Protein AF-A0A075HRY4-F1 (afdb_monomer)

Structure (mmCIF, N/CA/C/O backbone):
data_AF-A0A075HRY4-F1
#
_entry.id   AF-A0A075HRY4-F1
#
loop_
_atom_site.group_PDB
_atom_site.id
_atom_site.type_symbol
_atom_site.label_atom_id
_atom_site.label_alt_id
_atom_site.label_comp_id
_atom_site.label_asym_id
_atom_site.label_entity_id
_atom_site.label_seq_id
_atom_site.pdbx_PDB_ins_code
_atom_site.Cartn_x
_atom_site.Cartn_y
_atom_site.Cartn_z
_atom_site.occupancy
_atom_site.B_iso_or_equiv
_atom_site.auth_seq_id
_atom_site.auth_comp_id
_atom_site.auth_asym_id
_atom_site.auth_atom_id
_atom_site.pdbx_PDB_model_num
ATOM 1 N N . MET A 1 1 ? 39.809 10.341 -122.198 1.00 51.44 1 MET A N 1
ATOM 2 C CA . MET A 1 1 ? 41.021 9.894 -121.469 1.00 51.44 1 MET A CA 1
ATOM 3 C C . MET A 1 1 ? 42.039 11.027 -121.505 1.00 51.44 1 MET A C 1
ATOM 5 O O . MET A 1 1 ? 42.228 11.588 -122.574 1.00 51.44 1 MET A O 1
ATOM 9 N N . ARG A 1 2 ? 42.636 11.429 -120.372 1.00 67.69 2 ARG A N 1
ATOM 10 C CA . ARG A 1 2 ? 43.725 12.429 -120.381 1.00 67.69 2 ARG A CA 1
ATOM 11 C C . ARG A 1 2 ? 45.000 11.755 -120.891 1.00 67.69 2 ARG A C 1
ATOM 13 O O . ARG A 1 2 ? 45.385 10.729 -120.338 1.00 67.69 2 ARG A O 1
ATOM 20 N N . ASN A 1 3 ? 45.616 12.307 -121.932 1.00 82.75 3 ASN A N 1
ATOM 21 C CA . ASN A 1 3 ? 46.873 11.802 -122.481 1.00 82.75 3 ASN A CA 1
ATOM 22 C C . ASN A 1 3 ? 48.044 12.481 -121.744 1.00 82.75 3 ASN A C 1
ATOM 24 O O . ASN A 1 3 ? 48.175 13.701 -121.816 1.00 82.75 3 ASN A O 1
ATOM 28 N N . TYR A 1 4 ? 48.833 11.718 -120.980 1.00 88.12 4 TYR A N 1
ATOM 29 C CA . TYR A 1 4 ? 49.983 12.225 -120.213 1.00 88.12 4 TYR A CA 1
ATOM 30 C C . TYR A 1 4 ? 51.292 11.871 -120.921 1.00 88.12 4 TYR A C 1
ATOM 32 O O . TYR A 1 4 ? 51.413 10.771 -121.464 1.00 88.12 4 TYR A O 1
ATOM 40 N N . ARG A 1 5 ? 52.278 12.775 -120.888 1.00 91.31 5 ARG A N 1
ATOM 41 C CA . ARG A 1 5 ? 53.564 12.566 -121.576 1.00 91.31 5 ARG A CA 1
ATOM 42 C C . ARG A 1 5 ? 54.374 11.390 -120.991 1.00 91.31 5 ARG A C 1
ATOM 44 O O . ARG A 1 5 ? 54.153 11.017 -119.838 1.00 91.31 5 ARG A O 1
ATOM 51 N N . PRO A 1 6 ? 55.321 10.791 -121.738 1.00 90.94 6 PRO A N 1
ATOM 52 C CA . PRO A 1 6 ? 56.131 9.672 -121.251 1.00 90.94 6 PRO A CA 1
ATOM 53 C C . PRO A 1 6 ? 56.911 9.995 -119.967 1.00 90.94 6 PRO A C 1
ATOM 55 O O . PRO A 1 6 ? 57.346 11.129 -119.753 1.00 90.94 6 PRO A O 1
ATOM 58 N N . PHE A 1 7 ? 57.146 8.980 -119.125 1.00 89.69 7 PHE A N 1
ATOM 59 C CA . PHE A 1 7 ? 57.779 9.146 -117.808 1.00 89.69 7 PHE A CA 1
ATOM 60 C C . PHE A 1 7 ? 59.114 9.897 -117.868 1.00 89.69 7 PHE A C 1
ATOM 62 O O . PHE A 1 7 ? 59.326 10.812 -117.080 1.00 89.69 7 PHE A O 1
ATOM 69 N N . ASN A 1 8 ? 59.990 9.571 -118.822 1.00 89.12 8 ASN A N 1
ATOM 70 C CA . ASN A 1 8 ? 61.305 10.209 -118.937 1.00 89.12 8 ASN A CA 1
ATOM 71 C C . ASN A 1 8 ? 61.215 11.712 -119.252 1.00 89.12 8 ASN A C 1
ATOM 73 O O . ASN A 1 8 ? 62.022 12.495 -118.750 1.00 89.12 8 ASN A O 1
ATOM 77 N N . GLU A 1 9 ? 60.222 12.130 -120.036 1.00 88.50 9 GLU A N 1
ATOM 78 C CA . GLU A 1 9 ? 59.982 13.542 -120.353 1.00 88.50 9 GLU A CA 1
ATOM 79 C C . GLU A 1 9 ? 59.328 14.276 -119.181 1.00 88.50 9 GLU A C 1
ATOM 81 O O . GLU A 1 9 ? 59.745 15.380 -118.829 1.00 88.50 9 GLU A O 1
ATOM 86 N N . ALA A 1 10 ? 58.354 13.642 -118.519 1.00 89.75 10 ALA A N 1
ATOM 87 C CA . ALA A 1 10 ? 57.752 14.171 -117.298 1.00 89.75 10 ALA A CA 1
ATOM 88 C C . ALA A 1 10 ? 58.781 14.310 -116.165 1.00 89.75 10 ALA A C 1
ATOM 90 O O . ALA A 1 10 ? 58.749 15.293 -115.431 1.00 89.75 10 ALA A O 1
ATOM 91 N N . ARG A 1 11 ? 59.714 13.358 -116.052 1.00 90.19 11 ARG A N 1
ATOM 92 C CA . ARG A 1 11 ? 60.830 13.366 -115.100 1.00 90.19 11 ARG A CA 1
ATOM 93 C C . ARG A 1 11 ? 61.811 14.492 -115.404 1.00 90.19 11 ARG A C 1
ATOM 95 O O . ARG A 1 11 ? 62.136 15.246 -114.501 1.00 90.19 11 ARG A O 1
ATOM 102 N N . LYS A 1 12 ? 62.245 14.668 -116.660 1.00 89.44 12 LYS A N 1
ATOM 103 C CA . LYS A 1 12 ? 63.109 15.804 -117.046 1.00 89.44 12 LYS A CA 1
ATOM 104 C C . LYS A 1 12 ? 62.463 17.149 -116.703 1.00 89.44 12 LYS A C 1
ATOM 106 O O . LYS A 1 12 ? 63.128 18.008 -116.132 1.00 89.44 12 LYS A O 1
ATOM 111 N N . PHE A 1 13 ? 61.167 17.294 -116.987 1.00 90.00 13 PHE A N 1
ATOM 112 C CA . PHE A 1 13 ? 60.396 18.482 -116.618 1.00 90.00 13 PHE A CA 1
ATOM 113 C C . PHE A 1 13 ? 60.317 18.675 -115.097 1.00 90.00 13 PHE A C 1
ATOM 115 O O . PHE A 1 13 ? 60.559 19.763 -114.589 1.00 90.00 13 PHE A O 1
ATOM 122 N N . ALA A 1 14 ? 60.015 17.619 -114.345 1.00 87.31 14 ALA A N 1
ATOM 123 C CA . ALA A 1 14 ? 59.929 17.698 -112.893 1.00 87.31 14 ALA A CA 1
ATOM 124 C C . ALA A 1 14 ? 61.287 18.027 -112.242 1.00 87.31 14 ALA A C 1
ATOM 126 O O . ALA A 1 14 ? 61.332 18.821 -111.302 1.00 87.31 14 ALA A O 1
ATOM 127 N N . CYS A 1 15 ? 62.392 17.502 -112.783 1.00 85.94 15 CYS A N 1
ATOM 128 C CA . CYS A 1 15 ? 63.750 17.856 -112.371 1.00 85.94 15 CYS A CA 1
ATOM 129 C C . CYS A 1 15 ? 64.085 19.329 -112.653 1.00 85.94 15 CYS A C 1
ATOM 131 O O . CYS A 1 15 ? 64.713 19.966 -111.812 1.00 85.94 15 CYS A O 1
ATOM 133 N N . SER A 1 16 ? 63.649 19.904 -113.783 1.00 87.56 16 SER A N 1
ATOM 134 C CA . SER A 1 16 ? 63.952 21.311 -114.099 1.00 87.56 16 SER A CA 1
ATOM 135 C C . SER A 1 16 ? 63.279 22.317 -113.159 1.00 87.56 16 SER A C 1
ATOM 137 O O . SER A 1 16 ? 63.689 23.472 -113.110 1.00 87.56 16 SER A O 1
ATOM 139 N N . LEU A 1 17 ? 62.267 21.897 -112.391 1.00 87.81 17 LEU A N 1
ATOM 140 C CA . LEU A 1 17 ? 61.577 22.755 -111.422 1.00 87.81 17 LEU A CA 1
ATOM 141 C C . LEU A 1 17 ? 62.334 22.915 -110.089 1.00 87.81 17 LEU A C 1
ATOM 143 O O . LEU A 1 17 ? 61.919 23.728 -109.267 1.00 87.81 17 LEU A O 1
ATOM 147 N N . ASN A 1 18 ? 63.412 22.151 -109.848 1.00 84.31 18 ASN A N 1
ATOM 148 C CA . ASN A 1 18 ? 64.229 22.210 -108.621 1.00 84.31 18 ASN A CA 1
ATOM 149 C C . ASN A 1 18 ? 63.422 22.130 -107.301 1.00 84.31 18 ASN A C 1
ATOM 151 O O . ASN A 1 18 ? 63.771 22.746 -106.290 1.00 84.31 18 ASN A O 1
ATOM 155 N N . LEU A 1 19 ? 62.329 21.364 -107.291 1.00 87.25 19 LEU A N 1
ATOM 156 C CA . LEU A 1 19 ? 61.459 21.213 -106.121 1.00 87.25 19 LEU A CA 1
ATOM 157 C C . LEU A 1 19 ? 62.107 20.290 -105.077 1.00 87.25 19 LEU A C 1
ATOM 159 O O . LEU A 1 19 ? 62.611 19.219 -105.413 1.00 87.25 19 LEU A O 1
ATOM 163 N N . LYS A 1 20 ? 62.066 20.665 -103.790 1.00 82.31 20 LYS A N 1
ATOM 164 C CA . LYS A 1 20 ? 62.824 19.965 -102.731 1.00 82.31 20 LYS A CA 1
ATOM 165 C C . LYS A 1 20 ? 62.146 18.700 -102.206 1.00 82.31 20 LYS A C 1
ATOM 167 O O . LYS A 1 20 ? 62.770 17.918 -101.488 1.00 82.31 20 LYS A O 1
ATOM 172 N N . GLY A 1 21 ? 60.882 18.469 -102.550 1.00 82.50 21 GLY A N 1
ATOM 173 C CA . GLY A 1 21 ? 60.173 17.269 -102.130 1.00 82.50 21 GLY A CA 1
ATOM 174 C C . GLY A 1 21 ? 58.726 17.200 -102.596 1.00 82.50 21 GLY A C 1
ATOM 175 O O . GLY A 1 21 ? 58.207 18.083 -103.274 1.00 82.50 21 GLY A O 1
ATOM 176 N N . VAL A 1 22 ? 58.057 16.121 -102.189 1.00 85.50 22 VAL A N 1
ATOM 177 C CA . VAL A 1 22 ? 56.689 15.787 -102.615 1.00 85.50 22 VAL A CA 1
ATOM 178 C C . VAL A 1 22 ? 55.659 16.882 -102.298 1.00 85.50 22 VAL A C 1
ATOM 180 O O . VAL A 1 22 ? 54.752 17.122 -103.088 1.00 85.50 22 VAL A O 1
ATOM 183 N N . ASN A 1 23 ? 55.816 17.597 -101.180 1.00 86.56 23 ASN A N 1
ATOM 184 C CA . ASN A 1 23 ? 54.904 18.683 -100.814 1.00 86.56 23 ASN A CA 1
ATOM 185 C C . ASN A 1 23 ? 55.017 19.875 -101.773 1.00 86.56 23 ASN A C 1
ATOM 187 O O . ASN A 1 23 ? 54.003 20.477 -102.119 1.00 86.56 23 ASN A O 1
ATOM 191 N N . ASP A 1 24 ? 56.227 20.188 -102.235 1.00 87.06 24 ASP A N 1
ATOM 192 C CA . ASP A 1 24 ? 56.456 21.270 -103.195 1.00 87.06 24 ASP A CA 1
ATOM 193 C C . ASP A 1 24 ? 55.909 20.894 -104.575 1.00 87.06 24 ASP A C 1
ATOM 195 O O . ASP A 1 24 ? 55.318 21.733 -105.251 1.00 87.06 24 ASP A O 1
ATOM 199 N N . TRP A 1 25 ? 55.998 19.612 -104.950 1.00 89.44 25 TRP A N 1
ATOM 200 C CA . TRP A 1 25 ? 55.336 19.083 -106.145 1.00 89.44 25 TRP A CA 1
ATOM 201 C C . TRP A 1 25 ? 53.819 19.281 -106.101 1.00 89.44 25 TRP A C 1
ATOM 203 O O . TRP A 1 25 ? 53.232 19.776 -107.063 1.00 89.44 25 TRP A O 1
ATOM 213 N N . TYR A 1 26 ? 53.170 18.957 -104.980 1.00 89.19 26 TYR A N 1
ATOM 214 C CA . TYR A 1 26 ? 51.727 19.165 -104.856 1.00 89.19 26 TYR A CA 1
ATOM 215 C C . TYR A 1 26 ? 51.340 20.647 -104.853 1.00 89.19 26 TYR A C 1
ATOM 217 O O . TYR A 1 26 ? 50.358 21.008 -105.499 1.00 89.19 26 TYR A O 1
ATOM 225 N N . LYS A 1 27 ? 52.129 21.521 -104.217 1.00 89.00 27 LYS A N 1
ATOM 226 C CA . LYS A 1 27 ? 51.921 22.977 -104.297 1.00 89.00 27 LYS A CA 1
ATOM 227 C C . LYS A 1 27 ? 52.052 23.494 -105.728 1.00 89.00 27 LYS A C 1
ATOM 229 O O . LYS A 1 27 ? 51.189 24.240 -106.180 1.00 89.00 27 LYS A O 1
ATOM 234 N N . PHE 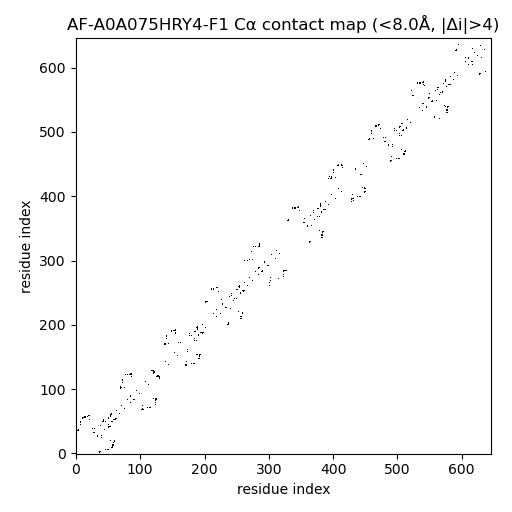A 1 28 ? 53.072 23.051 -106.464 1.00 89.75 28 PHE A N 1
ATOM 235 C CA . PHE A 1 28 ? 53.224 23.373 -107.883 1.00 89.75 28 PHE A CA 1
ATOM 236 C C . PHE A 1 28 ? 51.997 22.922 -108.689 1.00 89.75 28 PHE A C 1
ATOM 238 O O . PHE A 1 28 ? 51.441 23.705 -109.457 1.00 89.75 28 PHE A O 1
ATOM 245 N N . CYS A 1 29 ? 51.495 21.708 -108.446 1.00 87.62 29 CYS A N 1
ATOM 246 C CA . CYS A 1 29 ? 50.293 21.200 -109.110 1.00 87.62 29 CYS A CA 1
ATOM 247 C C . CYS A 1 29 ? 49.033 22.040 -108.835 1.00 87.62 29 CYS A C 1
ATOM 249 O O . CYS A 1 29 ? 48.161 22.101 -109.702 1.00 87.62 29 CYS A O 1
ATOM 251 N N . LEU A 1 30 ? 48.938 22.660 -107.654 1.00 87.56 30 LEU A N 1
ATOM 252 C CA . LEU A 1 30 ? 47.820 23.517 -107.241 1.00 87.56 30 LEU A CA 1
ATOM 253 C C . LEU A 1 30 ? 47.954 24.970 -107.716 1.00 87.56 30 LEU A C 1
ATOM 255 O O . LEU A 1 30 ? 46.956 25.676 -107.772 1.00 87.56 30 LEU A O 1
ATOM 259 N N . SER A 1 31 ? 49.156 25.411 -108.094 1.00 85.56 31 SER A N 1
ATOM 260 C CA . SER A 1 31 ? 49.429 26.792 -108.524 1.00 85.56 31 SER A CA 1
ATOM 261 C C . SER A 1 31 ? 48.819 27.178 -109.879 1.00 85.56 31 SER A C 1
ATOM 263 O O . SER A 1 31 ? 48.974 28.310 -110.318 1.00 85.56 31 SER A O 1
ATOM 265 N N . GLY A 1 32 ? 48.177 26.239 -110.580 1.00 79.62 32 GLY A N 1
ATOM 266 C CA . GLY A 1 32 ? 47.649 26.445 -111.933 1.00 79.62 32 GLY A CA 1
ATOM 267 C C . GLY A 1 32 ? 48.705 26.368 -113.044 1.00 79.62 32 GLY A C 1
ATOM 268 O O . GLY A 1 32 ? 48.351 26.123 -114.190 1.00 79.62 32 GLY A O 1
ATOM 269 N N . ASN A 1 33 ? 49.998 26.448 -112.710 1.00 84.12 33 ASN A N 1
ATOM 270 C CA . ASN A 1 33 ? 51.116 26.434 -113.668 1.00 84.12 33 ASN A CA 1
ATOM 271 C C . ASN A 1 33 ? 51.508 25.034 -114.180 1.00 84.12 33 ASN A C 1
ATOM 273 O O . ASN A 1 33 ? 52.490 24.886 -114.906 1.00 84.12 33 ASN A O 1
ATOM 277 N N . ARG A 1 34 ? 50.785 23.980 -113.781 1.00 88.25 34 ARG A N 1
ATOM 278 C CA . ARG A 1 34 ? 51.064 22.602 -114.209 1.00 88.25 34 ARG A CA 1
ATOM 279 C C . ARG A 1 34 ? 50.524 22.380 -115.628 1.00 88.25 34 ARG A C 1
ATOM 281 O O . ARG A 1 34 ? 49.305 22.453 -115.805 1.00 88.25 34 ARG A O 1
ATOM 288 N N . PRO A 1 35 ? 51.370 21.993 -116.601 1.00 87.81 35 PRO A N 1
ATOM 289 C CA . PRO A 1 35 ? 50.908 21.585 -117.923 1.00 87.81 35 PRO A CA 1
ATOM 290 C C . PRO A 1 35 ? 49.846 20.482 -117.840 1.00 87.81 35 PRO A C 1
ATOM 292 O O . PRO A 1 35 ? 49.936 19.566 -117.014 1.00 87.81 35 PRO A O 1
ATOM 295 N N . SER A 1 36 ? 48.823 20.554 -118.691 1.00 85.56 36 SER A N 1
ATOM 296 C CA . SER A 1 36 ? 47.695 19.610 -118.673 1.00 85.56 36 SER A CA 1
ATOM 297 C C . SER A 1 36 ? 48.123 18.156 -118.922 1.00 85.56 36 SER A C 1
ATOM 299 O O . SER A 1 36 ? 47.455 17.239 -118.439 1.00 85.56 36 SER A O 1
ATOM 301 N N . ASP A 1 37 ? 49.266 17.958 -119.580 1.00 88.12 37 ASP A N 1
ATOM 302 C CA . ASP A 1 37 ? 49.876 16.676 -119.933 1.00 88.12 37 ASP A CA 1
ATOM 303 C C . ASP A 1 37 ? 50.876 16.127 -118.888 1.00 88.12 37 ASP A C 1
ATOM 305 O O . ASP A 1 37 ? 51.448 15.052 -119.085 1.00 88.12 37 ASP A O 1
ATOM 309 N N . ILE A 1 38 ? 51.047 16.804 -117.745 1.00 88.50 38 ILE A N 1
ATOM 310 C CA . ILE A 1 38 ? 51.804 16.317 -116.580 1.00 88.50 38 ILE A CA 1
ATOM 311 C C . ILE A 1 38 ? 50.8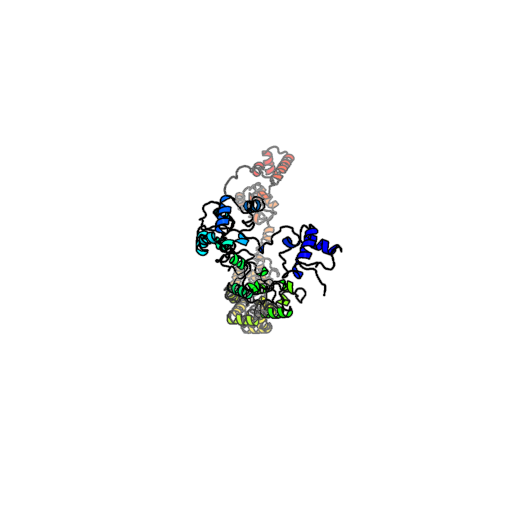23 15.889 -115.483 1.00 88.50 38 ILE A C 1
ATOM 313 O O . ILE A 1 38 ? 50.046 16.721 -115.020 1.00 88.50 38 ILE A O 1
ATOM 317 N N . PRO A 1 39 ? 50.834 14.638 -114.995 1.00 89.69 39 PRO A N 1
ATOM 318 C CA . PRO A 1 39 ? 49.896 14.207 -113.965 1.00 89.69 39 PRO A CA 1
ATOM 319 C C . PRO A 1 39 ? 50.201 14.861 -112.612 1.00 89.69 39 PRO A C 1
ATOM 321 O O . PRO A 1 39 ? 51.357 14.966 -112.208 1.00 89.69 39 PRO A O 1
ATOM 324 N N . SER A 1 40 ? 49.162 15.241 -111.864 1.00 88.00 40 SER A N 1
ATOM 325 C CA . SER A 1 40 ? 49.324 15.733 -110.486 1.00 88.00 40 SER A CA 1
ATOM 326 C C . SER A 1 40 ? 49.807 14.638 -109.529 1.00 88.00 40 SER A C 1
ATOM 328 O O . SER A 1 40 ? 50.533 14.925 -108.580 1.00 88.00 40 SER A O 1
ATOM 330 N N . ASN A 1 41 ? 49.461 13.376 -109.811 1.00 89.94 41 ASN A N 1
ATOM 331 C CA . ASN A 1 41 ? 49.958 12.202 -109.099 1.00 89.94 41 ASN A CA 1
ATOM 332 C C . ASN A 1 41 ? 50.803 11.298 -110.022 1.00 89.94 41 ASN A C 1
ATOM 334 O O . ASN A 1 41 ? 50.304 10.296 -110.547 1.00 89.94 41 ASN A O 1
ATOM 338 N N . PRO A 1 42 ? 52.088 11.627 -110.232 1.00 89.88 42 PRO A N 1
ATOM 339 C CA . PRO A 1 42 ? 52.962 10.857 -111.112 1.00 89.88 42 PRO A CA 1
ATOM 340 C C . PRO A 1 42 ? 53.251 9.447 -110.572 1.00 89.88 42 PRO A C 1
ATOM 342 O O . PRO A 1 42 ? 53.470 8.534 -111.364 1.00 89.88 42 PRO A O 1
ATOM 345 N N . SER A 1 43 ? 53.160 9.231 -109.253 1.00 88.00 43 SER A N 1
ATOM 346 C CA . SER A 1 43 ? 53.393 7.914 -108.641 1.00 88.00 43 SER A CA 1
ATOM 347 C C . SER A 1 43 ? 52.373 6.851 -109.046 1.00 88.00 43 SER A C 1
ATOM 349 O O . SER A 1 43 ? 52.712 5.674 -109.115 1.00 88.00 43 SER A O 1
ATOM 351 N N . GLN A 1 44 ? 51.137 7.260 -109.341 1.00 88.06 44 GLN A N 1
ATOM 352 C CA . GLN A 1 44 ? 50.094 6.360 -109.833 1.00 88.06 44 GLN A CA 1
ATOM 353 C C . GLN A 1 44 ? 50.176 6.184 -111.347 1.00 88.06 44 GLN A C 1
ATOM 355 O O . GLN A 1 44 ? 50.055 5.070 -111.844 1.00 88.06 44 GLN A O 1
ATOM 360 N N . VAL A 1 45 ? 50.411 7.274 -112.082 1.00 88.56 45 VAL A N 1
ATOM 361 C CA . VAL A 1 45 ? 50.410 7.253 -113.553 1.00 88.56 45 VAL A CA 1
ATOM 362 C C . VAL A 1 45 ? 51.637 6.539 -114.123 1.00 88.56 45 VAL A C 1
ATOM 364 O O . VAL A 1 45 ? 51.529 5.866 -115.149 1.00 88.56 45 VAL A O 1
ATOM 367 N N . TYR A 1 46 ? 52.790 6.651 -113.460 1.00 91.00 46 TYR A N 1
ATOM 368 C CA . TYR A 1 46 ? 54.047 6.062 -113.924 1.00 91.00 46 TYR A CA 1
ATOM 369 C C . TYR A 1 46 ? 54.501 4.841 -113.121 1.00 91.00 46 TYR A C 1
ATOM 371 O O . TYR A 1 46 ? 55.627 4.390 -113.327 1.00 91.00 46 TYR A O 1
ATOM 379 N N . LYS A 1 47 ? 53.646 4.290 -112.244 1.00 86.62 47 LYS A N 1
ATOM 380 C CA . LYS A 1 47 ? 53.969 3.168 -111.342 1.00 86.62 47 LYS A CA 1
ATOM 381 C C . LYS A 1 47 ? 54.727 2.034 -112.045 1.00 86.62 47 LYS A C 1
ATOM 383 O O . LYS A 1 47 ? 55.783 1.637 -111.572 1.00 86.62 47 LYS A O 1
ATOM 388 N N . ASP A 1 48 ? 54.234 1.618 -113.211 1.00 85.38 48 ASP A N 1
ATOM 389 C CA . ASP A 1 48 ? 54.810 0.532 -114.020 1.00 85.38 48 ASP A CA 1
ATOM 390 C C . ASP A 1 48 ? 55.526 1.055 -115.285 1.00 85.38 48 ASP A C 1
ATOM 392 O O . ASP A 1 48 ? 55.851 0.303 -116.197 1.00 85.38 48 ASP A O 1
ATOM 396 N N . LYS A 1 49 ? 55.771 2.372 -115.354 1.00 85.50 49 LYS A N 1
ATOM 397 C CA . LYS A 1 49 ? 56.408 3.075 -116.484 1.00 85.50 49 LYS A CA 1
ATOM 398 C C . LYS A 1 49 ? 57.753 3.705 -116.098 1.00 85.50 49 LYS A C 1
ATOM 400 O O . LYS A 1 49 ? 58.155 4.700 -116.694 1.00 85.50 49 LYS A O 1
ATOM 405 N N . GLY A 1 50 ? 58.428 3.143 -115.092 1.00 80.56 50 GLY A N 1
ATOM 406 C CA . GLY A 1 50 ? 59.762 3.570 -114.644 1.00 80.56 50 GLY A CA 1
ATOM 407 C C . GLY A 1 50 ? 59.803 4.382 -113.345 1.00 80.56 50 GLY A C 1
ATOM 408 O O . GLY A 1 50 ? 60.868 4.864 -112.972 1.00 80.56 50 GLY A O 1
ATOM 409 N N . TRP A 1 51 ? 58.686 4.533 -112.626 1.00 85.50 51 TRP A N 1
ATOM 410 C CA . TRP A 1 51 ? 58.647 5.290 -111.372 1.00 85.50 51 TRP A CA 1
ATOM 411 C C . TRP A 1 51 ? 59.532 4.686 -110.266 1.00 85.50 51 TRP A C 1
ATOM 413 O O . TRP A 1 51 ? 59.250 3.606 -109.753 1.00 85.50 51 TRP A O 1
ATOM 423 N N . ASN A 1 52 ? 60.543 5.436 -109.811 1.00 77.81 52 ASN A N 1
ATOM 424 C CA . ASN A 1 52 ? 61.451 5.042 -108.721 1.00 77.81 52 ASN A CA 1
ATOM 425 C C . ASN A 1 52 ? 61.338 5.962 -107.482 1.00 77.81 52 ASN A C 1
ATOM 427 O O . ASN A 1 52 ? 62.283 6.167 -106.716 1.00 77.81 52 ASN A O 1
ATOM 431 N N . GLY A 1 53 ? 60.149 6.537 -107.277 1.00 80.69 53 GLY A N 1
ATOM 432 C CA . GLY A 1 53 ? 59.852 7.447 -106.173 1.00 80.69 53 GLY A CA 1
ATOM 433 C C . GLY A 1 53 ? 60.128 8.922 -106.482 1.00 80.69 53 GLY A C 1
ATOM 434 O O . GLY A 1 53 ? 60.806 9.282 -107.440 1.00 80.69 53 GLY A O 1
ATOM 435 N N . PHE A 1 54 ? 59.610 9.801 -105.619 1.00 84.31 54 PHE A N 1
ATOM 436 C CA . PHE A 1 54 ? 59.744 11.256 -105.775 1.00 84.31 54 PHE A CA 1
ATOM 437 C C . PHE A 1 54 ? 61.195 11.746 -105.727 1.00 84.31 54 PHE A C 1
ATOM 439 O O . PHE A 1 54 ? 61.498 12.797 -106.282 1.00 84.31 54 PHE A O 1
ATOM 446 N N . GLY A 1 55 ? 62.090 10.992 -105.085 1.00 80.88 55 GLY A N 1
ATOM 447 C CA . GLY A 1 55 ? 63.516 11.304 -105.064 1.00 80.88 55 GLY A CA 1
ATOM 448 C C . GLY A 1 55 ? 64.143 11.298 -106.456 1.00 80.88 55 GLY A C 1
ATOM 449 O O . GLY A 1 55 ? 64.846 12.242 -106.806 1.00 80.88 55 GLY A O 1
ATOM 450 N N . ASP A 1 56 ? 63.828 10.271 -107.250 1.00 83.25 56 ASP A N 1
ATOM 451 C CA . ASP A 1 56 ? 64.255 10.141 -108.644 1.00 83.25 56 ASP A CA 1
ATOM 452 C C . ASP A 1 56 ? 63.481 11.092 -109.568 1.00 83.25 56 ASP A C 1
ATOM 454 O O . ASP A 1 56 ? 64.080 11.790 -110.380 1.00 83.25 56 ASP A O 1
ATOM 458 N N . PHE A 1 57 ? 62.160 11.186 -109.396 1.00 86.88 57 PHE A N 1
ATOM 459 C CA . PHE A 1 57 ? 61.315 12.015 -110.257 1.00 86.88 57 PHE A CA 1
ATOM 460 C C . PHE A 1 57 ? 61.594 13.523 -110.138 1.00 86.88 57 PHE A C 1
ATOM 462 O O . PHE A 1 57 ? 61.501 14.234 -111.131 1.00 86.88 57 PHE A O 1
ATOM 469 N N . LEU A 1 58 ? 61.947 14.013 -108.943 1.00 86.94 58 LEU A N 1
ATOM 470 C CA . LEU A 1 58 ? 62.295 15.422 -108.700 1.00 86.94 58 LEU A CA 1
ATOM 471 C C . LEU A 1 58 ? 63.809 15.688 -108.758 1.00 86.94 58 LEU A C 1
ATOM 473 O O . LEU A 1 58 ? 64.226 16.832 -108.630 1.00 86.94 58 LEU A O 1
ATOM 477 N N . GLY A 1 59 ? 64.646 14.654 -108.909 1.00 80.38 59 GLY A N 1
ATOM 478 C CA . GLY A 1 59 ? 66.108 14.797 -108.916 1.00 80.38 59 GLY A CA 1
ATOM 479 C C . GLY A 1 59 ? 66.737 15.163 -107.562 1.00 80.38 59 GLY A C 1
ATOM 480 O O . GLY A 1 59 ? 67.840 15.693 -107.525 1.00 80.38 59 GLY A O 1
ATOM 481 N N . THR A 1 60 ? 66.073 14.878 -106.433 1.00 77.25 60 THR A N 1
ATOM 482 C CA . THR A 1 60 ? 66.538 15.284 -105.083 1.00 77.25 60 THR A CA 1
ATOM 483 C C . THR A 1 60 ? 67.551 14.325 -104.443 1.00 77.25 60 THR A C 1
ATOM 485 O O . THR A 1 60 ? 67.986 14.555 -103.317 1.00 77.25 60 THR A O 1
ATOM 488 N N . GLY A 1 61 ? 67.898 13.214 -105.104 1.00 67.81 61 GLY A N 1
ATOM 489 C CA . GLY A 1 61 ? 68.855 12.217 -104.592 1.00 67.81 61 GLY A CA 1
ATOM 490 C C . GLY A 1 61 ? 68.358 11.382 -103.398 1.00 67.81 61 GLY A C 1
ATOM 491 O O . GLY A 1 61 ? 69.087 10.538 -102.878 1.00 67.81 61 GLY A O 1
ATOM 492 N N . ASN A 1 62 ? 67.111 11.575 -102.955 1.00 67.19 62 ASN A N 1
ATOM 493 C CA . ASN A 1 62 ? 66.531 10.853 -101.823 1.00 67.19 62 ASN A CA 1
ATOM 494 C C . ASN A 1 62 ? 66.163 9.404 -102.191 1.00 67.19 62 ASN A C 1
ATOM 496 O O . ASN A 1 62 ? 65.176 9.158 -102.884 1.00 67.19 62 ASN A O 1
ATOM 500 N N . ILE A 1 63 ? 66.914 8.427 -101.671 1.00 65.62 63 ILE A N 1
ATOM 501 C CA . ILE A 1 63 ? 66.641 6.995 -101.878 1.00 65.62 63 ILE A CA 1
ATOM 502 C C . ILE A 1 63 ? 65.537 6.522 -100.922 1.00 65.62 63 ILE A C 1
ATOM 504 O O . ILE A 1 63 ? 65.654 6.648 -99.695 1.00 65.62 63 ILE A O 1
ATOM 508 N N . ALA A 1 64 ? 64.478 5.934 -101.486 1.00 61.47 64 ALA A N 1
ATOM 509 C CA . ALA A 1 64 ? 63.392 5.316 -100.732 1.00 61.47 64 ALA A CA 1
ATOM 510 C C . ALA A 1 64 ? 63.919 4.232 -99.772 1.00 61.47 64 ALA A C 1
ATOM 512 O O . ALA A 1 64 ? 64.837 3.487 -100.106 1.00 61.47 64 ALA A O 1
ATOM 513 N N . PHE A 1 65 ? 63.318 4.114 -98.581 1.00 61.22 65 PHE A N 1
ATOM 514 C CA . PHE A 1 65 ? 63.738 3.163 -97.537 1.00 61.22 65 PHE A CA 1
ATOM 515 C C . PHE A 1 65 ? 63.882 1.719 -98.051 1.00 61.22 65 PHE A C 1
ATOM 517 O O . PHE A 1 65 ? 64.817 1.031 -97.656 1.00 61.22 65 PHE A O 1
ATOM 524 N N . ILE A 1 66 ? 63.011 1.302 -98.977 1.00 60.12 66 ILE A N 1
ATOM 525 C CA . ILE A 1 66 ? 63.006 -0.037 -99.583 1.00 60.12 66 ILE A CA 1
ATOM 526 C C . ILE A 1 66 ? 64.266 -0.350 -100.412 1.00 60.12 66 ILE A C 1
ATOM 528 O O . ILE A 1 66 ? 64.632 -1.511 -100.547 1.00 60.12 66 ILE A O 1
ATOM 532 N N . ASN A 1 67 ? 64.970 0.678 -100.894 1.00 65.94 67 ASN A N 1
ATOM 533 C CA . ASN A 1 67 ? 66.152 0.544 -101.749 1.00 65.94 67 ASN A CA 1
ATOM 534 C C . ASN A 1 67 ? 67.479 0.738 -100.981 1.00 65.94 67 ASN A C 1
ATOM 536 O O . ASN A 1 67 ? 68.551 0.694 -101.586 1.00 65.94 67 ASN A O 1
ATOM 540 N N . LYS A 1 68 ? 67.449 0.959 -99.655 1.00 72.94 68 LYS A N 1
ATOM 541 C CA . LYS A 1 68 ? 68.666 1.098 -98.833 1.00 72.94 68 LYS A CA 1
ATOM 542 C C . LYS A 1 68 ? 69.261 -0.275 -98.501 1.00 72.94 68 LYS A C 1
ATOM 544 O O . LYS A 1 68 ? 68.623 -1.081 -97.828 1.00 72.94 68 LYS A O 1
ATOM 549 N N . LYS A 1 69 ? 70.506 -0.522 -98.923 1.00 78.38 69 LYS A N 1
ATOM 550 C CA . LYS A 1 69 ? 71.274 -1.728 -98.567 1.00 78.38 69 LYS A CA 1
ATOM 551 C C . LYS A 1 69 ? 72.089 -1.474 -97.290 1.00 78.38 69 LYS A C 1
ATOM 553 O O . LYS A 1 69 ? 72.904 -0.557 -97.259 1.00 78.38 69 LYS A O 1
ATOM 558 N N . TYR A 1 70 ? 71.856 -2.275 -96.250 1.00 83.88 70 TYR A N 1
ATOM 559 C CA . TYR A 1 70 ? 72.590 -2.234 -94.976 1.00 83.88 70 TYR A CA 1
ATOM 560 C C . TYR A 1 70 ? 73.546 -3.423 -94.872 1.00 83.88 70 TYR A C 1
ATOM 562 O O . TYR A 1 70 ? 73.246 -4.495 -95.405 1.00 83.88 70 TYR A O 1
ATOM 570 N N . ARG A 1 71 ? 74.678 -3.245 -94.183 1.00 86.69 71 ARG A N 1
ATOM 571 C CA . ARG A 1 71 ? 75.652 -4.330 -93.979 1.00 86.69 71 ARG A CA 1
ATOM 572 C C . ARG A 1 71 ? 75.082 -5.460 -93.091 1.00 86.69 71 ARG A C 1
ATOM 574 O O . ARG A 1 71 ? 74.092 -5.233 -92.393 1.00 86.69 71 ARG A O 1
ATOM 581 N N . PRO A 1 72 ? 75.651 -6.680 -93.106 1.00 87.19 72 PRO A N 1
ATOM 582 C CA . PRO A 1 72 ? 75.187 -7.787 -92.266 1.00 87.19 72 PRO A CA 1
ATOM 583 C C . PRO A 1 72 ? 75.200 -7.451 -90.767 1.00 87.19 72 PRO A C 1
ATOM 585 O O . PRO A 1 72 ? 76.006 -6.639 -90.311 1.00 87.19 72 PRO A O 1
ATOM 588 N N . PHE A 1 73 ? 74.307 -8.085 -89.996 1.00 86.69 73 PHE A N 1
ATOM 589 C CA . PHE A 1 73 ? 74.097 -7.763 -88.578 1.00 86.69 73 PHE A CA 1
ATOM 590 C C . PHE A 1 73 ? 75.382 -7.851 -87.749 1.00 86.69 73 PHE A C 1
ATOM 592 O O . PHE A 1 73 ? 75.678 -6.914 -87.014 1.00 86.69 73 PHE A O 1
ATOM 599 N N . GLU A 1 74 ? 76.164 -8.918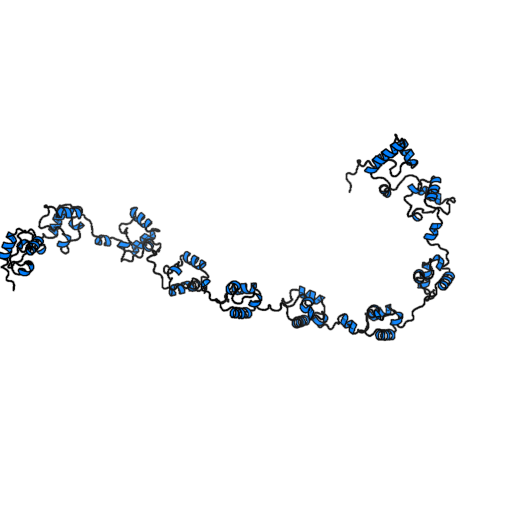 -87.908 1.00 83.44 74 GLU A N 1
ATOM 600 C CA . GLU A 1 74 ? 77.389 -9.128 -87.128 1.00 83.44 74 GLU A CA 1
ATOM 601 C C . GLU A 1 74 ? 78.447 -8.047 -87.384 1.00 83.44 74 GLU A C 1
ATOM 603 O O . GLU A 1 74 ? 79.051 -7.528 -86.445 1.00 83.44 74 GLU A O 1
ATOM 608 N N . ASP A 1 75 ? 78.620 -7.622 -88.636 1.00 83.12 75 ASP A N 1
ATOM 609 C CA . ASP A 1 75 ? 79.576 -6.565 -88.988 1.00 83.12 75 ASP A CA 1
ATOM 610 C C . ASP A 1 75 ? 79.092 -5.188 -88.528 1.00 83.12 75 ASP A C 1
ATOM 612 O O . ASP A 1 75 ? 79.877 -4.339 -88.093 1.00 83.12 75 ASP A O 1
ATOM 616 N N . ALA A 1 76 ? 77.779 -4.958 -88.588 1.00 89.00 76 ALA A N 1
ATOM 617 C CA . ALA A 1 76 ? 77.162 -3.744 -88.075 1.00 89.00 76 ALA A CA 1
ATOM 618 C C . ALA A 1 76 ? 77.252 -3.660 -86.540 1.00 89.00 76 ALA A C 1
ATOM 620 O O . ALA A 1 76 ? 77.498 -2.581 -86.000 1.00 89.00 76 ALA A O 1
ATOM 621 N N . ARG A 1 77 ? 77.114 -4.799 -85.853 1.00 89.31 77 ARG A N 1
ATOM 622 C CA . ARG A 1 77 ? 77.232 -4.943 -84.397 1.00 89.31 77 ARG A CA 1
ATOM 623 C C . ARG A 1 77 ? 78.671 -4.741 -83.929 1.00 89.31 77 ARG A C 1
ATOM 625 O O . ARG A 1 77 ? 78.896 -3.953 -83.018 1.00 89.31 77 ARG A O 1
ATOM 632 N N . LYS A 1 78 ? 79.659 -5.344 -84.603 1.00 87.81 78 LYS A N 1
ATOM 633 C CA . LYS A 1 78 ? 81.090 -5.092 -84.336 1.00 87.81 78 LYS A CA 1
ATOM 634 C C . LYS A 1 78 ? 81.449 -3.612 -84.485 1.00 87.81 78 LYS A C 1
ATOM 636 O O . LYS A 1 78 ? 82.159 -3.062 -83.647 1.00 87.81 78 LYS A O 1
ATOM 641 N N . PHE A 1 79 ? 80.915 -2.950 -85.513 1.00 88.69 79 PHE A N 1
ATOM 642 C CA . PHE A 1 79 ? 81.082 -1.507 -85.681 1.00 88.69 79 PHE A CA 1
ATOM 643 C C . PHE A 1 79 ? 80.421 -0.711 -84.546 1.00 88.69 79 PHE A C 1
ATOM 645 O O . PHE A 1 79 ? 81.011 0.227 -84.019 1.00 88.69 79 PHE A O 1
ATOM 652 N N . ALA A 1 80 ? 79.212 -1.083 -84.125 1.00 87.94 80 ALA A N 1
ATOM 653 C CA . ALA A 1 80 ? 78.558 -0.433 -82.994 1.00 87.94 80 ALA A CA 1
ATOM 654 C C . ALA A 1 80 ? 79.352 -0.604 -81.682 1.00 87.94 80 ALA A C 1
ATOM 656 O O . ALA A 1 80 ? 79.486 0.360 -80.927 1.00 87.94 80 ALA A O 1
ATOM 657 N N . HIS A 1 81 ? 79.962 -1.774 -81.455 1.00 87.31 81 HIS A N 1
ATOM 658 C CA . HIS A 1 81 ? 80.857 -2.031 -80.317 1.00 87.31 81 HIS A CA 1
ATOM 659 C C . HIS A 1 81 ? 82.117 -1.164 -80.357 1.00 87.31 81 HIS A C 1
ATOM 661 O O . HIS A 1 81 ? 82.518 -0.623 -79.324 1.00 87.31 81 HIS A O 1
ATOM 667 N N . SER A 1 82 ? 82.722 -0.959 -81.535 1.00 87.88 82 SER A N 1
ATOM 668 C CA . SER A 1 82 ? 83.941 -0.144 -81.651 1.00 87.88 82 SER A CA 1
ATOM 669 C C . SER A 1 82 ? 83.732 1.325 -81.267 1.00 87.88 82 SER A C 1
ATOM 671 O O . SER A 1 82 ? 84.693 2.011 -80.928 1.00 87.88 82 SER A O 1
ATOM 673 N N . LEU A 1 83 ? 82.485 1.813 -81.274 1.00 87.94 83 LEU A N 1
ATOM 674 C CA . LEU A 1 83 ? 82.144 3.182 -80.873 1.00 87.94 83 LEU A CA 1
ATOM 675 C C . LEU A 1 83 ? 82.076 3.379 -79.348 1.00 87.94 83 LEU A C 1
ATOM 677 O O . LEU A 1 83 ? 82.030 4.524 -78.900 1.00 87.94 83 LEU A O 1
ATOM 681 N N . LYS A 1 84 ? 82.056 2.294 -78.554 1.00 85.88 84 LYS A N 1
ATOM 682 C CA . LYS A 1 84 ? 82.011 2.313 -77.076 1.00 85.88 84 LYS A CA 1
ATOM 683 C C . LYS A 1 84 ? 80.917 3.224 -76.486 1.00 85.88 84 LYS A C 1
ATOM 685 O O . LYS A 1 84 ? 81.118 3.880 -75.462 1.00 85.88 84 LYS A O 1
ATOM 690 N N . LEU A 1 85 ? 79.756 3.286 -77.137 1.00 88.00 85 LEU A N 1
ATOM 691 C CA . LEU A 1 85 ? 78.626 4.106 -76.690 1.00 88.00 85 LEU A CA 1
ATOM 692 C C . LEU A 1 85 ? 77.896 3.418 -75.528 1.00 88.00 85 LEU A C 1
ATOM 694 O O . LEU A 1 85 ? 77.670 2.213 -75.552 1.00 88.00 85 LEU A O 1
ATOM 698 N N . LYS A 1 86 ? 77.509 4.189 -74.510 1.00 80.81 86 LYS A N 1
ATOM 699 C CA . LYS A 1 86 ? 76.979 3.661 -73.241 1.00 80.81 86 LYS A CA 1
ATOM 700 C C . LYS A 1 86 ? 75.474 3.395 -73.257 1.00 80.81 86 LYS A C 1
ATOM 702 O O . LYS A 1 86 ? 74.995 2.570 -72.483 1.00 80.81 86 LYS A O 1
ATOM 707 N N . ASP A 1 87 ? 74.715 4.096 -74.099 1.00 81.44 87 ASP A N 1
ATOM 708 C CA . ASP A 1 87 ? 73.254 4.005 -74.108 1.00 81.44 87 ASP A CA 1
ATOM 709 C C . ASP A 1 87 ? 72.606 4.389 -75.455 1.00 81.44 87 ASP A C 1
ATOM 711 O O . ASP A 1 87 ? 73.238 4.881 -76.396 1.00 81.44 87 ASP A O 1
ATOM 715 N N . GLN A 1 88 ? 71.288 4.181 -75.532 1.00 84.75 88 GLN A N 1
ATOM 716 C CA . GLN A 1 88 ? 70.447 4.512 -76.686 1.00 84.75 88 GLN A CA 1
ATOM 717 C C . GLN A 1 88 ? 70.499 6.002 -77.068 1.00 84.75 88 GLN A C 1
ATOM 719 O O . GLN A 1 88 ? 70.361 6.334 -78.251 1.00 84.75 88 GLN A O 1
ATOM 724 N N . LYS A 1 89 ? 70.654 6.919 -76.100 1.00 85.19 89 LYS A N 1
ATOM 725 C CA . LYS A 1 89 ? 70.685 8.364 -76.381 1.00 85.19 89 LYS A CA 1
ATOM 726 C C . LYS A 1 89 ? 71.956 8.708 -77.146 1.00 85.19 89 LYS A C 1
ATOM 728 O O . LYS A 1 89 ? 71.881 9.404 -78.157 1.00 85.19 89 LYS A O 1
ATOM 733 N N . GLN A 1 90 ? 73.088 8.152 -76.721 1.00 89.31 90 GLN A N 1
ATOM 734 C CA . GLN A 1 90 ? 74.367 8.306 -77.407 1.00 89.31 90 GLN A CA 1
ATOM 735 C C . GLN A 1 90 ? 74.341 7.683 -78.807 1.00 89.31 90 GLN A C 1
ATOM 737 O O . GLN A 1 90 ? 74.778 8.327 -79.762 1.00 89.31 90 GLN A O 1
ATOM 742 N N . TRP A 1 91 ? 73.734 6.500 -78.969 1.00 90.81 91 TRP A N 1
ATOM 743 C CA . TRP A 1 91 ? 73.512 5.908 -80.296 1.00 90.81 91 TRP A CA 1
ATOM 744 C C . TRP A 1 91 ? 72.672 6.815 -81.203 1.00 90.81 91 TRP A C 1
ATOM 746 O O . TRP A 1 91 ? 73.016 7.041 -82.360 1.00 90.81 91 TRP A O 1
ATOM 756 N N . THR A 1 92 ? 71.588 7.385 -80.676 1.00 88.12 92 THR A N 1
ATOM 757 C CA . THR A 1 92 ? 70.695 8.262 -81.447 1.00 88.12 92 THR A CA 1
ATOM 758 C C . THR A 1 92 ? 71.393 9.559 -81.865 1.00 88.12 92 THR A C 1
ATOM 760 O O . THR A 1 92 ? 71.189 10.032 -82.983 1.00 88.12 92 THR A O 1
ATOM 763 N N . ALA A 1 93 ? 72.229 10.129 -80.994 1.00 87.69 93 ALA A N 1
ATOM 764 C CA . ALA A 1 93 ? 73.033 11.306 -81.310 1.00 87.69 93 ALA A CA 1
ATOM 765 C C . ALA A 1 93 ? 74.083 10.999 -82.391 1.00 87.69 93 ALA A C 1
ATOM 767 O O . ALA A 1 93 ? 74.175 11.727 -83.379 1.00 87.69 93 ALA A O 1
ATOM 768 N N . PHE A 1 94 ? 74.804 9.878 -82.263 1.00 90.38 94 PHE A N 1
ATOM 769 C CA . PHE A 1 94 ? 75.734 9.401 -83.290 1.00 90.38 94 PHE A CA 1
ATOM 770 C C . PHE A 1 94 ? 75.024 9.179 -84.631 1.00 90.38 94 PHE A C 1
ATOM 772 O O . PHE A 1 94 ? 75.485 9.666 -85.664 1.00 90.38 94 PHE A O 1
ATOM 779 N N . ALA A 1 95 ? 73.864 8.521 -84.617 1.00 85.75 95 ALA A N 1
ATOM 780 C CA . ALA A 1 95 ? 73.126 8.183 -85.824 1.00 85.75 95 ALA A CA 1
ATOM 781 C C . ALA A 1 95 ? 72.588 9.404 -86.596 1.00 85.75 95 ALA A C 1
ATOM 783 O O . ALA A 1 95 ? 72.322 9.296 -87.794 1.00 85.75 95 ALA A O 1
ATOM 784 N N . LYS A 1 96 ? 72.429 10.551 -85.918 1.00 83.62 96 LYS A N 1
ATOM 785 C CA . LYS A 1 96 ? 72.053 11.844 -86.514 1.00 83.62 96 LYS A CA 1
ATOM 786 C C . LYS A 1 96 ? 73.249 12.657 -87.019 1.00 83.62 96 LYS A C 1
ATOM 788 O O . LYS A 1 96 ? 73.049 13.626 -87.744 1.00 83.62 96 LYS A O 1
ATOM 793 N N . SER A 1 97 ? 74.469 12.298 -86.628 1.00 80.88 97 SER A N 1
ATOM 794 C CA . SER A 1 97 ? 75.678 12.990 -87.070 1.00 80.88 97 SER A CA 1
ATOM 795 C C . SER A 1 97 ? 76.066 12.593 -88.500 1.00 80.88 97 SER A C 1
ATOM 797 O O . SER A 1 97 ? 75.772 11.485 -88.953 1.00 80.88 97 SER A O 1
ATOM 799 N N . SER A 1 98 ? 76.811 13.460 -89.190 1.00 75.62 98 SER A N 1
ATOM 800 C CA . SER A 1 98 ? 77.410 13.166 -90.502 1.00 75.62 98 SER A CA 1
ATOM 801 C C . SER A 1 98 ? 78.453 12.038 -90.467 1.00 75.62 98 SER A C 1
ATOM 803 O O . SER A 1 98 ? 78.904 11.590 -91.516 1.00 75.62 98 SER A O 1
ATOM 805 N N . LYS A 1 99 ? 78.819 11.546 -89.274 1.00 79.31 99 LYS A N 1
ATOM 806 C CA . LYS A 1 99 ? 79.801 10.473 -89.068 1.00 79.31 99 LYS A CA 1
ATOM 807 C C . LYS A 1 99 ? 79.205 9.066 -89.187 1.00 79.31 99 LYS A C 1
ATOM 809 O O . LYS A 1 99 ? 79.961 8.099 -89.166 1.00 79.31 99 LYS A O 1
ATOM 814 N N . LYS A 1 100 ? 77.876 8.919 -89.288 1.00 85.81 100 LYS A N 1
ATOM 815 C CA . LYS A 1 100 ? 77.226 7.608 -89.441 1.00 85.81 100 LYS A CA 1
ATOM 816 C C . LYS A 1 100 ? 77.396 7.099 -90.883 1.00 85.81 100 LYS A C 1
ATOM 818 O O . LYS A 1 100 ? 76.811 7.703 -91.786 1.00 85.81 100 LYS A O 1
ATOM 823 N N . PRO A 1 101 ? 78.057 5.949 -91.113 1.00 83.62 101 PRO A N 1
ATOM 824 C CA . PRO A 1 101 ? 78.139 5.348 -92.443 1.00 83.62 101 PRO A CA 1
ATOM 825 C C . PRO A 1 101 ? 76.752 5.110 -93.062 1.00 83.62 101 PRO A C 1
ATOM 827 O O . PRO A 1 101 ? 75.767 4.855 -92.352 1.00 83.62 101 PRO A O 1
ATOM 830 N N . ALA A 1 102 ? 76.646 5.217 -94.388 1.00 79.38 102 ALA A N 1
ATOM 831 C CA . ALA A 1 102 ? 75.373 5.069 -95.101 1.00 79.38 102 ALA A CA 1
ATOM 832 C C . ALA A 1 102 ? 74.775 3.655 -94.961 1.00 79.38 102 ALA A C 1
ATOM 834 O O . ALA A 1 102 ? 73.553 3.502 -94.919 1.00 79.38 102 ALA A O 1
ATOM 835 N N . ASP A 1 103 ? 75.636 2.653 -94.807 1.00 82.12 103 ASP A N 1
ATOM 836 C CA . ASP A 1 103 ? 75.322 1.231 -94.676 1.00 82.12 103 ASP A CA 1
ATOM 837 C C . ASP A 1 103 ? 75.076 0.772 -93.223 1.00 82.12 103 ASP A C 1
ATOM 839 O O . ASP A 1 103 ? 74.759 -0.398 -92.994 1.00 82.12 103 ASP A O 1
ATOM 843 N N . ILE A 1 104 ? 75.146 1.690 -92.248 1.00 87.31 104 ILE A N 1
ATOM 844 C CA . ILE A 1 104 ? 74.723 1.470 -90.858 1.00 87.31 104 ILE A CA 1
ATOM 845 C C . ILE A 1 104 ? 73.332 2.090 -90.639 1.00 87.31 104 ILE A C 1
ATOM 847 O O . ILE A 1 104 ? 73.140 3.299 -90.855 1.00 87.31 104 ILE A O 1
ATOM 851 N N . PRO A 1 105 ? 72.332 1.305 -90.197 1.00 86.94 105 PRO A N 1
ATOM 852 C CA . PRO A 1 105 ? 70.992 1.824 -89.969 1.00 86.94 105 PRO A CA 1
ATOM 853 C C . PRO A 1 105 ? 70.931 2.695 -88.712 1.00 86.94 105 PRO A C 1
ATOM 855 O O . PRO A 1 105 ? 71.545 2.394 -87.694 1.00 86.94 105 PRO A O 1
ATOM 858 N N . ALA A 1 106 ? 70.131 3.764 -88.760 1.00 86.25 106 ALA A N 1
ATOM 859 C CA . ALA A 1 106 ? 69.856 4.583 -87.576 1.00 86.25 106 ALA A CA 1
ATOM 860 C C . ALA A 1 106 ? 68.970 3.844 -86.550 1.00 86.25 106 ALA A C 1
ATOM 862 O O . ALA A 1 106 ? 69.127 4.040 -85.348 1.00 86.25 106 ALA A O 1
ATOM 863 N N . GLY A 1 107 ? 68.069 2.978 -87.034 1.00 88.31 107 GLY A N 1
ATOM 864 C CA . GLY A 1 107 ? 67.216 2.094 -86.231 1.00 88.31 107 GLY A CA 1
ATOM 865 C C . GLY A 1 107 ? 67.584 0.623 -86.447 1.00 88.31 107 GLY A C 1
ATOM 866 O O . GLY A 1 107 ? 66.948 -0.034 -87.279 1.00 88.31 107 GLY A O 1
ATOM 867 N N . PRO A 1 108 ? 68.633 0.109 -85.781 1.00 89.31 108 PRO A N 1
ATOM 868 C CA . PRO A 1 108 ? 69.090 -1.268 -85.966 1.00 89.31 108 PRO A CA 1
ATOM 869 C C . PRO A 1 108 ? 68.065 -2.307 -85.483 1.00 89.31 108 PRO A C 1
ATOM 871 O O . PRO A 1 108 ? 67.975 -3.380 -86.071 1.00 89.31 108 PRO A O 1
ATOM 874 N N . ASP A 1 109 ? 67.215 -1.962 -84.514 1.00 85.94 109 ASP A N 1
ATOM 875 C CA . ASP A 1 109 ? 66.091 -2.777 -84.039 1.00 85.94 109 ASP A CA 1
ATOM 876 C C . ASP A 1 109 ? 65.100 -3.132 -85.154 1.00 85.94 109 ASP A C 1
ATOM 878 O O . ASP A 1 109 ? 64.592 -4.249 -85.208 1.00 85.94 109 ASP A O 1
ATOM 882 N N . ARG A 1 110 ? 64.849 -2.199 -86.080 1.00 83.56 110 ARG A N 1
ATOM 883 C CA . ARG A 1 110 ? 63.924 -2.404 -87.203 1.00 83.56 110 ARG A CA 1
ATOM 884 C C . ARG A 1 110 ? 64.563 -3.200 -88.330 1.00 83.56 110 ARG A C 1
ATOM 886 O O . ARG A 1 110 ? 63.902 -4.033 -88.941 1.00 83.56 110 ARG A O 1
ATOM 893 N N . VAL A 1 111 ? 65.837 -2.934 -88.609 1.00 85.50 111 VAL A N 1
ATOM 894 C CA . VAL A 1 111 ? 66.561 -3.553 -89.730 1.00 85.50 111 VAL A CA 1
ATOM 895 C C . VAL A 1 111 ? 67.006 -4.978 -89.400 1.00 85.50 111 VAL A C 1
ATOM 897 O O . VAL A 1 111 ? 66.965 -5.849 -90.270 1.00 85.50 111 VAL A O 1
ATOM 900 N N . TYR A 1 112 ? 67.376 -5.239 -88.145 1.00 88.44 112 TYR A N 1
ATOM 901 C CA . TYR A 1 112 ? 67.910 -6.527 -87.702 1.00 88.44 112 TYR A CA 1
ATOM 902 C C . TYR A 1 112 ? 66.968 -7.321 -86.790 1.00 88.44 112 TYR A C 1
ATOM 904 O O . TYR A 1 112 ? 67.391 -8.334 -86.237 1.00 88.44 112 TYR A O 1
ATOM 912 N N . LYS A 1 113 ? 65.689 -6.925 -86.678 1.00 82.81 113 LYS A N 1
ATOM 913 C CA . LYS A 1 113 ? 64.666 -7.559 -85.819 1.00 82.81 113 LYS A CA 1
ATOM 914 C C . LYS A 1 113 ? 64.689 -9.094 -85.843 1.00 82.81 113 LYS A C 1
ATOM 916 O O . LYS A 1 113 ? 64.614 -9.718 -84.795 1.00 82.81 113 LYS A O 1
ATOM 921 N N . ASN A 1 114 ? 64.830 -9.678 -87.035 1.00 80.44 114 ASN A N 1
ATOM 922 C CA . ASN A 1 114 ? 64.855 -11.129 -87.260 1.00 80.44 114 ASN A CA 1
ATOM 923 C C . ASN A 1 114 ? 66.224 -11.624 -87.767 1.00 80.44 114 ASN A C 1
ATOM 925 O O . ASN A 1 114 ? 66.316 -12.688 -88.367 1.00 80.44 114 ASN A O 1
ATOM 929 N N . LYS A 1 115 ? 67.282 -10.823 -87.596 1.00 81.19 115 LYS A N 1
ATOM 930 C CA . LYS A 1 115 ? 68.644 -11.091 -88.091 1.00 81.19 115 LYS A CA 1
ATOM 931 C C . LYS A 1 115 ? 69.676 -11.121 -86.959 1.00 81.19 115 LYS A C 1
ATOM 933 O O . LYS A 1 115 ? 70.831 -10.805 -87.197 1.00 81.19 115 LYS A O 1
ATOM 938 N N . GLY A 1 116 ? 69.247 -11.454 -85.739 1.00 77.44 116 GLY A N 1
ATOM 939 C CA . GLY A 1 116 ? 70.120 -11.568 -84.563 1.00 77.44 116 GLY A CA 1
ATOM 940 C C . GLY A 1 116 ? 69.983 -10.450 -83.524 1.00 77.44 116 GLY A C 1
ATOM 941 O O . GLY A 1 116 ? 70.662 -10.497 -82.504 1.00 77.44 116 GLY A O 1
ATOM 942 N N . TRP A 1 117 ? 69.095 -9.468 -83.719 1.00 83.81 117 TRP A N 1
ATOM 943 C CA . TRP A 1 117 ? 68.893 -8.380 -82.756 1.00 83.81 117 TRP A CA 1
ATOM 944 C C . TRP A 1 117 ? 68.379 -8.872 -81.392 1.00 83.81 117 TRP A C 1
ATOM 946 O O . TRP A 1 117 ? 67.248 -9.346 -81.282 1.00 83.81 117 TRP A O 1
ATOM 956 N N . LYS A 1 118 ? 69.177 -8.679 -80.334 1.00 74.69 118 LYS A N 1
ATOM 957 C CA . LYS A 1 118 ? 68.827 -9.044 -78.943 1.00 74.69 118 LYS A CA 1
ATOM 958 C C . LYS A 1 118 ? 68.480 -7.851 -78.048 1.00 74.69 118 LYS A C 1
ATOM 960 O O . LYS A 1 118 ? 68.047 -8.024 -76.912 1.00 74.69 118 LYS A O 1
ATOM 965 N N . GLY A 1 119 ? 68.624 -6.633 -78.564 1.00 80.19 119 GLY A N 1
ATOM 966 C CA . GLY A 1 119 ? 68.364 -5.394 -77.835 1.00 80.19 119 GLY A CA 1
ATOM 967 C C . GLY A 1 119 ? 69.559 -4.449 -77.850 1.00 80.19 119 GLY A C 1
ATOM 968 O O . GLY A 1 119 ? 70.662 -4.804 -78.257 1.00 80.19 119 GLY A O 1
ATOM 969 N N . MET A 1 120 ? 69.336 -3.217 -77.388 1.00 83.94 120 MET A N 1
ATOM 970 C CA . MET A 1 120 ? 70.349 -2.162 -77.484 1.00 83.94 120 MET A CA 1
ATOM 971 C C . MET A 1 120 ? 71.588 -2.434 -76.609 1.00 83.94 120 MET A C 1
ATOM 973 O O . MET A 1 120 ? 72.682 -2.001 -76.952 1.00 83.94 120 MET A O 1
ATOM 977 N N . GLY A 1 121 ? 71.445 -3.188 -75.511 1.00 80.31 121 GLY A N 1
ATOM 978 C CA . GLY A 1 121 ? 72.579 -3.599 -74.674 1.00 80.31 121 GLY A CA 1
ATOM 979 C C . GLY A 1 121 ? 73.553 -4.533 -75.400 1.00 80.31 121 GLY A C 1
ATOM 980 O O . GLY A 1 121 ? 74.763 -4.316 -75.353 1.00 80.31 121 GLY A O 1
ATOM 981 N N . ASP A 1 122 ? 73.021 -5.510 -76.140 1.00 83.19 122 ASP A N 1
ATOM 982 C CA . ASP A 1 122 ? 73.800 -6.407 -77.002 1.00 83.19 122 ASP A CA 1
ATOM 983 C C . ASP A 1 122 ? 74.418 -5.658 -78.194 1.00 83.19 122 ASP A C 1
ATOM 985 O O . ASP A 1 122 ? 75.596 -5.832 -78.498 1.00 83.19 122 ASP A O 1
ATOM 989 N N . TRP A 1 123 ? 73.650 -4.768 -78.828 1.00 87.50 123 TRP A N 1
ATOM 990 C CA . TRP A 1 123 ? 74.109 -3.975 -79.971 1.00 87.50 123 TRP A CA 1
ATOM 991 C C . TRP A 1 123 ? 75.261 -3.022 -79.647 1.00 87.50 123 TRP A C 1
ATOM 993 O O . TRP A 1 123 ? 76.142 -2.837 -80.477 1.00 87.50 123 TRP A O 1
ATOM 1003 N N . LEU A 1 124 ? 75.261 -2.411 -78.459 1.00 87.00 124 LEU A N 1
ATOM 1004 C CA . LEU A 1 124 ? 76.309 -1.476 -78.031 1.00 87.00 124 LEU A CA 1
ATOM 1005 C C . LEU A 1 124 ? 77.447 -2.150 -77.254 1.00 87.00 124 LEU A C 1
ATOM 1007 O O . LEU A 1 124 ? 78.455 -1.504 -76.982 1.00 87.00 124 LEU A O 1
ATOM 1011 N N . GLY A 1 125 ? 77.301 -3.430 -76.897 1.00 79.62 125 GLY A N 1
ATOM 1012 C CA . GLY A 1 125 ? 78.319 -4.176 -76.155 1.00 79.62 125 GLY A CA 1
ATOM 1013 C C . GLY A 1 125 ? 78.423 -3.760 -74.685 1.00 79.62 125 GLY A C 1
ATOM 1014 O O . GLY A 1 125 ? 79.485 -3.877 -74.085 1.00 79.62 125 GLY A O 1
ATOM 1015 N N . THR A 1 126 ? 77.336 -3.255 -74.093 1.00 75.44 126 THR A N 1
ATOM 1016 C CA . THR A 1 126 ? 77.326 -2.703 -72.723 1.00 75.44 126 THR A CA 1
ATOM 1017 C C . THR A 1 126 ? 77.001 -3.735 -71.642 1.00 75.44 126 THR A C 1
ATOM 1019 O O . THR A 1 126 ? 76.870 -3.373 -70.476 1.00 75.44 126 THR A O 1
ATOM 1022 N N . GLY A 1 127 ? 76.832 -5.013 -72.007 1.00 61.53 127 GLY A N 1
ATOM 1023 C CA . GLY A 1 127 ? 76.526 -6.101 -71.066 1.00 61.53 127 GLY A CA 1
ATOM 1024 C C . GLY A 1 127 ? 75.142 -6.007 -70.409 1.00 61.53 127 GLY A C 1
ATOM 1025 O O . GLY A 1 127 ? 74.822 -6.790 -69.521 1.00 61.53 127 GLY A O 1
ATOM 1026 N N . ASN A 1 128 ? 74.298 -5.058 -70.829 1.00 61.38 128 ASN A N 1
ATOM 1027 C CA . ASN A 1 128 ? 72.955 -4.889 -70.286 1.00 61.38 128 ASN A CA 1
ATOM 1028 C C . ASN A 1 128 ? 72.016 -5.969 -70.845 1.00 61.38 128 ASN A C 1
ATOM 1030 O O . ASN A 1 128 ? 71.503 -5.852 -71.961 1.00 61.38 128 ASN A O 1
ATOM 1034 N N . ILE A 1 129 ? 71.815 -7.017 -70.049 1.00 58.41 129 ILE A N 1
ATOM 1035 C CA . ILE A 1 129 ? 71.019 -8.196 -70.394 1.00 58.41 129 ILE A CA 1
ATOM 1036 C C . ILE A 1 129 ? 69.514 -7.874 -70.359 1.00 58.41 129 ILE A C 1
ATOM 1038 O O . ILE A 1 129 ? 69.040 -7.112 -69.503 1.00 58.41 129 ILE A O 1
ATOM 1042 N N . GLY A 1 130 ? 68.757 -8.435 -71.305 1.00 57.00 130 GLY A N 1
ATOM 1043 C CA . GLY A 1 130 ? 67.313 -8.229 -71.438 1.00 57.00 130 GLY A CA 1
ATOM 1044 C C . GLY A 1 130 ? 66.500 -8.792 -70.262 1.00 57.00 130 GLY A C 1
ATOM 1045 O O . GLY A 1 130 ? 66.932 -9.697 -69.556 1.00 57.00 130 GLY A O 1
ATOM 1046 N N . TRP A 1 131 ? 65.280 -8.276 -70.061 1.00 57.22 131 TRP A N 1
ATOM 1047 C CA . TRP A 1 131 ? 64.379 -8.683 -68.964 1.00 57.22 131 TRP A CA 1
ATOM 1048 C C . TRP A 1 131 ? 64.073 -10.194 -68.937 1.00 57.22 131 TRP A C 1
ATOM 1050 O O . TRP A 1 131 ? 63.865 -10.738 -67.860 1.00 57.22 131 TRP A O 1
ATOM 1060 N N . ARG A 1 132 ? 64.099 -10.878 -70.092 1.00 55.94 132 ARG A N 1
ATOM 1061 C CA . ARG A 1 132 ? 63.851 -12.329 -70.191 1.00 55.94 132 ARG A CA 1
ATOM 1062 C C . ARG A 1 132 ? 64.952 -13.173 -69.543 1.00 55.94 132 ARG A C 1
ATOM 1064 O O . ARG A 1 132 ? 64.635 -14.033 -68.739 1.00 55.94 132 ARG A O 1
ATOM 1071 N N . GLU A 1 133 ? 66.219 -12.865 -69.806 1.00 58.84 133 GLU A N 1
ATOM 1072 C CA . GLU A 1 133 ? 67.363 -13.541 -69.165 1.00 58.84 133 GLU A CA 1
ATOM 1073 C C . GLU A 1 133 ? 67.429 -13.251 -67.658 1.00 58.84 133 GLU A C 1
ATOM 1075 O O . GLU A 1 133 ? 67.819 -14.107 -66.873 1.00 58.84 133 GLU A O 1
ATOM 1080 N N . LYS A 1 134 ? 66.980 -12.065 -67.221 1.00 60.31 134 LYS A N 1
ATOM 1081 C CA . LYS A 1 134 ? 66.838 -11.758 -65.788 1.00 60.31 134 LYS A CA 1
ATOM 1082 C C . LYS A 1 134 ? 65.714 -12.551 -65.118 1.00 60.31 134 LYS A C 1
ATOM 1084 O O . LYS A 1 134 ? 65.799 -12.789 -63.924 1.00 60.31 134 LYS A O 1
ATOM 1089 N N . HIS A 1 135 ? 64.668 -12.932 -65.851 1.00 61.09 135 HIS A N 1
ATOM 1090 C CA . HIS A 1 135 ? 63.519 -13.662 -65.310 1.00 61.09 135 HIS A CA 1
ATOM 1091 C C . HIS A 1 135 ? 63.839 -15.138 -65.025 1.00 61.09 135 HIS A C 1
ATOM 1093 O O . HIS A 1 135 ? 63.298 -15.697 -64.080 1.00 61.09 135 HIS A O 1
ATOM 1099 N N . GLU A 1 136 ? 64.746 -15.753 -65.791 1.00 59.81 136 GLU A N 1
ATOM 1100 C CA . GLU A 1 136 ? 65.204 -17.139 -65.574 1.00 59.81 136 GLU A CA 1
ATOM 1101 C C . GLU A 1 136 ? 66.053 -17.309 -64.301 1.00 59.81 136 GLU A C 1
ATOM 1103 O O . GLU A 1 136 ? 66.190 -18.419 -63.797 1.00 59.81 136 GLU A O 1
ATOM 1108 N N . GLN A 1 137 ? 66.589 -16.214 -63.751 1.00 69.25 137 GLN A N 1
ATOM 1109 C CA . GLN A 1 137 ? 67.401 -16.200 -62.525 1.00 69.25 137 GLN A CA 1
ATOM 1110 C C . GLN A 1 137 ? 66.598 -15.841 -61.261 1.00 69.25 137 GLN A C 1
ATOM 1112 O O . GLN A 1 137 ? 67.149 -15.826 -60.161 1.00 69.25 137 GLN A O 1
ATOM 1117 N N . ILE A 1 138 ? 65.307 -15.518 -61.397 1.00 79.19 138 ILE A N 1
ATOM 1118 C CA . ILE A 1 138 ? 64.437 -15.174 -60.267 1.00 79.19 138 ILE A CA 1
ATOM 1119 C C . ILE A 1 138 ? 63.811 -16.447 -59.697 1.00 79.19 138 ILE A C 1
ATOM 1121 O O . ILE A 1 138 ? 63.320 -17.303 -60.434 1.00 79.19 138 ILE A O 1
ATOM 1125 N N . ARG A 1 139 ? 63.807 -16.560 -58.365 1.00 84.44 139 ARG A N 1
ATOM 1126 C CA . ARG A 1 139 ? 63.195 -17.678 -57.639 1.00 84.44 139 ARG A CA 1
ATOM 1127 C C . ARG A 1 139 ? 61.713 -17.801 -58.011 1.00 84.44 139 ARG A C 1
ATOM 1129 O O . ARG A 1 139 ? 61.038 -16.795 -58.191 1.00 84.44 139 ARG A O 1
ATOM 1136 N N . ASN A 1 140 ? 61.176 -19.017 -58.106 1.00 87.06 140 ASN A N 1
ATOM 1137 C CA . ASN A 1 140 ? 59.747 -19.191 -58.391 1.00 87.06 140 ASN A CA 1
ATOM 1138 C C . ASN A 1 140 ? 58.868 -18.545 -57.295 1.00 87.06 140 ASN A C 1
ATOM 1140 O O . ASN A 1 140 ? 59.303 -18.372 -56.151 1.00 87.06 140 ASN A O 1
ATOM 1144 N N . PHE A 1 141 ? 57.627 -18.195 -57.649 1.00 85.00 141 PHE A N 1
ATOM 1145 C CA . PHE A 1 141 ? 56.739 -17.421 -56.778 1.00 85.00 141 PHE A CA 1
ATOM 1146 C C . PHE A 1 141 ? 56.520 -18.060 -55.403 1.00 85.00 141 PHE A C 1
ATOM 1148 O O . PHE A 1 141 ? 56.627 -17.361 -54.398 1.00 85.00 141 PHE A O 1
ATOM 1155 N N . GLU A 1 142 ? 56.251 -19.365 -55.332 1.00 84.56 142 GLU A N 1
ATOM 1156 C CA . GLU A 1 142 ? 55.928 -20.030 -54.065 1.00 84.56 142 GLU A CA 1
ATOM 1157 C C . GLU A 1 142 ? 57.125 -20.089 -53.113 1.00 84.56 142 GLU A C 1
ATOM 1159 O O . GLU A 1 142 ? 56.985 -19.811 -51.920 1.00 84.56 142 GLU A O 1
ATOM 1164 N N . ASP A 1 143 ? 58.322 -20.377 -53.620 1.00 84.19 143 ASP A N 1
ATOM 1165 C CA . ASP A 1 143 ? 59.525 -20.423 -52.787 1.00 84.19 143 ASP A CA 1
ATOM 1166 C C . ASP A 1 143 ? 59.995 -19.020 -52.387 1.00 84.19 143 ASP A C 1
ATOM 1168 O O . ASP A 1 143 ? 60.457 -18.801 -51.261 1.00 84.19 143 ASP A O 1
ATOM 1172 N N . ALA A 1 144 ? 59.821 -18.034 -53.271 1.00 88.31 144 ALA A N 1
ATOM 1173 C CA . ALA A 1 144 ? 60.069 -16.637 -52.948 1.00 88.31 144 ALA A CA 1
ATOM 1174 C C . ALA A 1 144 ? 59.071 -16.116 -51.897 1.00 88.31 144 ALA A C 1
ATOM 1176 O O . ALA A 1 144 ? 59.471 -15.439 -50.950 1.00 88.31 144 ALA A O 1
ATOM 1177 N N . ARG A 1 145 ? 57.794 -16.496 -51.998 1.00 89.44 145 ARG A N 1
ATOM 1178 C CA . ARG A 1 145 ? 56.732 -16.158 -51.041 1.00 89.44 145 ARG A CA 1
ATOM 1179 C C . ARG A 1 145 ? 56.985 -16.775 -49.667 1.00 89.44 145 ARG A C 1
ATOM 1181 O O . ARG A 1 145 ? 56.956 -16.052 -48.674 1.00 89.44 145 ARG A O 1
ATOM 1188 N N . LYS A 1 146 ? 57.318 -18.070 -49.594 1.00 87.81 146 LYS A N 1
ATOM 1189 C CA . LYS A 1 146 ? 57.695 -18.744 -48.334 1.00 87.81 146 LYS A CA 1
ATOM 1190 C C . LYS A 1 146 ? 58.885 -18.067 -47.655 1.00 87.81 146 LYS A C 1
ATOM 1192 O O . LYS A 1 146 ? 58.865 -17.862 -46.442 1.00 87.81 146 LYS A O 1
ATOM 1197 N N . PHE A 1 147 ? 59.895 -17.677 -48.432 1.00 89.75 147 PHE A N 1
ATOM 1198 C CA . PHE A 1 147 ? 61.037 -16.926 -47.915 1.00 89.75 147 PHE A CA 1
ATOM 1199 C C . PHE A 1 147 ? 60.620 -15.561 -47.352 1.00 89.75 147 PHE A C 1
ATOM 1201 O O . PHE A 1 147 ? 60.996 -15.205 -46.239 1.00 89.75 147 PHE A O 1
ATOM 1208 N N . VAL A 1 148 ? 59.795 -14.795 -48.070 1.00 89.25 148 VAL A N 1
ATOM 1209 C CA . VAL A 1 148 ? 59.339 -13.496 -47.555 1.00 89.25 148 VAL A CA 1
ATOM 1210 C C . VAL A 1 148 ? 58.456 -13.659 -46.310 1.00 89.25 148 VAL A C 1
ATOM 1212 O O . VAL A 1 148 ? 58.554 -12.844 -45.391 1.00 89.25 148 VAL A O 1
ATOM 1215 N N . HIS A 1 149 ? 57.669 -14.735 -46.207 1.00 87.94 149 HIS A N 1
ATOM 1216 C CA . HIS A 1 149 ? 56.917 -15.064 -44.988 1.00 87.94 149 HIS A CA 1
ATOM 1217 C C . HIS A 1 149 ? 57.839 -15.330 -43.792 1.00 87.94 149 HIS A C 1
ATOM 1219 O O . HIS A 1 149 ? 57.540 -14.872 -42.686 1.00 87.94 149 HIS A O 1
ATOM 1225 N N . SER A 1 150 ? 58.982 -16.001 -43.990 1.00 87.75 150 SER A N 1
ATOM 1226 C CA . SER A 1 150 ? 59.925 -16.269 -42.894 1.00 87.75 150 SER A CA 1
ATOM 1227 C C . SER A 1 150 ? 60.571 -15.003 -42.324 1.00 87.75 150 SER A C 1
ATOM 1229 O O . SER A 1 150 ? 60.986 -15.004 -41.167 1.00 87.75 150 SER A O 1
ATOM 1231 N N . LEU A 1 151 ? 60.593 -13.901 -43.085 1.00 88.31 151 LEU A N 1
ATOM 1232 C CA . LEU A 1 151 ? 61.096 -12.599 -42.629 1.00 88.31 151 LEU A CA 1
ATOM 1233 C C . LEU A 1 151 ? 60.134 -11.871 -41.671 1.00 88.31 151 LEU A C 1
ATOM 1235 O O . LEU A 1 151 ? 60.522 -10.876 -41.061 1.00 88.31 151 LEU A O 1
ATOM 1239 N N . LYS A 1 152 ? 58.882 -12.341 -41.528 1.00 86.56 152 LYS A N 1
ATOM 1240 C CA . LYS A 1 152 ? 57.852 -11.778 -40.625 1.00 86.56 152 LYS A CA 1
ATOM 1241 C C . LYS A 1 152 ? 57.606 -10.270 -40.805 1.00 86.56 152 LYS A C 1
ATOM 1243 O O . LYS A 1 152 ? 57.277 -9.561 -39.850 1.00 86.56 152 LYS A O 1
ATOM 1248 N N . LEU A 1 153 ? 57.748 -9.780 -42.034 1.00 87.00 153 LEU A N 1
ATOM 1249 C CA . LEU A 1 153 ? 57.524 -8.379 -42.388 1.00 87.00 153 LEU A CA 1
ATOM 1250 C C . LEU A 1 153 ? 56.027 -8.054 -42.330 1.00 87.00 153 LEU A C 1
ATOM 1252 O O . LEU A 1 153 ? 55.193 -8.814 -42.812 1.00 87.00 153 LEU A O 1
ATOM 1256 N N . LYS A 1 154 ? 55.660 -6.900 -41.771 1.00 82.62 154 LYS A N 1
ATOM 1257 C CA . LYS A 1 154 ? 54.248 -6.547 -41.534 1.00 82.62 154 LYS A CA 1
ATOM 1258 C C . LYS A 1 154 ? 53.656 -5.640 -42.604 1.00 82.62 154 LYS A C 1
ATOM 1260 O O . LYS A 1 154 ? 52.453 -5.373 -42.595 1.00 82.62 154 LYS A O 1
ATOM 1265 N N . SER A 1 155 ? 54.475 -5.118 -43.516 1.00 82.75 155 SER 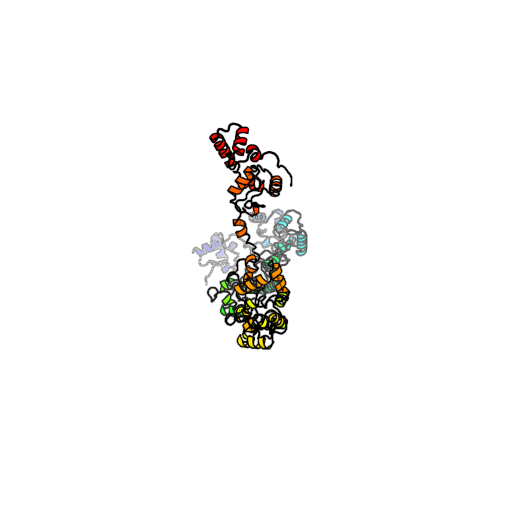A N 1
ATOM 1266 C CA . SER A 1 155 ? 54.013 -4.148 -44.506 1.00 82.75 155 SER A CA 1
ATOM 1267 C C . SER A 1 155 ? 54.883 -4.075 -45.761 1.00 82.75 155 SER A C 1
ATOM 1269 O O . SER A 1 155 ? 56.066 -4.411 -45.763 1.00 82.75 155 SER A O 1
ATOM 1271 N N . MET A 1 156 ? 54.303 -3.528 -46.835 1.00 84.19 156 MET A N 1
ATOM 1272 C CA . MET A 1 156 ? 55.031 -3.175 -48.062 1.00 84.19 156 MET A CA 1
ATOM 1273 C C . MET A 1 156 ? 56.208 -2.225 -47.784 1.00 84.19 156 MET A C 1
ATOM 1275 O O . MET A 1 156 ? 57.243 -2.309 -48.441 1.00 84.19 156 MET A O 1
ATOM 1279 N N . ASN A 1 157 ? 56.065 -1.317 -46.813 1.00 84.94 157 ASN A N 1
ATOM 1280 C CA . ASN A 1 157 ? 57.119 -0.370 -46.454 1.00 84.94 157 ASN A CA 1
ATOM 1281 C C . ASN A 1 157 ? 58.307 -1.068 -45.787 1.00 84.94 157 ASN A C 1
ATOM 1283 O O . ASN A 1 157 ? 59.448 -0.732 -46.090 1.00 84.94 157 ASN A O 1
ATOM 1287 N N . GLU A 1 158 ? 58.053 -2.056 -44.932 1.00 86.88 158 GLU A N 1
ATOM 1288 C CA . GLU A 1 158 ? 59.102 -2.896 -44.346 1.00 86.88 158 GLU A CA 1
ATOM 1289 C C . GLU A 1 158 ? 59.797 -3.748 -45.410 1.00 86.88 158 GLU A C 1
ATOM 1291 O O . GLU A 1 158 ? 61.022 -3.755 -45.462 1.00 86.88 158 GLU A O 1
ATOM 1296 N N . TYR A 1 159 ? 59.046 -4.348 -46.340 1.00 89.12 159 TYR A N 1
ATOM 1297 C CA . TYR A 1 159 ? 59.632 -5.074 -47.474 1.00 89.12 159 TYR A CA 1
ATOM 1298 C C . TYR A 1 159 ? 60.515 -4.182 -48.355 1.00 89.12 159 TYR A C 1
ATOM 1300 O O . TYR A 1 159 ? 61.613 -4.570 -48.746 1.00 89.12 159 TYR A O 1
ATOM 1308 N N . ARG A 1 160 ? 60.087 -2.945 -48.628 1.00 87.56 160 ARG A N 1
ATOM 1309 C CA . ARG A 1 160 ? 60.895 -1.968 -49.375 1.00 87.56 160 ARG A CA 1
ATOM 1310 C C . ARG A 1 160 ? 62.157 -1.545 -48.626 1.00 87.56 160 ARG A C 1
ATOM 1312 O O . ARG A 1 160 ? 63.167 -1.300 -49.278 1.00 87.56 160 ARG A O 1
ATOM 1319 N N . LYS A 1 161 ? 62.105 -1.427 -47.295 1.00 88.50 161 LYS A N 1
ATOM 1320 C CA . LYS A 1 161 ? 63.289 -1.149 -46.467 1.00 88.50 161 LYS A CA 1
ATOM 1321 C C . LYS A 1 161 ? 64.261 -2.327 -46.497 1.00 88.50 161 LYS A C 1
ATOM 1323 O O . LYS A 1 161 ? 65.432 -2.104 -46.770 1.00 88.50 161 LYS A O 1
ATOM 1328 N N . TYR A 1 162 ? 63.760 -3.552 -46.340 1.00 89.31 162 TYR A N 1
ATOM 1329 C CA . TYR A 1 162 ? 64.540 -4.783 -46.490 1.00 89.31 162 TYR A CA 1
ATOM 1330 C C . TYR A 1 162 ? 65.204 -4.883 -47.874 1.00 89.31 162 TYR A C 1
ATOM 1332 O O . TYR A 1 162 ? 66.399 -5.114 -47.989 1.00 89.31 162 TYR A O 1
ATOM 1340 N N . CYS A 1 163 ? 64.480 -4.573 -48.954 1.00 86.19 163 CYS A N 1
ATOM 1341 C CA . CYS A 1 163 ? 65.066 -4.564 -50.299 1.00 86.19 163 CYS A CA 1
ATOM 1342 C C . CYS A 1 163 ? 66.204 -3.543 -50.478 1.00 86.19 163 CYS A C 1
ATOM 1344 O O . CYS A 1 163 ? 66.997 -3.684 -51.405 1.00 86.19 163 CYS A O 1
ATOM 1346 N N . LYS A 1 164 ? 66.257 -2.503 -49.637 1.00 85.38 164 LYS A N 1
ATOM 1347 C CA . LYS A 1 164 ? 67.278 -1.447 -49.663 1.00 85.38 164 LYS A CA 1
ATOM 1348 C C . LYS A 1 164 ? 68.407 -1.666 -48.653 1.00 85.38 164 LYS A C 1
ATOM 1350 O O . LYS A 1 164 ? 69.391 -0.943 -48.739 1.00 85.38 164 LYS A O 1
ATOM 1355 N N . SER A 1 165 ? 68.281 -2.611 -47.716 1.00 81.56 165 SER A N 1
ATOM 1356 C CA . SER A 1 165 ? 69.309 -2.860 -46.693 1.00 81.56 165 SER A CA 1
ATOM 1357 C C . SER A 1 165 ? 70.545 -3.572 -47.244 1.00 81.56 165 SER A C 1
ATOM 1359 O O . SER A 1 165 ? 71.565 -3.611 -46.572 1.00 81.56 165 SER A O 1
ATOM 1361 N N . GLY A 1 166 ? 70.465 -4.124 -48.460 1.00 77.31 166 GLY A N 1
ATOM 1362 C CA . GLY A 1 166 ? 71.522 -4.947 -49.056 1.00 77.31 166 GLY A CA 1
ATOM 1363 C C . GLY A 1 166 ? 71.441 -6.428 -48.668 1.00 77.31 166 GLY A C 1
ATOM 1364 O O . GLY A 1 166 ? 72.117 -7.245 -49.273 1.00 77.31 166 GLY A O 1
ATOM 1365 N N . GLU A 1 167 ? 70.558 -6.796 -47.736 1.00 79.19 167 GLU A N 1
ATOM 1366 C CA . GLU A 1 167 ? 70.381 -8.176 -47.247 1.00 79.19 167 GLU A CA 1
ATOM 1367 C C . GLU A 1 167 ? 69.414 -9.015 -48.104 1.00 79.19 167 GLU A C 1
ATOM 1369 O O . GLU A 1 167 ? 69.120 -10.168 -47.786 1.00 79.19 167 GLU A O 1
ATOM 1374 N N . LYS A 1 168 ? 68.863 -8.429 -49.174 1.00 86.19 168 LYS A N 1
ATOM 1375 C CA . LYS A 1 168 ? 67.922 -9.088 -50.085 1.00 86.19 168 LYS A CA 1
ATOM 1376 C C . LYS A 1 168 ? 68.683 -9.989 -51.067 1.00 86.19 168 LYS A C 1
ATOM 1378 O O . LYS A 1 168 ? 69.416 -9.439 -51.891 1.00 86.19 168 LYS A O 1
ATOM 1383 N N . PRO A 1 169 ? 68.424 -11.310 -51.096 1.00 83.75 169 PRO A N 1
ATOM 1384 C CA . PRO A 1 169 ? 68.985 -12.211 -52.100 1.00 83.75 169 PRO A CA 1
ATOM 1385 C C . PRO A 1 169 ? 68.757 -11.716 -53.534 1.00 83.75 169 PRO A C 1
ATOM 1387 O O . PRO A 1 169 ? 67.741 -11.072 -53.826 1.00 83.75 169 PRO A O 1
ATOM 1390 N N . GLU A 1 170 ? 69.702 -11.988 -54.433 1.00 77.31 170 GLU A N 1
ATOM 1391 C CA . GLU A 1 170 ? 69.636 -11.532 -55.831 1.00 77.31 170 GLU A CA 1
ATOM 1392 C C . GLU A 1 170 ? 68.432 -12.117 -56.582 1.00 77.31 170 GLU A C 1
ATOM 1394 O O . GLU A 1 170 ? 67.799 -11.413 -57.368 1.00 77.31 170 GLU A O 1
ATOM 1399 N N . ASP A 1 171 ? 68.047 -13.344 -56.239 1.00 81.00 171 ASP A N 1
ATOM 1400 C CA . ASP A 1 171 ? 66.930 -14.098 -56.812 1.00 81.00 171 ASP A CA 1
ATOM 1401 C C . ASP A 1 171 ? 65.546 -13.690 -56.264 1.00 81.00 171 ASP A C 1
ATOM 1403 O O . ASP A 1 171 ? 64.524 -14.215 -56.708 1.00 81.00 171 ASP A O 1
ATOM 1407 N N . ILE A 1 172 ? 65.482 -12.732 -55.328 1.00 86.12 172 ILE A N 1
ATOM 1408 C CA . ILE A 1 172 ? 64.230 -12.171 -54.800 1.00 86.12 172 ILE A CA 1
ATOM 1409 C C . ILE A 1 172 ? 63.965 -10.789 -55.421 1.00 86.12 172 ILE A C 1
ATOM 1411 O O . ILE A 1 172 ? 64.769 -9.863 -55.255 1.00 86.12 172 ILE A O 1
ATOM 1415 N N . PRO A 1 173 ? 62.825 -10.571 -56.103 1.00 85.88 173 PRO A N 1
ATOM 1416 C CA . PRO A 1 173 ? 62.565 -9.313 -56.790 1.00 85.88 173 PRO A CA 1
ATOM 1417 C C . PRO A 1 173 ? 62.156 -8.193 -55.826 1.00 85.88 173 PRO A C 1
ATOM 1419 O O . PRO A 1 173 ? 61.343 -8.372 -54.920 1.00 85.88 173 PRO A O 1
ATOM 1422 N N . SER A 1 174 ? 62.641 -6.975 -56.070 1.00 85.81 174 SER A N 1
ATOM 1423 C CA . SER A 1 174 ? 62.234 -5.779 -55.312 1.00 85.81 174 SER A CA 1
ATOM 1424 C C . SER A 1 174 ? 60.815 -5.296 -55.649 1.00 85.81 174 SER A C 1
ATOM 1426 O O . SER A 1 174 ? 60.202 -4.570 -54.862 1.00 85.81 174 SER A O 1
ATOM 1428 N N . VAL A 1 175 ? 60.279 -5.712 -56.803 1.00 86.62 175 VAL A N 1
ATOM 1429 C CA . VAL A 1 175 ? 58.936 -5.364 -57.301 1.00 86.62 175 VAL A CA 1
ATOM 1430 C C . VAL A 1 175 ? 58.154 -6.645 -57.641 1.00 86.62 175 VAL A C 1
ATOM 1432 O O . VAL A 1 175 ? 57.895 -6.939 -58.811 1.00 86.62 175 VAL A O 1
ATOM 1435 N N . PRO A 1 176 ? 57.792 -7.449 -56.626 1.00 88.12 176 PRO A N 1
ATOM 1436 C CA . PRO A 1 176 ? 57.237 -8.789 -56.822 1.00 88.12 176 PRO A CA 1
ATOM 1437 C C . PRO A 1 176 ? 55.860 -8.776 -57.502 1.00 88.12 176 PRO A C 1
ATOM 1439 O O . PRO A 1 176 ? 55.550 -9.682 -58.263 1.00 88.12 176 PRO A O 1
ATOM 1442 N N . ASN A 1 177 ? 55.074 -7.707 -57.332 1.00 84.69 177 ASN A N 1
ATOM 1443 C CA . ASN A 1 177 ? 53.768 -7.544 -57.981 1.00 84.69 177 ASN A CA 1
ATOM 1444 C C . ASN A 1 177 ? 53.833 -7.432 -59.508 1.00 84.69 177 ASN A C 1
ATOM 1446 O O . ASN A 1 177 ? 52.831 -7.653 -60.181 1.00 84.69 177 ASN A O 1
ATOM 1450 N N . THR A 1 178 ? 54.979 -7.016 -60.045 1.00 82.56 178 THR A N 1
ATOM 1451 C CA . THR A 1 178 ? 55.196 -6.931 -61.491 1.00 82.56 178 THR A CA 1
ATOM 1452 C C . THR A 1 178 ? 55.813 -8.219 -62.009 1.00 82.56 178 THR A C 1
ATOM 1454 O O . THR A 1 178 ? 55.431 -8.671 -63.082 1.00 82.56 178 THR A O 1
ATOM 1457 N N . VAL A 1 179 ? 56.747 -8.799 -61.248 1.00 84.12 179 VAL A N 1
ATOM 1458 C CA . VAL A 1 179 ? 57.450 -10.027 -61.633 1.00 84.12 179 VAL A CA 1
ATOM 1459 C C . VAL A 1 179 ? 56.497 -11.219 -61.623 1.00 84.12 179 VAL A C 1
ATOM 1461 O O . VAL A 1 179 ? 56.327 -11.847 -62.653 1.00 84.12 179 VAL A O 1
ATOM 1464 N N . TYR A 1 180 ? 55.763 -11.439 -60.533 1.00 86.56 180 TYR A N 1
ATOM 1465 C CA . TYR A 1 180 ? 54.872 -12.596 -60.390 1.00 86.56 180 TYR A CA 1
ATOM 1466 C C . TYR A 1 180 ? 53.423 -12.321 -60.801 1.00 86.56 180 TYR A C 1
ATOM 1468 O O . TYR A 1 180 ? 52.516 -13.046 -60.397 1.00 86.56 180 TYR A O 1
ATOM 1476 N N . LYS A 1 181 ? 53.170 -11.263 -61.586 1.00 82.25 181 LYS A N 1
ATOM 1477 C CA . LYS A 1 181 ? 51.808 -10.815 -61.935 1.00 82.25 181 LYS A CA 1
ATOM 1478 C C . LYS A 1 181 ? 50.936 -11.946 -62.499 1.00 82.25 181 LYS A C 1
ATOM 1480 O O . LYS A 1 181 ? 49.746 -11.984 -62.208 1.00 82.25 181 LYS A O 1
ATOM 1485 N N . ASN A 1 182 ? 51.535 -12.833 -63.292 1.00 79.19 182 ASN A N 1
ATOM 1486 C CA . ASN A 1 182 ? 50.861 -13.972 -63.917 1.00 79.19 182 ASN A CA 1
ATOM 1487 C C . ASN A 1 182 ? 51.228 -15.318 -63.262 1.00 79.19 182 ASN A C 1
ATOM 1489 O O . ASN A 1 182 ? 50.716 -16.347 -63.686 1.00 79.19 182 ASN A O 1
ATOM 1493 N N . ASP A 1 183 ? 52.060 -15.298 -62.217 1.00 78.12 183 ASP A N 1
ATOM 1494 C CA . ASP A 1 183 ? 52.649 -16.485 -61.583 1.00 78.12 183 ASP A CA 1
ATOM 1495 C C . ASP A 1 183 ? 52.103 -16.699 -60.159 1.00 78.12 183 ASP A C 1
ATOM 1497 O O . ASP A 1 183 ? 52.798 -17.209 -59.287 1.00 78.12 183 ASP A O 1
ATOM 1501 N N . GLY A 1 184 ? 50.859 -16.276 -59.902 1.00 76.12 184 GLY A N 1
ATOM 1502 C CA . GLY A 1 184 ? 50.175 -16.485 -58.618 1.00 76.12 184 GLY A CA 1
ATOM 1503 C C . GLY A 1 184 ? 50.132 -15.274 -57.680 1.00 76.12 184 GLY A C 1
ATOM 1504 O O . GLY A 1 184 ? 49.655 -15.391 -56.553 1.00 76.12 184 GLY A O 1
ATOM 1505 N N . TRP A 1 185 ? 50.573 -14.090 -58.118 1.00 82.88 185 TRP A N 1
ATOM 1506 C CA . TRP A 1 185 ? 50.487 -12.880 -57.300 1.00 82.88 185 TRP A CA 1
ATOM 1507 C C . TRP A 1 185 ? 49.041 -12.505 -56.929 1.00 82.88 185 TRP A C 1
ATOM 1509 O O . TRP A 1 185 ? 48.240 -12.145 -57.789 1.00 82.88 185 TRP A O 1
ATOM 1519 N N . VAL A 1 186 ? 48.740 -12.478 -55.626 1.00 79.00 186 VAL A N 1
ATOM 1520 C CA . VAL A 1 186 ? 47.424 -12.063 -55.102 1.00 79.00 186 VAL A CA 1
ATOM 1521 C C . VAL A 1 186 ? 47.451 -10.615 -54.614 1.00 79.00 186 VAL A C 1
ATOM 1523 O O . VAL A 1 186 ? 46.706 -9.753 -55.075 1.00 79.00 186 VAL A O 1
ATOM 1526 N N . SER A 1 187 ? 48.304 -10.318 -53.634 1.00 81.75 187 SER A N 1
ATOM 1527 C CA . SER A 1 187 ? 48.423 -8.980 -53.059 1.00 81.75 187 SER A CA 1
ATOM 1528 C C . SER A 1 187 ? 49.718 -8.840 -52.272 1.00 81.75 187 SER A C 1
ATOM 1530 O O . SER A 1 187 ? 50.330 -9.827 -51.871 1.00 81.75 187 SER A O 1
ATOM 1532 N N . PHE A 1 188 ? 50.102 -7.603 -51.952 1.00 84.31 188 PHE A N 1
ATOM 1533 C CA . PHE A 1 188 ? 51.239 -7.383 -51.059 1.00 84.31 188 PHE A CA 1
ATOM 1534 C C . PHE A 1 188 ? 51.017 -7.975 -49.664 1.00 84.31 188 PHE A C 1
ATOM 1536 O O . PHE A 1 188 ? 51.985 -8.378 -49.032 1.00 84.31 188 PHE A O 1
ATOM 1543 N N . GLY A 1 189 ? 49.770 -8.035 -49.182 1.00 82.06 189 GLY A N 1
ATOM 1544 C CA . GLY A 1 189 ? 49.466 -8.637 -47.887 1.00 82.06 189 GLY A CA 1
ATOM 1545 C C . GLY A 1 189 ? 49.663 -10.149 -47.883 1.00 82.06 189 GLY A C 1
ATOM 1546 O O . GLY A 1 189 ? 50.168 -10.679 -46.896 1.00 82.06 189 GLY A O 1
ATOM 1547 N N . ASP A 1 190 ? 49.324 -10.819 -48.985 1.00 83.75 190 ASP A N 1
ATOM 1548 C CA . ASP A 1 190 ? 49.658 -12.229 -49.205 1.00 83.75 190 ASP A CA 1
ATOM 1549 C C . ASP A 1 190 ? 51.177 -12.430 -49.300 1.00 83.75 190 ASP A C 1
ATOM 1551 O O . ASP A 1 190 ? 51.732 -13.255 -48.583 1.00 83.75 190 ASP A O 1
ATOM 1555 N N . TRP A 1 191 ? 51.866 -11.602 -50.087 1.00 87.56 191 TRP A N 1
ATOM 1556 C CA . TRP A 1 191 ? 53.314 -11.683 -50.283 1.00 87.56 191 TRP A CA 1
ATOM 1557 C C . TRP A 1 191 ? 54.129 -11.573 -48.989 1.00 87.56 191 TRP A C 1
ATOM 1559 O O . TRP A 1 191 ? 55.074 -12.329 -48.798 1.00 87.56 191 TRP A O 1
ATOM 1569 N N . VAL A 1 192 ? 53.765 -10.659 -48.081 1.00 87.25 192 VAL A N 1
ATOM 1570 C CA . VAL A 1 192 ? 54.464 -10.513 -46.788 1.00 87.25 192 VAL A CA 1
ATOM 1571 C C . VAL A 1 192 ? 53.913 -11.416 -45.675 1.00 87.25 192 VAL A C 1
ATOM 1573 O O . VAL A 1 192 ? 54.402 -11.366 -44.554 1.00 87.25 192 VAL A O 1
ATOM 1576 N N . GLY A 1 193 ? 52.890 -12.232 -45.955 1.00 79.69 193 GLY A N 1
ATOM 1577 C CA . GLY A 1 193 ? 52.334 -13.186 -44.985 1.00 79.69 193 GLY A CA 1
ATOM 1578 C C . GLY A 1 193 ? 51.364 -12.583 -43.962 1.00 79.69 193 GLY A C 1
ATOM 1579 O O . GLY A 1 193 ? 51.088 -13.190 -42.933 1.00 79.69 193 GLY A O 1
ATOM 1580 N N . THR A 1 194 ? 50.815 -11.393 -44.229 1.00 75.56 194 THR A N 1
ATOM 1581 C CA . THR A 1 194 ? 49.803 -10.748 -43.363 1.00 75.56 194 THR A CA 1
ATOM 1582 C C . THR A 1 194 ? 48.363 -11.072 -43.763 1.00 75.56 194 THR A C 1
ATOM 1584 O O . THR A 1 194 ? 47.437 -10.756 -43.018 1.00 75.56 194 THR A O 1
ATOM 1587 N N . GLY A 1 195 ? 48.146 -11.632 -44.959 1.00 65.25 195 GLY A N 1
ATOM 1588 C CA . GLY A 1 195 ? 46.815 -11.945 -45.495 1.00 65.25 195 GLY A CA 1
ATOM 1589 C C . GLY A 1 195 ? 45.925 -10.720 -45.756 1.00 65.25 195 GLY A C 1
ATOM 1590 O O . GLY A 1 195 ? 44.736 -10.862 -46.040 1.00 65.25 195 GLY A O 1
ATOM 1591 N N . ARG A 1 196 ? 46.464 -9.496 -45.654 1.00 65.12 196 ARG A N 1
ATOM 1592 C CA . ARG A 1 196 ? 45.700 -8.253 -45.822 1.00 65.12 196 ARG A CA 1
ATOM 1593 C C . ARG A 1 196 ? 45.421 -7.963 -47.301 1.00 65.12 196 ARG A C 1
ATOM 1595 O O . ARG A 1 196 ? 46.284 -7.454 -48.012 1.00 65.12 196 ARG A O 1
ATOM 1602 N N . ILE A 1 197 ? 44.184 -8.187 -47.732 1.00 65.44 197 ILE A N 1
ATOM 1603 C CA . ILE A 1 197 ? 43.687 -7.758 -49.048 1.00 65.44 197 ILE A CA 1
ATOM 1604 C C . ILE A 1 197 ? 43.305 -6.270 -48.980 1.00 65.44 197 ILE A C 1
ATOM 1606 O O . ILE A 1 197 ? 42.635 -5.837 -48.034 1.00 65.44 197 ILE A O 1
ATOM 1610 N N . ALA A 1 198 ? 43.759 -5.475 -49.954 1.00 63.91 198 ALA A N 1
ATOM 1611 C CA . ALA A 1 198 ? 43.381 -4.064 -50.060 1.00 63.91 198 ALA A CA 1
ATOM 1612 C C . ALA A 1 198 ? 41.872 -3.934 -50.312 1.00 63.91 198 ALA A C 1
ATOM 1614 O O . ALA A 1 198 ? 41.296 -4.760 -51.014 1.00 63.91 198 ALA A O 1
ATOM 1615 N N . ASP A 1 199 ? 41.237 -2.902 -49.751 1.00 64.56 199 ASP A N 1
ATOM 1616 C CA . ASP A 1 199 ? 39.772 -2.791 -49.738 1.00 64.56 199 ASP A CA 1
ATOM 1617 C C . ASP A 1 199 ? 39.148 -2.848 -51.142 1.00 64.56 199 ASP A C 1
ATOM 1619 O O . ASP A 1 199 ? 38.108 -3.479 -51.302 1.00 64.56 199 ASP A O 1
ATOM 1623 N N . GLN A 1 200 ? 39.813 -2.289 -52.162 1.00 62.41 200 GLN A N 1
ATOM 1624 C CA . GLN A 1 200 ? 39.326 -2.311 -53.548 1.00 62.41 200 GLN A CA 1
ATOM 1625 C C . GLN A 1 200 ? 39.333 -3.692 -54.231 1.00 62.41 200 GLN A C 1
ATOM 1627 O O . GLN A 1 200 ? 38.716 -3.842 -55.278 1.00 62.41 200 GLN A O 1
ATOM 1632 N N . TYR A 1 201 ? 40.040 -4.679 -53.673 1.00 68.81 201 TYR A N 1
ATOM 1633 C CA . TYR A 1 201 ? 40.160 -6.033 -54.233 1.00 68.81 201 TYR A CA 1
ATOM 1634 C C . TYR A 1 201 ? 39.437 -7.082 -53.379 1.00 68.81 201 TYR A C 1
ATOM 1636 O O . TYR A 1 201 ? 39.632 -8.279 -53.569 1.00 68.81 201 TYR A O 1
ATOM 1644 N N . LYS A 1 202 ? 38.640 -6.656 -52.392 1.00 76.38 202 LYS A N 1
ATOM 1645 C CA . LYS A 1 202 ? 37.823 -7.573 -51.594 1.00 76.38 202 LYS A CA 1
ATOM 1646 C C . LYS A 1 202 ? 36.593 -7.984 -52.393 1.00 76.38 202 LYS A C 1
ATOM 1648 O O . LYS A 1 202 ? 35.696 -7.172 -52.603 1.00 76.38 202 LYS A O 1
ATOM 1653 N N . GLU A 1 203 ? 36.537 -9.250 -52.778 1.00 81.00 203 GLU A N 1
ATOM 1654 C CA . GLU A 1 203 ? 35.325 -9.867 -53.307 1.00 81.00 203 GLU A CA 1
ATOM 1655 C C . GLU A 1 203 ? 34.489 -10.417 -52.146 1.00 81.00 203 GLU A C 1
ATOM 1657 O O . GLU A 1 203 ? 34.974 -11.197 -51.323 1.00 81.00 203 GLU A O 1
ATOM 1662 N N . PHE A 1 204 ? 33.240 -9.960 -52.042 1.00 87.12 204 PHE A N 1
ATOM 1663 C CA . PHE A 1 204 ? 32.301 -10.407 -51.018 1.00 87.12 204 PHE A CA 1
ATOM 1664 C C . PHE A 1 204 ? 31.300 -11.379 -51.628 1.00 87.12 204 PHE A C 1
ATOM 1666 O O . PHE A 1 204 ? 30.803 -11.150 -52.732 1.00 87.12 204 PHE A O 1
ATOM 1673 N N . ARG A 1 205 ? 30.979 -12.449 -50.897 1.00 89.56 205 ARG A N 1
ATOM 1674 C CA . ARG A 1 205 ? 29.977 -13.420 -51.351 1.00 89.56 205 ARG A CA 1
ATOM 1675 C C . ARG A 1 205 ? 28.582 -12.773 -51.467 1.00 89.56 205 ARG A C 1
ATOM 1677 O O . ARG A 1 205 ? 28.332 -11.763 -50.805 1.00 89.56 205 ARG A O 1
ATOM 1684 N N . PRO A 1 206 ? 27.655 -13.338 -52.262 1.0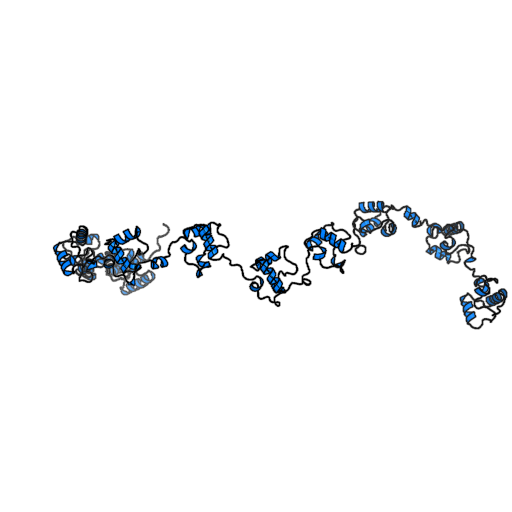0 89.69 206 PRO A N 1
ATOM 1685 C CA . PRO A 1 206 ? 26.298 -12.810 -52.387 1.00 89.69 206 PRO A CA 1
ATOM 1686 C C . PRO A 1 206 ? 25.594 -12.656 -51.033 1.00 89.69 206 PRO A C 1
ATOM 1688 O O . PRO A 1 206 ? 25.847 -13.420 -50.097 1.00 89.69 206 PRO A O 1
ATOM 1691 N N . PHE A 1 207 ? 24.680 -11.683 -50.937 1.00 87.25 207 PHE A N 1
ATOM 1692 C CA . PHE A 1 207 ? 23.998 -11.349 -49.681 1.00 87.25 207 PHE A CA 1
ATOM 1693 C C . PHE A 1 207 ? 23.355 -12.568 -49.011 1.00 87.25 207 PHE A C 1
ATOM 1695 O O . PHE A 1 207 ? 23.540 -12.752 -47.812 1.00 87.25 207 PHE A O 1
ATOM 1702 N N . GLU A 1 208 ? 22.660 -13.424 -49.764 1.00 81.56 208 GLU A N 1
ATOM 1703 C CA . GLU A 1 208 ? 21.982 -14.599 -49.201 1.00 81.56 208 GLU A CA 1
ATOM 1704 C C . GLU A 1 208 ? 22.953 -15.619 -48.594 1.00 81.56 208 GLU A C 1
ATOM 1706 O O . GLU A 1 208 ? 22.680 -16.174 -47.529 1.00 81.56 208 GLU A O 1
ATOM 1711 N N . ASP A 1 209 ? 24.121 -15.822 -49.202 1.00 80.56 209 ASP A N 1
ATOM 1712 C CA . ASP A 1 209 ? 25.128 -16.750 -48.681 1.00 80.56 209 ASP A CA 1
ATOM 1713 C C . ASP A 1 209 ? 25.872 -16.158 -47.481 1.00 80.56 209 ASP A C 1
ATOM 1715 O O . ASP A 1 209 ? 26.188 -16.868 -46.521 1.00 80.56 209 ASP A O 1
ATOM 1719 N N . ALA A 1 210 ? 26.114 -14.841 -47.492 1.00 88.50 210 ALA A N 1
ATOM 1720 C CA . ALA A 1 210 ? 26.625 -14.125 -46.327 1.00 88.50 210 ALA A CA 1
ATOM 1721 C C . ALA A 1 210 ? 25.630 -14.174 -45.163 1.00 88.50 210 ALA A C 1
ATOM 1723 O O . ALA A 1 210 ? 26.022 -14.454 -44.033 1.00 88.50 210 ALA A O 1
ATOM 1724 N N . ARG A 1 211 ? 24.344 -13.955 -45.442 1.00 86.81 211 ARG A N 1
ATOM 1725 C CA . ARG A 1 211 ? 23.250 -13.997 -44.471 1.00 86.81 211 ARG A CA 1
ATOM 1726 C C . ARG A 1 211 ? 23.102 -15.388 -43.864 1.00 86.81 211 ARG A C 1
ATOM 1728 O O . ARG A 1 211 ? 23.108 -15.493 -42.644 1.00 86.81 211 ARG A O 1
ATOM 1735 N N . LYS A 1 212 ? 23.051 -16.457 -44.669 1.00 84.44 212 LYS A N 1
ATOM 1736 C CA . LYS A 1 212 ? 23.001 -17.849 -44.173 1.00 84.44 212 LYS A CA 1
ATOM 1737 C C . LYS A 1 212 ? 24.177 -18.172 -43.253 1.00 84.44 212 LYS A C 1
ATOM 1739 O O . LYS A 1 212 ? 23.975 -18.721 -42.171 1.00 84.44 212 LYS A O 1
ATOM 1744 N N . PHE A 1 213 ? 25.391 -17.788 -43.654 1.00 88.69 213 PHE A N 1
ATOM 1745 C CA . PHE A 1 213 ? 26.583 -17.966 -42.828 1.00 88.69 213 PHE A CA 1
ATOM 1746 C C . PHE A 1 213 ? 26.467 -17.214 -41.499 1.00 88.69 213 PHE A C 1
ATOM 1748 O O . PHE A 1 213 ? 26.650 -17.811 -40.442 1.00 88.69 213 PHE A O 1
ATOM 1755 N N . VAL A 1 214 ? 26.125 -15.926 -41.530 1.00 88.31 214 VAL A N 1
ATOM 1756 C CA . VAL A 1 214 ? 26.044 -15.110 -40.314 1.00 88.31 214 VAL A CA 1
ATOM 1757 C C . VAL A 1 214 ? 24.904 -15.571 -39.398 1.00 88.31 214 VAL A C 1
ATOM 1759 O O . VAL A 1 214 ? 25.097 -15.611 -38.185 1.00 88.31 214 VAL A O 1
ATOM 1762 N N . CYS A 1 215 ? 23.775 -16.023 -39.952 1.00 83.69 215 CYS A N 1
ATOM 1763 C CA . CYS A 1 215 ? 22.690 -16.643 -39.184 1.00 83.69 215 CYS A CA 1
ATOM 1764 C C . CYS A 1 215 ? 23.155 -17.914 -38.456 1.00 83.69 215 CYS A C 1
ATOM 1766 O O . CYS A 1 215 ? 22.791 -18.125 -37.304 1.00 83.69 215 CYS A O 1
ATOM 1768 N N . SER A 1 216 ? 24.010 -18.736 -39.080 1.00 85.31 216 SER A N 1
ATOM 1769 C CA . SER A 1 216 ? 24.537 -19.961 -38.451 1.00 85.31 216 SER A CA 1
ATOM 1770 C C . SER A 1 216 ? 25.419 -19.703 -37.219 1.00 85.31 216 SER A C 1
ATOM 1772 O O . SER A 1 216 ? 25.642 -20.608 -36.418 1.00 85.31 216 SER A O 1
ATOM 1774 N N . LEU A 1 217 ? 25.894 -18.465 -37.034 1.00 87.50 217 LEU A N 1
ATOM 1775 C CA . LEU A 1 217 ? 26.705 -18.068 -35.881 1.00 87.50 217 LEU A CA 1
ATOM 1776 C C . LEU A 1 217 ? 25.868 -17.800 -34.616 1.00 87.50 217 LEU A C 1
ATOM 1778 O O . LEU A 1 217 ? 26.454 -17.658 -33.545 1.00 87.50 217 LEU A O 1
ATOM 1782 N N . ASN A 1 218 ? 24.531 -17.722 -34.723 1.00 84.00 218 ASN A N 1
ATOM 1783 C CA . ASN A 1 218 ? 23.600 -17.482 -33.608 1.00 84.00 218 ASN A CA 1
ATOM 1784 C C . ASN A 1 218 ? 23.946 -16.253 -32.737 1.00 84.00 218 ASN A C 1
ATOM 1786 O O . ASN A 1 218 ? 23.788 -16.270 -31.515 1.00 84.00 218 ASN A O 1
ATOM 1790 N N . LEU A 1 219 ? 24.427 -15.176 -33.362 1.00 86.31 219 LEU A N 1
ATOM 1791 C CA . LEU A 1 219 ? 24.792 -13.937 -32.671 1.00 86.31 219 LEU A CA 1
ATOM 1792 C C . LEU A 1 219 ? 23.535 -13.141 -32.305 1.00 86.31 219 LEU A C 1
ATOM 1794 O O . LEU A 1 219 ? 22.666 -12.911 -33.143 1.00 86.31 219 LEU A O 1
ATOM 1798 N N . LYS A 1 220 ? 23.444 -12.671 -31.061 1.00 79.00 220 LYS A N 1
ATOM 1799 C CA . LYS A 1 220 ? 22.213 -12.074 -30.516 1.00 79.00 220 LYS A CA 1
ATOM 1800 C C . LYS A 1 220 ? 22.017 -10.612 -30.898 1.00 79.00 220 LYS A C 1
ATOM 1802 O O . LYS A 1 220 ? 20.896 -10.105 -30.853 1.00 79.00 220 LYS A O 1
ATOM 1807 N N . ASN A 1 221 ? 23.096 -9.896 -31.201 1.00 81.56 221 ASN A N 1
ATOM 1808 C CA . ASN A 1 221 ? 23.061 -8.456 -31.439 1.00 81.56 221 ASN A CA 1
ATOM 1809 C C . ASN A 1 221 ? 24.287 -7.963 -32.230 1.00 81.56 221 ASN A C 1
ATOM 1811 O O . ASN A 1 221 ? 25.210 -8.711 -32.558 1.00 81.56 221 ASN A O 1
ATOM 1815 N N . VAL A 1 222 ? 24.278 -6.666 -32.543 1.00 84.75 222 VAL A N 1
ATOM 1816 C CA . VAL A 1 222 ? 25.335 -5.999 -33.317 1.00 84.75 222 VAL A CA 1
ATOM 1817 C C . VAL A 1 222 ? 26.665 -5.945 -32.554 1.00 84.75 222 VAL A C 1
ATOM 1819 O O . VAL A 1 222 ? 27.723 -5.942 -33.183 1.00 84.75 222 VAL A O 1
ATOM 1822 N N . ASP A 1 223 ? 26.649 -5.944 -31.221 1.00 85.06 223 ASP A N 1
ATOM 1823 C CA . ASP A 1 223 ? 27.876 -5.926 -30.420 1.00 85.06 223 ASP A CA 1
ATOM 1824 C C . ASP A 1 223 ? 28.613 -7.263 -30.503 1.00 85.06 223 ASP A C 1
ATOM 1826 O O . ASP A 1 223 ? 29.821 -7.283 -30.747 1.00 85.06 223 ASP A O 1
ATOM 1830 N N . GLU A 1 224 ? 27.886 -8.377 -30.422 1.00 88.62 224 GLU A N 1
ATOM 1831 C CA . GLU A 1 224 ? 28.431 -9.717 -30.656 1.00 88.62 224 GLU A CA 1
ATOM 1832 C C . GLU A 1 224 ? 28.954 -9.868 -32.095 1.00 88.62 224 GLU A C 1
ATOM 1834 O O . GLU A 1 224 ? 30.044 -10.403 -32.305 1.00 88.62 224 GLU A O 1
ATOM 1839 N N . TRP A 1 225 ? 28.258 -9.304 -33.090 1.00 91.19 225 TRP A N 1
ATOM 1840 C CA . TRP A 1 225 ? 28.765 -9.217 -34.468 1.00 91.19 225 TRP A CA 1
ATOM 1841 C C . TRP A 1 225 ? 30.084 -8.443 -34.566 1.00 91.19 225 TRP A C 1
ATOM 1843 O O . TRP A 1 225 ? 31.039 -8.889 -35.211 1.00 91.19 225 TRP A O 1
ATOM 1853 N N . ASN A 1 226 ? 30.178 -7.298 -33.892 1.00 89.19 226 ASN A N 1
ATOM 1854 C CA . ASN A 1 226 ? 31.391 -6.488 -33.868 1.00 89.19 226 ASN A CA 1
ATOM 1855 C C . ASN A 1 226 ? 32.553 -7.208 -33.172 1.00 89.19 226 ASN A C 1
ATOM 1857 O O . ASN A 1 226 ? 33.696 -7.099 -33.627 1.00 89.19 226 ASN A O 1
ATOM 1861 N N . GLN A 1 227 ? 32.283 -7.946 -32.094 1.00 88.69 227 GLN A N 1
ATOM 1862 C CA . GLN A 1 227 ? 33.275 -8.775 -31.407 1.00 88.69 227 GLN A CA 1
ATOM 1863 C C . GLN A 1 227 ? 33.742 -9.933 -32.294 1.00 88.69 227 GLN A C 1
ATOM 1865 O O . GLN A 1 227 ? 34.948 -10.124 -32.461 1.00 88.69 227 GLN A O 1
ATOM 1870 N N . TYR A 1 228 ? 32.816 -10.635 -32.953 1.00 90.06 228 TYR A N 1
ATOM 1871 C CA . TYR A 1 228 ? 33.141 -11.688 -33.912 1.00 90.06 228 TYR A CA 1
ATOM 1872 C C . TYR A 1 228 ? 34.037 -11.162 -35.043 1.00 90.06 228 TYR A C 1
ATOM 1874 O O . TYR A 1 228 ? 35.082 -11.748 -35.332 1.00 90.06 228 TYR A O 1
ATOM 1882 N N . CYS A 1 229 ? 33.721 -9.992 -35.607 1.00 86.69 229 CYS A N 1
ATOM 1883 C CA . CYS A 1 229 ? 34.548 -9.342 -36.626 1.00 86.69 229 CYS A CA 1
ATOM 1884 C C . CYS A 1 229 ? 35.973 -9.009 -36.149 1.00 86.69 229 CYS A C 1
ATOM 1886 O O . CYS A 1 229 ? 36.888 -8.965 -36.971 1.00 86.69 229 CYS A O 1
ATOM 1888 N N . LYS A 1 230 ? 36.167 -8.746 -34.850 1.00 85.25 230 LYS A N 1
ATOM 1889 C CA . LYS A 1 230 ? 37.479 -8.456 -34.243 1.00 85.25 230 LYS A CA 1
ATOM 1890 C C . LYS A 1 230 ? 38.263 -9.718 -33.868 1.00 85.25 230 LYS A C 1
ATOM 1892 O O . LYS A 1 230 ? 39.473 -9.635 -33.713 1.00 85.25 230 LYS A O 1
ATOM 1897 N N . SER A 1 231 ? 37.601 -10.869 -33.752 1.00 82.12 231 SER A N 1
ATOM 1898 C CA . SER A 1 231 ? 38.207 -12.126 -33.284 1.00 82.12 231 SER A CA 1
ATOM 1899 C C . SER A 1 231 ? 39.200 -12.776 -34.259 1.00 82.12 231 SER A C 1
ATOM 1901 O O . SER A 1 231 ? 39.817 -13.779 -33.919 1.00 82.12 231 SER A O 1
ATOM 1903 N N . GLY A 1 232 ? 39.309 -12.268 -35.492 1.00 76.25 232 GLY A N 1
ATOM 1904 C CA . GLY A 1 232 ? 40.101 -12.887 -36.561 1.00 76.25 232 GLY A CA 1
ATOM 1905 C C . GLY A 1 232 ? 39.444 -14.112 -37.212 1.00 76.25 232 GLY A C 1
ATOM 1906 O O . GLY A 1 232 ? 39.932 -14.577 -38.233 1.00 76.25 232 GLY A O 1
ATOM 1907 N N . LYS A 1 233 ? 38.311 -14.603 -36.685 1.00 81.88 233 LYS A N 1
ATOM 1908 C CA . LYS A 1 233 ? 37.579 -15.768 -37.222 1.00 81.88 233 LYS A CA 1
ATOM 1909 C C . LYS A 1 233 ? 36.653 -15.442 -38.398 1.00 81.88 233 LYS A C 1
ATOM 1911 O O . LYS A 1 233 ? 36.140 -16.355 -39.037 1.00 81.88 233 LYS A O 1
ATOM 1916 N N . LYS A 1 234 ? 36.402 -14.156 -38.667 1.00 87.38 234 LYS A N 1
ATOM 1917 C CA . LYS A 1 234 ? 35.505 -13.708 -39.738 1.00 87.38 234 LYS A CA 1
ATOM 1918 C C . LYS A 1 234 ? 36.136 -14.001 -41.108 1.00 87.38 234 LYS A C 1
ATOM 1920 O O . LYS A 1 234 ? 37.178 -13.407 -41.396 1.00 87.38 234 LYS A O 1
ATOM 1925 N N . PRO A 1 235 ? 35.478 -14.778 -41.986 1.00 83.75 235 PRO A N 1
ATOM 1926 C CA . PRO A 1 235 ? 35.951 -15.004 -43.350 1.00 83.75 235 PRO A CA 1
ATOM 1927 C C . PRO A 1 235 ? 36.221 -13.696 -44.112 1.00 83.75 235 PRO A C 1
ATOM 1929 O O . PRO A 1 235 ? 35.576 -12.666 -43.869 1.00 83.75 235 PRO A O 1
ATOM 1932 N N . ASN A 1 236 ? 37.201 -13.712 -45.018 1.00 80.19 236 ASN A N 1
ATOM 1933 C CA . ASN A 1 236 ? 37.620 -12.520 -45.768 1.00 80.19 236 ASN A CA 1
ATOM 1934 C C . ASN A 1 236 ? 36.564 -12.037 -46.770 1.00 80.19 236 ASN A C 1
ATOM 1936 O O . ASN A 1 236 ? 36.481 -10.838 -47.030 1.00 80.19 236 ASN A O 1
ATOM 1940 N N . ASP A 1 237 ? 35.719 -12.947 -47.241 1.00 84.00 237 ASP A N 1
ATOM 1941 C CA . ASP A 1 237 ? 34.617 -12.722 -48.176 1.00 84.00 237 ASP A CA 1
ATOM 1942 C C . ASP A 1 237 ? 33.300 -12.310 -47.490 1.00 84.00 237 ASP A C 1
ATOM 1944 O O . ASP A 1 237 ? 32.270 -12.152 -48.146 1.00 84.00 237 ASP A O 1
ATOM 1948 N N . ILE A 1 238 ? 33.328 -12.083 -46.171 1.00 88.06 238 ILE A N 1
ATOM 1949 C CA . ILE A 1 238 ? 32.223 -11.494 -45.413 1.00 88.06 238 ILE A CA 1
ATOM 1950 C C . ILE A 1 238 ? 32.583 -10.051 -45.026 1.00 88.06 238 ILE A C 1
ATOM 1952 O O . ILE A 1 238 ? 33.564 -9.823 -44.300 1.00 88.06 238 ILE A O 1
ATOM 1956 N N . PRO A 1 239 ? 31.801 -9.043 -45.449 1.00 88.62 239 PRO A N 1
ATOM 1957 C CA . PRO A 1 239 ? 32.084 -7.653 -45.123 1.00 88.62 239 PRO A CA 1
ATOM 1958 C C . PRO A 1 239 ? 31.822 -7.373 -43.642 1.00 88.62 239 PRO A C 1
ATOM 1960 O O . PRO A 1 239 ? 30.795 -7.755 -43.089 1.00 88.62 239 PRO A O 1
ATOM 1963 N N . LYS A 1 240 ? 32.724 -6.623 -42.996 1.00 87.12 240 LYS A N 1
ATOM 1964 C CA . LYS A 1 240 ? 32.503 -6.120 -41.626 1.00 87.12 240 LYS A CA 1
ATOM 1965 C C . LYS A 1 240 ? 31.293 -5.177 -41.573 1.00 87.12 240 LYS A C 1
ATOM 1967 O O . LYS A 1 240 ? 30.471 -5.261 -40.666 1.00 87.12 240 LYS A O 1
ATOM 1972 N N . ALA A 1 241 ? 31.193 -4.280 -42.555 1.00 88.62 241 ALA A N 1
ATOM 1973 C CA . ALA A 1 241 ? 30.110 -3.311 -42.697 1.00 88.62 241 ALA A CA 1
ATOM 1974 C C . ALA A 1 241 ? 29.074 -3.801 -43.724 1.00 88.62 241 ALA A C 1
ATOM 1976 O O . ALA A 1 241 ? 28.874 -3.181 -44.764 1.00 88.62 241 ALA A O 1
ATOM 1977 N N . ALA A 1 242 ? 28.410 -4.920 -43.425 1.00 88.31 242 ALA A N 1
ATOM 1978 C CA . ALA A 1 242 ? 27.470 -5.570 -44.342 1.00 88.31 242 ALA A CA 1
ATOM 1979 C C . ALA A 1 242 ? 26.346 -4.639 -44.848 1.00 88.31 242 ALA A C 1
ATOM 1981 O O . ALA A 1 242 ? 25.981 -4.699 -46.018 1.00 88.31 242 ALA A O 1
ATOM 1982 N N . HIS A 1 243 ? 25.884 -3.701 -44.016 1.00 86.81 243 HIS A N 1
ATOM 1983 C CA . HIS A 1 243 ? 24.908 -2.670 -44.393 1.00 86.81 243 HIS A CA 1
ATOM 1984 C C . HIS A 1 243 ? 25.366 -1.720 -45.512 1.00 86.81 243 HIS A C 1
ATOM 1986 O O . HIS A 1 243 ? 24.529 -1.154 -46.212 1.00 86.81 243 HIS A O 1
ATOM 1992 N N . GLN A 1 244 ? 26.676 -1.524 -45.677 1.00 87.62 244 GLN A N 1
ATOM 1993 C CA . GLN A 1 244 ? 27.240 -0.686 -46.739 1.00 87.62 244 GLN A CA 1
ATOM 1994 C C . GLN A 1 244 ? 27.447 -1.498 -48.017 1.00 87.62 244 GLN A C 1
ATOM 1996 O O . GLN A 1 244 ? 27.134 -1.015 -49.102 1.00 87.62 244 GLN A O 1
ATOM 2001 N N . THR A 1 245 ? 27.923 -2.739 -47.882 1.00 88.94 245 THR A N 1
ATOM 2002 C CA . THR A 1 245 ? 28.171 -3.646 -49.010 1.00 88.94 245 THR A CA 1
ATOM 2003 C C . THR A 1 245 ? 26.872 -4.111 -49.669 1.00 88.94 245 THR A C 1
ATOM 2005 O O . THR A 1 245 ? 26.743 -4.042 -50.886 1.00 88.94 245 THR A O 1
ATOM 2008 N N . TYR A 1 246 ? 25.874 -4.521 -48.883 1.00 90.88 246 TYR A N 1
ATOM 2009 C CA . TYR A 1 246 ? 24.620 -5.097 -49.380 1.00 90.88 246 TYR A CA 1
ATOM 2010 C C . TYR A 1 246 ? 23.468 -4.091 -49.393 1.00 90.88 246 TYR A C 1
ATOM 2012 O O . TYR A 1 246 ? 22.326 -4.444 -49.126 1.00 90.88 246 TYR A O 1
ATOM 2020 N N . LYS A 1 247 ? 23.745 -2.813 -49.679 1.00 87.25 247 LYS A N 1
ATOM 2021 C CA . LYS A 1 247 ? 22.787 -1.701 -49.516 1.00 87.25 247 LYS A CA 1
ATOM 2022 C C . LYS A 1 247 ? 21.408 -1.943 -50.157 1.00 87.25 247 LYS A C 1
ATOM 2024 O O . LYS A 1 247 ? 20.415 -1.466 -49.618 1.00 87.25 247 LYS A O 1
ATOM 2029 N N . LYS A 1 248 ? 21.350 -2.648 -51.294 1.00 83.31 248 LYS A N 1
ATOM 2030 C CA . LYS A 1 248 ? 20.099 -2.955 -52.014 1.00 83.31 248 LYS A CA 1
ATOM 2031 C C . LYS A 1 248 ? 19.251 -4.011 -51.296 1.00 83.31 248 LYS A C 1
ATOM 2033 O O . LYS A 1 248 ? 18.045 -3.831 -51.177 1.00 83.31 248 LYS A O 1
ATOM 2038 N N . ASP A 1 249 ? 19.892 -5.051 -50.773 1.00 84.12 249 ASP A N 1
ATOM 2039 C CA . ASP A 1 249 ? 19.231 -6.206 -50.149 1.00 84.12 249 ASP A CA 1
ATOM 2040 C C . ASP A 1 249 ? 19.122 -6.071 -48.618 1.00 84.12 249 ASP A C 1
ATOM 2042 O O . ASP A 1 249 ? 18.461 -6.862 -47.946 1.00 84.12 249 ASP A O 1
ATOM 2046 N N . TRP A 1 250 ? 19.743 -5.036 -48.045 1.00 86.94 250 TRP A N 1
ATOM 2047 C CA . TRP A 1 250 ? 19.849 -4.835 -46.606 1.00 86.94 250 TRP A CA 1
ATOM 2048 C C . TRP A 1 250 ? 18.515 -4.466 -45.944 1.00 86.94 250 TRP A C 1
ATOM 2050 O O . TRP A 1 250 ? 18.030 -3.333 -46.030 1.00 86.94 250 TRP A O 1
ATOM 2060 N N . LYS A 1 251 ? 17.956 -5.399 -45.169 1.00 77.56 251 LYS A N 1
ATOM 2061 C CA . LYS A 1 251 ? 16.719 -5.180 -44.394 1.00 77.56 251 LYS A CA 1
ATOM 2062 C C . LYS A 1 251 ? 16.967 -4.752 -42.945 1.00 77.56 251 LYS A C 1
ATOM 2064 O O . LYS A 1 251 ? 16.042 -4.283 -42.282 1.00 77.56 251 LYS A O 1
ATOM 2069 N N . GLY A 1 252 ? 18.215 -4.824 -42.485 1.00 81.81 252 GLY A N 1
ATOM 2070 C CA . GLY A 1 252 ? 18.639 -4.477 -41.130 1.00 81.81 252 GLY A CA 1
ATOM 2071 C C . GLY A 1 252 ? 19.453 -5.596 -40.486 1.00 81.81 252 GLY A C 1
ATOM 2072 O O . GLY A 1 252 ? 19.459 -6.729 -40.960 1.00 81.81 252 GLY A O 1
ATOM 2073 N N . TYR A 1 253 ? 20.115 -5.290 -39.368 1.00 84.25 253 TYR A N 1
ATOM 2074 C CA . TYR A 1 253 ? 20.907 -6.293 -38.650 1.00 84.25 253 TYR A CA 1
ATOM 2075 C C . TYR A 1 253 ? 20.064 -7.455 -38.115 1.00 84.25 253 TYR A C 1
ATOM 2077 O O . TYR A 1 253 ? 20.591 -8.551 -38.005 1.00 84.25 253 TYR A O 1
ATOM 2085 N N . GLY A 1 254 ? 18.770 -7.260 -37.840 1.00 80.31 254 GLY A N 1
ATOM 2086 C CA . GLY A 1 254 ? 17.910 -8.363 -37.405 1.00 80.31 254 GLY A CA 1
ATOM 2087 C C . GLY A 1 254 ? 17.672 -9.435 -38.470 1.00 80.31 254 GLY A C 1
ATOM 2088 O O . GLY A 1 254 ? 17.588 -10.611 -38.137 1.00 80.31 254 GLY A O 1
ATOM 2089 N N . ASP A 1 255 ? 17.624 -9.047 -39.747 1.00 82.38 255 ASP A N 1
ATOM 2090 C CA . ASP A 1 255 ? 17.542 -9.992 -40.868 1.00 82.38 255 ASP A CA 1
ATOM 2091 C C . ASP A 1 255 ? 18.904 -10.637 -41.158 1.00 82.38 255 ASP A C 1
ATOM 2093 O O . ASP A 1 255 ? 18.995 -11.842 -41.365 1.00 82.38 255 ASP A O 1
ATOM 2097 N N . PHE A 1 256 ? 19.980 -9.848 -41.112 1.00 86.19 256 PHE A N 1
ATOM 2098 C CA . PHE A 1 256 ? 21.328 -10.338 -41.401 1.00 86.19 256 PHE A CA 1
ATOM 2099 C C . PHE A 1 256 ? 21.887 -11.286 -40.326 1.00 86.19 256 PHE A C 1
ATOM 2101 O O . PHE A 1 256 ? 22.606 -12.224 -40.656 1.00 86.19 256 PHE A O 1
ATOM 2108 N N . LEU A 1 257 ? 21.559 -11.047 -39.050 1.00 85.44 257 LEU A N 1
ATOM 2109 C CA . LEU A 1 257 ? 21.962 -11.888 -37.914 1.00 85.44 257 LEU A CA 1
ATOM 2110 C C . LEU A 1 257 ? 20.981 -13.040 -37.643 1.00 85.44 257 LEU A C 1
ATOM 2112 O O . LEU A 1 257 ? 21.274 -13.896 -36.816 1.00 85.44 257 LEU A O 1
ATOM 2116 N N . GLY A 1 258 ? 19.815 -13.055 -38.298 1.00 78.81 258 GLY A N 1
ATOM 2117 C CA . GLY A 1 258 ? 18.773 -14.057 -38.055 1.00 78.81 258 GLY A CA 1
ATOM 2118 C C . GLY A 1 258 ? 18.019 -13.881 -36.732 1.00 78.81 258 GLY A C 1
ATOM 2119 O O . GLY A 1 258 ? 17.352 -14.806 -36.283 1.00 78.81 258 GLY A O 1
ATOM 2120 N N . THR A 1 259 ? 18.097 -12.706 -36.098 1.00 72.75 259 THR A N 1
ATOM 2121 C CA . THR A 1 259 ? 17.450 -12.431 -34.802 1.00 72.75 259 THR A CA 1
ATOM 2122 C C . THR A 1 259 ? 16.006 -11.939 -34.926 1.00 72.75 259 THR A C 1
ATOM 2124 O O . THR A 1 259 ? 15.326 -11.787 -33.915 1.00 72.75 259 THR A O 1
ATOM 2127 N N . GLY A 1 260 ? 15.536 -11.634 -36.142 1.00 64.62 260 GLY A N 1
ATOM 2128 C CA . GLY A 1 260 ? 14.181 -11.119 -36.390 1.00 64.62 260 GLY A CA 1
ATOM 2129 C C . GLY A 1 260 ? 13.971 -9.656 -35.975 1.00 64.62 260 GLY A C 1
ATOM 2130 O O . GLY A 1 260 ? 12.903 -9.094 -36.187 1.00 64.62 260 GLY A O 1
ATOM 2131 N N . THR A 1 261 ? 14.989 -8.982 -35.429 1.00 62.34 261 THR A N 1
ATOM 2132 C CA . THR A 1 261 ? 14.859 -7.615 -34.903 1.00 62.34 261 THR A CA 1
ATOM 2133 C C . THR A 1 261 ? 14.571 -6.577 -36.003 1.00 62.34 261 THR A C 1
ATOM 2135 O O . THR A 1 261 ? 15.471 -6.128 -36.717 1.00 62.34 261 THR A O 1
ATOM 2138 N N . ILE A 1 262 ? 13.319 -6.120 -36.103 1.00 62.78 262 ILE A N 1
ATOM 2139 C CA . ILE A 1 262 ? 12.903 -5.045 -37.021 1.00 62.78 262 ILE A CA 1
ATOM 2140 C C . ILE A 1 262 ? 13.311 -3.669 -36.465 1.00 62.78 262 ILE A C 1
ATOM 2142 O O . ILE A 1 262 ? 13.116 -3.375 -35.281 1.00 62.78 262 ILE A O 1
ATOM 2146 N N . ALA A 1 263 ? 13.843 -2.793 -37.326 1.00 58.53 263 ALA A N 1
ATOM 2147 C CA . ALA A 1 263 ? 14.162 -1.409 -36.970 1.00 58.53 263 ALA A CA 1
ATOM 2148 C C . ALA A 1 263 ? 12.911 -0.655 -36.482 1.00 58.53 263 ALA A C 1
ATOM 2150 O O . ALA A 1 263 ? 11.848 -0.756 -37.093 1.00 58.53 263 ALA A O 1
ATOM 2151 N N . SER A 1 264 ? 13.038 0.125 -35.404 1.00 57.88 264 SER A N 1
ATOM 2152 C CA . SER A 1 264 ? 11.913 0.775 -34.705 1.00 57.88 264 SER A CA 1
ATOM 2153 C C . SER A 1 264 ? 10.964 1.554 -35.625 1.00 57.88 264 SER A C 1
ATOM 2155 O O . SER A 1 264 ? 9.753 1.448 -35.466 1.00 57.88 264 SER A O 1
ATOM 2157 N N . PHE A 1 265 ? 11.494 2.265 -36.624 1.00 60.12 265 PHE A N 1
ATOM 2158 C CA . PHE A 1 265 ? 10.721 3.070 -37.579 1.00 60.12 265 PHE A CA 1
ATOM 2159 C C . PHE A 1 265 ? 9.992 2.258 -38.666 1.00 60.12 265 PHE A C 1
ATOM 2161 O O . PHE A 1 265 ? 9.106 2.789 -39.328 1.00 60.12 265 PHE A O 1
ATOM 2168 N N . LYS A 1 266 ? 10.348 0.982 -38.871 1.00 66.44 266 LYS A N 1
ATOM 2169 C CA . LYS A 1 266 ? 9.664 0.075 -39.813 1.00 66.44 266 LYS A CA 1
ATOM 2170 C C . LYS A 1 266 ? 8.609 -0.802 -39.136 1.00 66.44 266 LYS A C 1
ATOM 2172 O O . LYS A 1 266 ? 7.894 -1.521 -39.832 1.00 66.44 266 LYS A O 1
ATOM 2177 N N . LYS A 1 267 ? 8.509 -0.775 -37.801 1.00 70.38 267 LYS A N 1
ATOM 2178 C CA . LYS A 1 267 ? 7.537 -1.587 -37.060 1.00 70.38 267 LYS A CA 1
ATOM 2179 C C . LYS A 1 267 ? 6.120 -1.095 -37.348 1.00 70.38 267 LYS A C 1
ATOM 2181 O O . LYS A 1 267 ? 5.750 0.017 -36.976 1.00 70.38 267 LYS A O 1
ATOM 2186 N N . LYS A 1 268 ? 5.323 -1.939 -38.004 1.00 81.00 268 LYS A N 1
ATOM 2187 C CA . LYS A 1 268 ? 3.876 -1.755 -38.133 1.00 81.00 268 LYS A CA 1
ATOM 2188 C C . LYS A 1 268 ? 3.207 -2.491 -36.978 1.00 81.00 268 LYS A C 1
ATOM 2190 O O . LYS A 1 268 ? 3.227 -3.715 -36.940 1.00 81.00 268 LYS A O 1
ATOM 2195 N N . TYR A 1 269 ? 2.657 -1.738 -36.033 1.00 84.81 269 TYR A N 1
ATOM 2196 C CA . TYR A 1 269 ? 1.936 -2.308 -34.899 1.00 84.81 269 TYR A CA 1
ATOM 2197 C C . TYR A 1 269 ? 0.481 -2.566 -35.268 1.00 84.81 269 TYR A C 1
ATOM 2199 O O . TYR A 1 269 ? -0.137 -1.747 -35.956 1.00 84.81 269 TYR A O 1
ATOM 2207 N N . ARG A 1 270 ? -0.066 -3.688 -34.796 1.00 89.25 270 ARG A N 1
ATOM 2208 C CA . ARG A 1 270 ? -1.468 -4.040 -35.043 1.00 89.25 270 ARG A CA 1
ATOM 2209 C C . ARG A 1 270 ? -2.426 -3.002 -34.425 1.00 89.25 270 ARG A C 1
ATOM 2211 O O . ARG A 1 270 ? -2.018 -2.256 -33.524 1.00 89.25 270 ARG A O 1
ATOM 2218 N N . PRO A 1 271 ? -3.687 -2.917 -34.885 1.00 91.25 271 PRO A N 1
ATOM 2219 C CA . PRO A 1 271 ? -4.668 -1.980 -34.340 1.00 91.25 271 PRO A CA 1
ATOM 2220 C C . PRO A 1 271 ? -4.853 -2.134 -32.826 1.00 91.25 271 PRO A C 1
ATOM 2222 O O . PRO A 1 271 ? -4.737 -3.234 -32.286 1.00 91.25 271 PRO A O 1
ATOM 2225 N N . PHE A 1 272 ? -5.162 -1.029 -32.141 1.00 91.69 272 PHE A N 1
ATOM 2226 C CA . PHE A 1 272 ? -5.288 -0.998 -30.680 1.00 91.69 272 PHE A CA 1
ATOM 2227 C C . PHE A 1 272 ? -6.258 -2.057 -30.147 1.00 91.69 272 PHE A C 1
ATOM 2229 O O . PHE A 1 272 ? -5.923 -2.765 -29.199 1.00 91.69 272 PHE A O 1
ATOM 2236 N N . ASP A 1 273 ? -7.426 -2.209 -30.775 1.00 90.25 273 ASP A N 1
ATOM 2237 C CA . ASP A 1 273 ? -8.444 -3.166 -30.338 1.00 90.25 273 ASP A CA 1
ATOM 2238 C C . ASP A 1 273 ? -7.981 -4.618 -30.422 1.00 90.25 273 ASP A C 1
ATOM 2240 O O . ASP A 1 273 ? -8.272 -5.417 -29.528 1.00 90.25 273 ASP A O 1
ATOM 2244 N N . ASP A 1 274 ? -7.208 -4.949 -31.452 1.00 88.50 274 ASP A N 1
ATOM 2245 C CA . ASP A 1 274 ? -6.671 -6.290 -31.643 1.00 88.50 274 ASP A CA 1
ATOM 2246 C C . ASP A 1 274 ? -5.521 -6.572 -30.675 1.00 88.50 274 ASP A C 1
ATOM 2248 O O . ASP A 1 274 ? -5.470 -7.654 -30.086 1.00 88.50 274 ASP A O 1
ATOM 2252 N N . THR A 1 275 ? -4.643 -5.587 -30.435 1.00 90.12 275 THR A N 1
ATOM 2253 C CA . THR A 1 275 ? -3.631 -5.663 -29.368 1.00 90.12 275 THR A CA 1
ATOM 2254 C C . THR A 1 275 ? -4.308 -5.874 -28.024 1.00 90.12 275 THR A C 1
ATOM 2256 O O . THR A 1 275 ? -3.948 -6.785 -27.289 1.00 90.12 275 THR A O 1
ATOM 2259 N N . ARG A 1 276 ? -5.334 -5.085 -27.707 1.00 91.38 276 ARG A N 1
ATOM 2260 C CA . ARG A 1 276 ? -6.072 -5.165 -26.445 1.00 91.38 276 ARG A CA 1
ATOM 2261 C C . ARG A 1 276 ? -6.722 -6.536 -26.242 1.00 91.38 276 ARG A C 1
ATOM 2263 O O . ARG A 1 276 ? -6.610 -7.102 -25.157 1.00 91.38 276 ARG A O 1
ATOM 2270 N N . LYS A 1 277 ? -7.372 -7.099 -27.267 1.00 90.06 277 LYS A N 1
ATOM 2271 C CA . LYS A 1 277 ? -7.939 -8.461 -27.215 1.00 90.06 277 LYS A CA 1
ATOM 2272 C C . LYS A 1 277 ? -6.857 -9.510 -26.958 1.00 90.06 277 LYS A C 1
ATOM 2274 O O . LYS A 1 277 ? -7.024 -10.358 -26.083 1.00 90.06 277 LYS A O 1
ATOM 2279 N N . PHE A 1 278 ? -5.738 -9.415 -27.673 1.00 89.12 278 PHE A N 1
ATOM 2280 C CA . PHE A 1 278 ? -4.605 -10.320 -27.512 1.00 89.12 278 PHE A CA 1
ATOM 2281 C C . PHE A 1 278 ? -4.011 -10.248 -26.101 1.00 89.12 278 PHE A C 1
ATOM 2283 O O . PHE A 1 278 ? -3.909 -11.272 -25.432 1.00 89.12 278 PHE A O 1
ATOM 2290 N N . VAL A 1 279 ? -3.708 -9.052 -25.593 1.00 88.38 279 VAL A N 1
ATOM 2291 C CA . VAL A 1 279 ? -3.119 -8.888 -24.255 1.00 88.38 279 VAL A CA 1
ATOM 2292 C C . VAL A 1 279 ? -4.034 -9.437 -23.162 1.00 88.38 279 VAL A C 1
ATOM 2294 O O . VAL A 1 279 ? -3.564 -10.099 -22.240 1.00 88.38 279 VAL A O 1
ATOM 2297 N N . ARG A 1 280 ? -5.352 -9.265 -23.298 1.00 88.25 280 ARG A N 1
ATOM 2298 C CA . ARG A 1 280 ? -6.326 -9.850 -22.364 1.00 88.25 280 ARG A CA 1
ATOM 2299 C C . ARG A 1 280 ? -6.337 -11.381 -22.383 1.00 88.25 280 ARG A C 1
ATOM 2301 O O . ARG A 1 280 ? -6.547 -11.981 -21.333 1.00 88.25 280 ARG A O 1
ATOM 2308 N N . SER A 1 281 ? -6.073 -12.021 -23.526 1.00 85.56 281 SER A N 1
ATOM 2309 C CA . SER A 1 281 ? -5.963 -13.490 -23.592 1.00 85.56 281 SER A CA 1
ATOM 2310 C C . SER A 1 281 ? -4.720 -14.049 -22.890 1.00 85.56 281 SER A C 1
ATOM 2312 O O . SER A 1 281 ? -4.737 -15.201 -22.468 1.00 85.56 281 SER A O 1
ATOM 2314 N N . LEU A 1 282 ? -3.674 -13.236 -22.699 1.00 85.75 282 LEU A N 1
ATOM 2315 C CA . LEU A 1 282 ? -2.451 -13.646 -22.000 1.00 85.75 282 LEU A CA 1
ATOM 2316 C C . LEU A 1 282 ? -2.634 -13.717 -20.476 1.00 85.75 282 LEU A C 1
ATOM 2318 O O . LEU A 1 282 ? -1.830 -14.338 -19.788 1.00 85.75 282 LEU A O 1
ATOM 2322 N N . GLY A 1 283 ? -3.673 -13.072 -19.935 1.00 81.38 283 GLY A N 1
ATOM 2323 C CA . GLY A 1 283 ? -3.937 -13.052 -18.495 1.00 81.38 283 GLY A CA 1
ATOM 2324 C C . GLY A 1 283 ? -2.947 -12.223 -17.670 1.00 81.38 283 GLY A C 1
ATOM 2325 O O . GLY A 1 283 ? -2.865 -12.438 -16.466 1.00 81.38 283 GLY A O 1
ATOM 2326 N N . VAL A 1 284 ? -2.213 -11.292 -18.290 1.00 85.06 284 VAL A N 1
ATOM 2327 C CA . VAL A 1 284 ? -1.372 -10.301 -17.593 1.00 85.06 284 VAL A CA 1
ATOM 2328 C C . VAL A 1 284 ? -2.233 -9.180 -17.009 1.00 85.06 284 VAL A C 1
ATOM 2330 O O . VAL A 1 284 ? -3.035 -8.561 -17.707 1.00 85.06 284 VAL A O 1
ATOM 2333 N N . GLU A 1 285 ? -2.065 -8.895 -15.721 1.00 82.75 285 GLU A N 1
ATOM 2334 C CA . GLU A 1 285 ? -2.968 -8.025 -14.956 1.00 82.75 285 GLU A CA 1
ATOM 2335 C C . GLU A 1 285 ? -2.330 -6.712 -14.502 1.00 82.75 285 GLU A C 1
ATOM 2337 O O . GLU A 1 285 ? -3.020 -5.786 -14.045 1.00 82.75 285 GLU A O 1
ATOM 2342 N N . THR A 1 286 ? -1.006 -6.620 -14.605 1.00 87.19 286 THR A N 1
ATOM 2343 C CA . THR A 1 286 ? -0.242 -5.438 -14.215 1.00 87.19 286 THR A CA 1
ATOM 2344 C C . THR A 1 286 ? 0.661 -4.949 -15.340 1.00 87.19 286 THR A C 1
ATOM 2346 O O . THR A 1 286 ? 1.093 -5.702 -16.208 1.00 87.19 286 THR A O 1
ATOM 2349 N N . GLN A 1 287 ? 0.975 -3.650 -15.311 1.00 88.50 287 GLN A N 1
ATOM 2350 C CA . GLN A 1 287 ? 1.971 -3.060 -16.207 1.00 88.50 287 GLN A CA 1
ATOM 2351 C C . GLN A 1 287 ? 3.323 -3.780 -16.086 1.00 88.50 287 GLN A C 1
ATOM 2353 O O . GLN A 1 287 ? 4.016 -3.950 -17.083 1.00 88.50 287 GLN A O 1
ATOM 2358 N N . GLN A 1 288 ? 3.700 -4.194 -14.874 1.00 84.94 288 GLN A N 1
ATOM 2359 C CA . GLN A 1 288 ? 4.957 -4.894 -14.637 1.00 84.94 288 GLN A CA 1
ATOM 2360 C C . GLN A 1 288 ? 4.957 -6.277 -15.298 1.00 84.94 288 GLN A C 1
ATOM 2362 O O . GLN A 1 288 ? 5.869 -6.575 -16.060 1.00 84.94 288 GLN A O 1
ATOM 2367 N N . GLU A 1 289 ? 3.898 -7.066 -15.103 1.00 86.88 289 GLU A N 1
ATOM 2368 C CA . GLU A 1 289 ? 3.727 -8.363 -15.773 1.00 86.88 289 GLU A CA 1
ATOM 2369 C C . GLU A 1 289 ? 3.710 -8.235 -17.297 1.00 86.88 289 GLU A C 1
ATOM 2371 O O . GLU A 1 289 ? 4.299 -9.059 -17.989 1.00 86.88 289 GLU A O 1
ATOM 2376 N N . TRP A 1 290 ? 3.087 -7.180 -17.831 1.00 89.81 290 TRP A N 1
ATOM 2377 C CA . TRP A 1 290 ? 3.144 -6.877 -19.259 1.00 89.81 290 TRP A CA 1
ATOM 2378 C C . TRP A 1 290 ? 4.578 -6.644 -19.747 1.00 89.81 290 TRP A C 1
ATOM 2380 O O . TRP A 1 290 ? 4.989 -7.217 -20.757 1.00 89.81 290 TRP A O 1
ATOM 2390 N N . HIS A 1 291 ? 5.349 -5.819 -19.032 1.00 89.06 291 HIS A N 1
ATOM 2391 C CA . HIS A 1 291 ? 6.744 -5.542 -19.381 1.00 89.06 291 HIS A CA 1
ATOM 2392 C C . HIS A 1 291 ? 7.619 -6.783 -19.266 1.00 89.06 291 HIS A C 1
ATOM 2394 O O . HIS A 1 291 ? 8.479 -6.999 -20.117 1.00 89.06 291 HIS A O 1
ATOM 2400 N N . ASP A 1 292 ? 7.399 -7.610 -18.249 1.00 85.56 292 ASP A N 1
ATOM 2401 C CA . ASP A 1 292 ? 8.157 -8.841 -18.055 1.00 85.56 292 ASP A CA 1
ATOM 2402 C C . ASP A 1 292 ? 7.802 -9.890 -19.112 1.00 85.56 292 ASP A C 1
ATOM 2404 O O . ASP A 1 292 ? 8.704 -10.495 -19.690 1.00 85.56 292 ASP A O 1
ATOM 2408 N N . TRP A 1 293 ? 6.525 -10.012 -19.482 1.00 87.56 293 TRP A N 1
ATOM 2409 C CA . TRP A 1 293 ? 6.105 -10.828 -20.621 1.00 87.56 293 TRP A CA 1
ATOM 2410 C C . TRP A 1 293 ? 6.731 -10.334 -21.934 1.00 87.56 293 TRP A C 1
ATOM 2412 O O . TRP A 1 293 ? 7.256 -11.133 -22.711 1.00 87.56 293 TRP A O 1
ATOM 2422 N N . CYS A 1 294 ? 6.780 -9.017 -22.153 1.00 84.12 294 CYS A N 1
ATOM 2423 C CA . CYS A 1 294 ? 7.399 -8.419 -23.337 1.00 84.12 294 CYS A CA 1
ATOM 2424 C C . CYS A 1 294 ? 8.907 -8.696 -23.471 1.00 84.12 294 CYS A C 1
ATOM 2426 O O . CYS A 1 294 ? 9.438 -8.580 -24.577 1.00 84.12 294 CYS A O 1
ATOM 2428 N N . LYS A 1 295 ? 9.601 -9.036 -22.377 1.00 78.88 295 LYS A N 1
ATOM 2429 C CA . LYS A 1 295 ? 11.023 -9.425 -22.388 1.00 78.88 295 LYS A CA 1
ATOM 2430 C C . LYS A 1 295 ? 11.241 -10.889 -22.789 1.00 78.88 295 LYS A C 1
ATOM 2432 O O . LYS A 1 295 ? 12.379 -11.276 -23.040 1.00 78.88 295 LYS A O 1
ATOM 2437 N N . THR A 1 296 ? 10.190 -11.708 -22.834 1.00 73.25 296 THR A N 1
ATOM 2438 C CA . THR A 1 296 ? 10.286 -13.124 -23.218 1.00 73.25 296 THR A CA 1
ATOM 2439 C C . THR A 1 296 ? 10.363 -13.298 -24.740 1.00 73.25 296 THR A C 1
ATOM 2441 O O . THR A 1 296 ? 9.889 -12.454 -25.502 1.00 73.25 296 THR A O 1
ATOM 2444 N N . HIS A 1 297 ? 10.901 -14.430 -25.210 1.00 59.78 297 HIS A N 1
ATOM 2445 C CA . HIS A 1 297 ? 10.982 -14.771 -26.643 1.00 59.78 297 HIS A CA 1
ATOM 2446 C C . HIS A 1 297 ? 9.618 -15.036 -27.317 1.00 59.78 297 HIS A C 1
ATOM 2448 O O . HIS A 1 297 ? 9.575 -15.407 -28.484 1.00 59.78 297 HIS A O 1
ATOM 2454 N N . GLN A 1 298 ? 8.504 -14.861 -26.600 1.00 66.69 298 GLN A N 1
ATOM 2455 C CA . GLN A 1 298 ? 7.151 -15.152 -27.082 1.00 66.69 298 GLN A CA 1
ATOM 2456 C C . GLN A 1 298 ? 6.401 -13.910 -27.587 1.00 66.69 298 GLN A C 1
ATOM 2458 O O . GLN A 1 298 ? 5.269 -14.035 -28.047 1.00 66.69 298 GLN A O 1
ATOM 2463 N N . LYS A 1 299 ? 6.996 -12.711 -27.499 1.00 79.94 299 LYS A N 1
ATOM 2464 C CA . LYS A 1 299 ? 6.342 -11.455 -27.890 1.00 79.94 299 LYS A CA 1
ATOM 2465 C C . LYS A 1 299 ? 6.346 -11.271 -29.420 1.00 79.94 299 LYS A C 1
ATOM 2467 O O . LYS A 1 299 ? 7.420 -11.018 -29.967 1.00 79.94 299 LYS A O 1
ATOM 2472 N N . PRO A 1 300 ? 5.182 -11.249 -30.101 1.00 79.81 300 PRO A N 1
ATOM 2473 C CA . PRO A 1 300 ? 5.109 -10.967 -31.536 1.00 79.81 300 PRO A CA 1
ATOM 2474 C C . PRO A 1 300 ? 5.697 -9.594 -31.911 1.00 79.81 300 PRO A C 1
ATOM 2476 O O . PRO A 1 300 ? 5.716 -8.660 -31.097 1.00 79.81 300 PRO A O 1
ATOM 2479 N N . ASP A 1 301 ? 6.186 -9.455 -33.144 1.00 75.31 301 ASP A N 1
ATOM 2480 C CA . ASP A 1 301 ? 6.849 -8.230 -33.622 1.00 75.31 301 ASP A CA 1
ATOM 2481 C C . ASP A 1 301 ? 5.896 -7.046 -33.837 1.00 75.31 301 ASP A C 1
ATOM 2483 O O . ASP A 1 301 ? 6.304 -5.887 -33.710 1.00 75.31 301 ASP A O 1
ATOM 2487 N N . ASP A 1 302 ? 4.623 -7.327 -34.105 1.00 82.06 302 ASP A N 1
ATOM 2488 C CA . ASP A 1 302 ? 3.537 -6.359 -34.289 1.00 82.06 302 ASP A CA 1
ATOM 2489 C C . ASP A 1 302 ? 2.932 -5.862 -32.960 1.00 82.06 302 ASP A C 1
ATOM 2491 O O . ASP A 1 302 ? 2.018 -5.031 -32.963 1.00 82.06 302 ASP A O 1
ATOM 2495 N N . ILE A 1 303 ? 3.468 -6.324 -31.823 1.00 86.06 303 ILE A N 1
ATOM 2496 C CA . ILE A 1 303 ? 3.074 -5.924 -30.471 1.00 86.06 303 ILE A CA 1
ATOM 2497 C C . ILE A 1 303 ? 4.111 -4.951 -29.879 1.00 86.06 303 ILE A C 1
ATOM 2499 O O . ILE A 1 303 ? 5.281 -5.324 -29.679 1.00 86.06 303 ILE A O 1
ATOM 2503 N N . PRO A 1 304 ? 3.711 -3.702 -29.567 1.00 87.00 304 PRO A N 1
ATOM 2504 C CA . PRO A 1 304 ? 4.616 -2.718 -28.989 1.00 87.00 304 PRO A CA 1
ATOM 2505 C C . PRO A 1 304 ? 4.841 -2.968 -27.498 1.00 87.00 304 PRO A C 1
ATOM 2507 O O . PRO A 1 304 ? 3.898 -3.224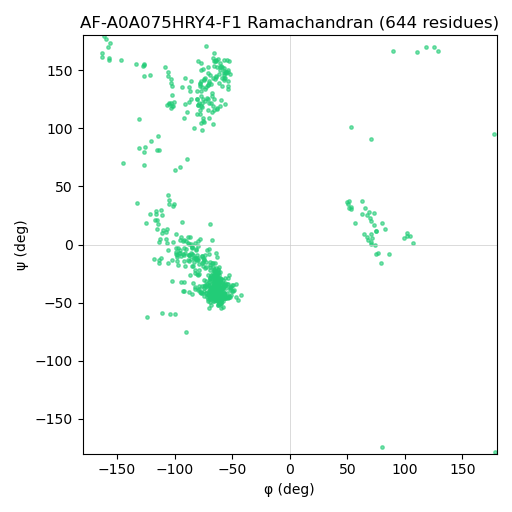 -26.764 1.00 87.00 304 PRO A O 1
ATOM 2510 N N . VAL A 1 305 ? 6.080 -2.811 -27.027 1.00 86.81 305 VAL A N 1
ATOM 2511 C CA . VAL A 1 305 ? 6.396 -2.848 -25.583 1.00 86.81 305 VAL A CA 1
ATOM 2512 C C . VAL A 1 305 ? 5.849 -1.592 -24.893 1.00 86.81 305 VAL A C 1
ATOM 2514 O O . VAL A 1 305 ? 5.118 -1.665 -23.904 1.00 86.81 305 VAL A O 1
ATOM 2517 N N . HIS A 1 306 ? 6.135 -0.427 -25.480 1.00 87.81 306 HIS A N 1
ATOM 2518 C CA . HIS A 1 306 ? 5.653 0.878 -25.030 1.00 87.81 306 HIS A CA 1
ATOM 2519 C C . HIS A 1 306 ? 4.303 1.210 -25.680 1.00 87.81 306 HIS A C 1
ATOM 2521 O O . HIS A 1 306 ? 4.196 2.025 -26.593 1.00 87.81 306 HIS A O 1
ATOM 2527 N N . VAL A 1 307 ? 3.258 0.526 -25.214 1.00 89.88 307 VAL A N 1
ATOM 2528 C CA . VAL A 1 307 ? 1.880 0.623 -25.734 1.00 89.88 307 VAL A CA 1
ATOM 2529 C C . VAL A 1 307 ? 1.312 2.046 -25.706 1.00 89.88 307 VAL A C 1
ATOM 2531 O O . VAL A 1 307 ? 0.606 2.434 -26.634 1.00 89.88 307 VAL A O 1
ATOM 2534 N N . TYR A 1 308 ? 1.668 2.847 -24.697 1.00 89.19 308 TYR A N 1
ATOM 2535 C CA . TYR A 1 308 ? 1.256 4.249 -24.603 1.00 89.19 308 TYR A CA 1
ATOM 2536 C C . TYR A 1 308 ? 1.747 5.068 -25.803 1.00 89.19 308 TYR A C 1
ATOM 2538 O O . TYR A 1 308 ? 0.944 5.712 -26.470 1.00 89.19 308 TYR A O 1
ATOM 2546 N N . ASP A 1 309 ? 3.037 4.988 -26.140 1.00 87.19 309 ASP A N 1
ATOM 2547 C CA . ASP A 1 309 ? 3.629 5.805 -27.208 1.00 87.19 309 ASP A CA 1
ATOM 2548 C C . ASP A 1 309 ? 3.000 5.519 -28.575 1.00 87.19 309 ASP A C 1
ATOM 2550 O O . ASP A 1 309 ? 2.844 6.417 -29.404 1.00 87.19 309 ASP A O 1
ATOM 2554 N N . VAL A 1 310 ? 2.598 4.265 -28.793 1.00 89.06 310 VAL A N 1
ATOM 2555 C CA . VAL A 1 310 ? 1.999 3.804 -30.048 1.00 89.06 310 VAL A CA 1
ATOM 2556 C C . VAL A 1 310 ? 0.507 4.125 -30.132 1.00 89.06 310 VAL A C 1
ATOM 2558 O O . VAL A 1 310 ? 0.019 4.454 -31.219 1.00 89.06 310 VAL A O 1
ATOM 2561 N N . TYR A 1 311 ? -0.219 4.046 -29.011 1.00 93.06 311 TYR A N 1
ATOM 2562 C CA . TYR A 1 311 ? -1.683 4.121 -28.998 1.00 93.06 311 TYR A CA 1
ATOM 2563 C C . TYR A 1 311 ? -2.276 5.358 -28.314 1.00 93.06 311 TYR A C 1
ATOM 2565 O O . TYR A 1 311 ? -3.500 5.475 -28.305 1.00 93.06 311 TYR A O 1
ATOM 2573 N N . LYS A 1 312 ? -1.470 6.309 -27.814 1.00 90.19 312 LYS A N 1
ATOM 2574 C CA . LYS A 1 312 ? -1.939 7.526 -27.108 1.00 90.19 312 LYS A CA 1
ATOM 2575 C C . LYS A 1 312 ? -3.090 8.273 -27.798 1.00 90.19 312 LYS A C 1
ATOM 2577 O O . LYS A 1 312 ? -3.969 8.774 -27.117 1.00 90.19 312 LYS A O 1
ATOM 2582 N N . ASN A 1 313 ? -3.123 8.271 -29.135 1.00 88.44 313 ASN A N 1
ATOM 2583 C CA . ASN A 1 313 ? -4.164 8.916 -29.951 1.00 88.44 313 ASN A CA 1
ATOM 2584 C C . ASN A 1 313 ? -4.964 7.907 -30.804 1.00 88.44 313 ASN A C 1
ATOM 2586 O O . ASN A 1 313 ? -5.506 8.262 -31.845 1.00 88.44 313 ASN A O 1
ATOM 2590 N N . LYS A 1 314 ? -4.968 6.624 -30.425 1.00 89.00 314 LYS A N 1
ATOM 2591 C CA . LYS A 1 314 ? -5.587 5.512 -31.171 1.00 89.00 314 LYS A CA 1
ATOM 2592 C C . LYS A 1 314 ? -6.441 4.615 -30.263 1.00 89.00 314 LYS A C 1
ATOM 2594 O O . LYS A 1 314 ? -6.446 3.402 -30.439 1.00 89.00 314 LYS A O 1
ATOM 2599 N N . GLY A 1 315 ? -7.111 5.204 -29.269 1.00 84.94 315 GLY A N 1
ATOM 2600 C CA . GLY A 1 315 ? -7.993 4.490 -28.332 1.00 84.94 315 GLY A CA 1
ATOM 2601 C C . GLY A 1 315 ? -7.371 4.144 -26.974 1.00 84.94 315 GLY A C 1
ATOM 2602 O O . GLY A 1 315 ? -8.007 3.473 -26.165 1.00 84.94 315 GLY A O 1
ATOM 2603 N N . TRP A 1 316 ? -6.145 4.593 -26.685 1.00 90.69 316 TRP A N 1
ATOM 2604 C CA . TRP A 1 316 ? -5.548 4.404 -25.364 1.00 90.69 316 TRP A CA 1
ATOM 2605 C C . TRP A 1 316 ? -6.217 5.282 -24.300 1.00 90.69 316 TRP A C 1
ATOM 2607 O O . TRP A 1 316 ? -6.067 6.499 -24.295 1.00 90.69 316 TRP A O 1
ATOM 2617 N N . GLU A 1 317 ? -6.862 4.640 -23.331 1.00 88.62 317 GLU A N 1
ATOM 2618 C CA . GLU A 1 317 ? -7.506 5.298 -22.180 1.00 88.62 317 GLU A CA 1
ATOM 2619 C C . GLU A 1 317 ? -6.801 4.975 -20.849 1.00 88.62 317 GLU A C 1
ATOM 2621 O O . GLU A 1 317 ? -7.258 5.345 -19.769 1.00 88.62 317 GLU A O 1
ATOM 2626 N N . GLY A 1 318 ? -5.682 4.247 -20.908 1.00 89.12 318 GLY A N 1
ATOM 2627 C CA . GLY A 1 318 ? -4.913 3.813 -19.744 1.00 89.12 318 GLY A CA 1
ATOM 2628 C C . GLY A 1 318 ? -4.822 2.296 -19.585 1.00 89.12 318 GLY A C 1
ATOM 2629 O O . GLY A 1 318 ? -5.519 1.509 -20.231 1.00 89.12 318 GLY A O 1
ATOM 2630 N N . TRP A 1 319 ? -3.958 1.874 -18.658 1.00 88.31 319 TRP A N 1
ATOM 2631 C CA . TRP A 1 319 ? -3.630 0.463 -18.424 1.00 88.31 319 TRP A CA 1
ATOM 2632 C C . TRP A 1 319 ? -4.836 -0.405 -18.079 1.00 88.31 319 TRP A C 1
ATOM 2634 O O . TRP A 1 319 ? -4.851 -1.586 -18.411 1.00 88.31 319 TRP A O 1
ATOM 2644 N N . ARG A 1 320 ? -5.861 0.164 -17.437 1.00 88.31 320 ARG A N 1
ATOM 2645 C CA . ARG A 1 320 ? -7.060 -0.588 -17.063 1.00 88.31 320 ARG A CA 1
ATOM 2646 C C . ARG A 1 320 ? -7.910 -0.973 -18.264 1.00 88.31 320 ARG A C 1
ATOM 2648 O O . ARG A 1 320 ? -8.355 -2.114 -18.352 1.00 88.31 320 ARG A O 1
ATOM 2655 N N . ASN A 1 321 ? -8.099 -0.035 -19.188 1.00 89.25 321 ASN A N 1
ATOM 2656 C CA . ASN A 1 321 ? -8.770 -0.305 -20.452 1.00 89.25 321 ASN A CA 1
ATOM 2657 C C . ASN A 1 321 ? -7.971 -1.348 -21.249 1.00 89.25 321 ASN A C 1
ATOM 2659 O O . ASN A 1 321 ? -8.542 -2.310 -21.756 1.00 89.25 321 ASN A O 1
ATOM 2663 N N . PHE A 1 322 ? -6.645 -1.222 -21.275 1.00 90.25 322 PHE A N 1
ATOM 2664 C CA . PHE A 1 322 ? -5.775 -2.098 -22.052 1.00 90.25 322 PHE A CA 1
ATOM 2665 C C . PHE A 1 322 ? -5.682 -3.540 -21.513 1.00 90.25 322 PHE A C 1
ATOM 2667 O O . PHE A 1 322 ? -5.997 -4.484 -22.232 1.00 90.25 322 PHE A O 1
ATOM 2674 N N . LEU A 1 323 ? -5.322 -3.725 -20.239 1.00 87.62 323 LEU A N 1
ATOM 2675 C CA . LEU A 1 323 ? -5.135 -5.048 -19.617 1.00 87.62 323 LEU A CA 1
ATOM 2676 C C . LEU A 1 323 ? -6.460 -5.719 -19.225 1.00 87.62 323 LEU A C 1
ATOM 2678 O O . LEU A 1 323 ? -6.515 -6.923 -19.004 1.00 87.62 323 LEU A O 1
ATOM 2682 N N . GLY A 1 324 ? -7.546 -4.946 -19.153 1.00 80.88 324 GLY A N 1
ATOM 2683 C CA . GLY A 1 324 ? -8.833 -5.422 -18.662 1.00 80.88 324 GLY A CA 1
ATOM 2684 C C . GLY A 1 324 ? -8.914 -5.455 -17.130 1.00 80.88 324 GLY A C 1
ATOM 2685 O O . GLY A 1 324 ? -8.029 -4.951 -16.422 1.00 80.88 324 GLY A O 1
ATOM 2686 N N . PRO A 1 325 ? -10.021 -5.987 -16.583 1.00 76.75 325 PRO A N 1
ATOM 2687 C CA . PRO A 1 325 ? -10.198 -6.122 -15.151 1.00 76.75 325 PRO A CA 1
ATOM 2688 C C . PRO A 1 325 ? -9.219 -7.157 -14.558 1.00 76.75 325 PRO A C 1
ATOM 2690 O O . PRO A 1 325 ? -9.106 -8.278 -15.028 1.00 76.75 325 PRO A O 1
ATOM 2693 N N . ARG A 1 326 ? -8.528 -6.750 -13.490 1.00 69.12 326 ARG A N 1
ATOM 2694 C CA . ARG A 1 326 ? -7.714 -7.539 -12.556 1.00 69.12 326 ARG A CA 1
ATOM 2695 C C . ARG A 1 326 ? -8.622 -8.646 -12.079 1.00 69.12 326 ARG A C 1
ATOM 2697 O O . ARG A 1 326 ? -9.765 -8.356 -11.698 1.00 69.12 326 ARG A O 1
ATOM 2704 N N . ARG A 1 327 ? -8.109 -9.866 -12.061 1.00 66.50 327 ARG A N 1
ATOM 2705 C CA . ARG A 1 327 ? -8.830 -10.958 -11.436 1.00 66.50 327 ARG A CA 1
ATOM 2706 C C . ARG A 1 327 ? -9.010 -10.608 -9.968 1.00 66.50 327 ARG A C 1
ATOM 2708 O O . ARG A 1 327 ? -8.247 -9.837 -9.371 1.00 66.50 327 ARG A O 1
ATOM 2715 N N . ALA A 1 328 ? -10.095 -11.109 -9.396 1.00 67.19 328 ALA A N 1
ATOM 2716 C CA . ALA A 1 328 ? -10.323 -10.932 -7.979 1.00 67.19 328 ALA A CA 1
ATOM 2717 C C . ALA A 1 328 ? -9.101 -11.493 -7.240 1.00 67.19 328 ALA A C 1
ATOM 2719 O O . ALA A 1 328 ? -8.756 -12.660 -7.396 1.00 67.19 328 ALA A O 1
ATOM 2720 N N . ARG A 1 329 ? -8.433 -10.641 -6.450 1.00 77.12 329 ARG A N 1
ATOM 2721 C CA . ARG A 1 329 ? -7.263 -11.019 -5.636 1.00 77.12 329 ARG A CA 1
ATOM 2722 C C . ARG A 1 329 ? -7.550 -12.233 -4.747 1.00 77.12 329 ARG A C 1
ATOM 2724 O O . ARG A 1 329 ? -6.636 -12.943 -4.346 1.00 77.12 329 ARG A O 1
ATOM 2731 N N . TRP A 1 330 ? -8.821 -12.415 -4.414 1.00 85.31 330 TRP A N 1
ATOM 2732 C CA . TRP A 1 330 ? -9.325 -13.446 -3.536 1.00 85.31 330 TRP A CA 1
ATOM 2733 C C . TRP A 1 330 ? -10.346 -14.284 -4.286 1.00 85.31 330 TRP A C 1
ATOM 2735 O O . TRP A 1 330 ? -11.129 -13.738 -5.069 1.00 85.31 330 TRP A O 1
ATOM 2745 N N . LYS A 1 331 ? -10.389 -15.582 -3.984 1.00 87.19 331 LYS A N 1
ATOM 2746 C CA . LYS A 1 331 ? -11.516 -16.433 -4.375 1.00 87.19 331 LYS A CA 1
ATOM 2747 C C . LYS A 1 331 ? -12.844 -15.824 -3.922 1.00 87.19 331 LYS A C 1
ATOM 2749 O O . LYS A 1 331 ? -12.876 -15.016 -2.986 1.00 87.19 331 LYS A O 1
ATOM 2754 N N . SER A 1 332 ? -13.945 -16.215 -4.559 1.00 89.94 332 SER A N 1
ATOM 2755 C CA . SER A 1 332 ? -15.275 -15.792 -4.110 1.00 89.94 332 SER A CA 1
ATOM 2756 C C . SER A 1 332 ? -15.522 -16.204 -2.652 1.00 89.94 332 SER A C 1
ATOM 2758 O O . SER A 1 332 ? -14.869 -17.114 -2.128 1.00 89.94 332 SER A O 1
ATOM 2760 N N . PHE A 1 333 ? -16.46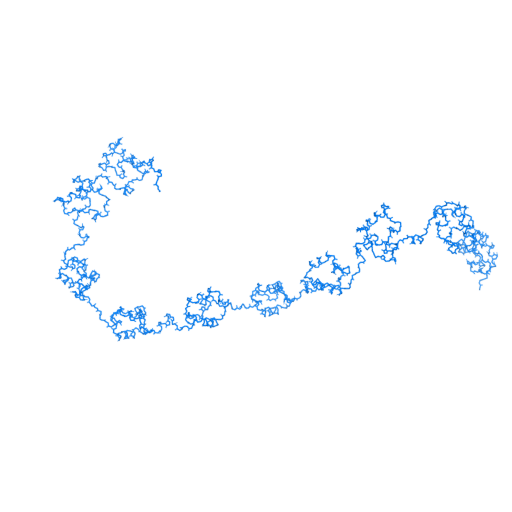7 -15.539 -1.981 1.00 90.19 333 PHE A N 1
ATOM 2761 C CA . PHE A 1 333 ? -16.819 -15.875 -0.600 1.00 90.19 333 PHE A CA 1
ATOM 2762 C C . PHE A 1 333 ? -17.169 -17.363 -0.453 1.00 90.19 333 PHE A C 1
ATOM 2764 O O . PHE A 1 333 ? -16.626 -18.030 0.425 1.00 90.19 333 PHE A O 1
ATOM 2771 N N . GLU A 1 334 ? -17.982 -17.910 -1.362 1.00 88.69 334 GLU A N 1
ATOM 2772 C CA . GLU A 1 334 ? -18.403 -19.316 -1.337 1.00 88.69 334 GLU A CA 1
ATOM 2773 C C . GLU A 1 334 ? -17.247 -20.298 -1.561 1.00 88.69 334 GLU A C 1
ATOM 2775 O O . GLU A 1 334 ? -17.158 -21.324 -0.887 1.00 88.69 334 GLU A O 1
ATOM 2780 N N . GLU A 1 335 ? -16.307 -19.990 -2.453 1.00 88.69 335 GLU A N 1
ATOM 2781 C CA . GLU A 1 335 ? -15.113 -20.818 -2.647 1.00 88.69 335 GLU A CA 1
ATOM 2782 C C . GLU A 1 335 ? -14.171 -20.761 -1.439 1.00 88.69 335 GLU A C 1
ATOM 2784 O O . GLU A 1 335 ? -13.663 -21.794 -0.998 1.00 88.69 335 GLU A O 1
ATOM 2789 N N . CYS A 1 336 ? -13.962 -19.571 -0.864 1.00 90.62 336 CYS A N 1
ATOM 2790 C CA . CYS A 1 336 ? -13.160 -19.405 0.346 1.00 90.62 336 CYS A CA 1
ATOM 2791 C C . CYS A 1 336 ? -13.799 -20.118 1.548 1.00 90.62 336 CYS A C 1
ATOM 2793 O O . CYS A 1 336 ? -13.095 -20.699 2.373 1.00 90.62 336 CYS A O 1
ATOM 2795 N N . LYS A 1 337 ? -15.130 -20.102 1.635 1.00 89.69 337 LYS A N 1
ATOM 2796 C CA . LYS A 1 337 ? -15.931 -20.789 2.652 1.00 89.69 337 LYS A CA 1
ATOM 2797 C C . LYS A 1 337 ? -15.856 -22.309 2.499 1.00 89.69 337 LYS A C 1
ATOM 2799 O O . LYS A 1 337 ? -15.603 -23.006 3.480 1.00 89.69 337 LYS A O 1
ATOM 2804 N N . LYS A 1 338 ? -15.976 -22.838 1.275 1.00 90.00 338 LYS A N 1
ATOM 2805 C CA . LYS A 1 338 ? -15.740 -24.265 0.970 1.00 90.00 338 LYS A CA 1
ATOM 2806 C C . LYS A 1 338 ? -14.333 -24.706 1.381 1.00 90.00 338 LYS A C 1
ATOM 2808 O O . LYS A 1 338 ? -14.188 -25.737 2.031 1.00 90.00 338 LYS A O 1
ATOM 2813 N N . PHE A 1 339 ? -13.319 -23.897 1.071 1.00 91.06 339 PHE A N 1
ATOM 2814 C CA . PHE A 1 339 ? -11.938 -24.150 1.484 1.00 91.06 339 PHE A CA 1
ATOM 2815 C C . PHE A 1 339 ? -11.765 -24.129 3.010 1.00 91.06 339 PHE A C 1
ATOM 2817 O O . PHE A 1 339 ? -11.189 -25.043 3.591 1.00 91.06 339 PHE A O 1
ATOM 2824 N N . ALA A 1 340 ? -12.301 -23.120 3.700 1.00 87.38 340 ALA A N 1
ATOM 2825 C CA . ALA A 1 340 ? -12.219 -23.053 5.157 1.00 87.38 340 ALA A CA 1
ATOM 2826 C C . ALA A 1 340 ? -12.881 -24.269 5.833 1.00 87.38 340 ALA A C 1
ATOM 2828 O O . ALA A 1 340 ? -12.355 -24.794 6.815 1.00 87.38 340 ALA A O 1
ATOM 2829 N N . ARG A 1 341 ? -13.990 -24.765 5.269 1.00 87.69 341 ARG A N 1
ATOM 2830 C CA . ARG A 1 341 ? -14.685 -25.980 5.723 1.00 87.69 341 ARG A CA 1
ATOM 2831 C C . ARG A 1 341 ? -13.887 -27.257 5.466 1.00 87.69 341 ARG A C 1
ATOM 2833 O O . ARG A 1 341 ? -13.884 -28.137 6.325 1.00 87.69 341 ARG A O 1
ATOM 2840 N N . SER A 1 342 ? -13.164 -27.362 4.347 1.00 88.88 342 SER A N 1
ATOM 2841 C CA . SER A 1 342 ? -12.326 -28.541 4.069 1.00 88.88 342 SER A CA 1
ATOM 2842 C C . SER A 1 342 ? -11.170 -28.695 5.061 1.00 88.88 342 SER A C 1
ATOM 2844 O O . SER A 1 342 ? -10.710 -29.809 5.293 1.00 88.88 342 SER A O 1
ATOM 2846 N N . LEU A 1 343 ? -10.731 -27.599 5.689 1.00 88.06 343 LEU A N 1
ATOM 2847 C CA . LEU A 1 343 ? -9.721 -27.617 6.751 1.00 88.06 343 LEU A CA 1
ATOM 2848 C C . LEU A 1 343 ? -10.264 -28.109 8.108 1.00 88.06 343 LEU A C 1
ATOM 2850 O O . LEU A 1 343 ? -9.472 -28.330 9.021 1.00 88.06 343 LEU A O 1
ATOM 2854 N N . LYS A 1 344 ? -11.590 -28.272 8.256 1.00 84.94 344 LYS A N 1
ATOM 2855 C CA . LYS A 1 344 ? -12.273 -28.712 9.491 1.00 84.94 344 LYS A CA 1
ATOM 2856 C C . LYS A 1 344 ? -11.915 -27.889 10.744 1.00 84.94 344 LYS A C 1
ATOM 2858 O O . LYS A 1 344 ? -11.941 -28.411 11.858 1.00 84.94 344 LYS A O 1
ATOM 2863 N N . LEU A 1 345 ? -11.595 -26.606 10.564 1.00 81.81 345 LEU A N 1
ATOM 2864 C CA . LEU A 1 345 ? -11.260 -25.691 11.658 1.00 81.81 345 LEU A CA 1
ATOM 2865 C C . LEU A 1 345 ? -12.525 -25.331 12.443 1.00 81.81 345 LEU A C 1
ATOM 2867 O O . LEU A 1 345 ? -13.560 -25.020 11.854 1.00 81.81 345 LEU A O 1
ATOM 2871 N N . LYS A 1 346 ? -12.447 -25.352 13.774 1.00 76.38 346 LYS A N 1
ATOM 2872 C CA . LYS A 1 346 ? -13.601 -25.144 14.664 1.00 76.38 346 LYS A CA 1
ATOM 2873 C C . LYS A 1 346 ? -13.654 -23.749 15.275 1.00 76.38 346 LYS A C 1
ATOM 2875 O O . LYS A 1 346 ? -14.680 -23.360 15.835 1.00 76.38 346 LYS A O 1
ATOM 2880 N N . SER A 1 347 ? -12.565 -22.986 15.186 1.00 76.81 347 SER A N 1
ATOM 2881 C CA . SER A 1 347 ? -12.431 -21.712 15.888 1.00 76.81 347 SER A CA 1
ATOM 2882 C C . SER A 1 347 ? -11.618 -20.667 15.123 1.00 76.81 347 SER A C 1
ATOM 2884 O O . SER A 1 347 ? -10.771 -20.965 14.280 1.00 76.81 347 SER A O 1
ATOM 2886 N N . ILE A 1 348 ? -11.833 -19.400 15.487 1.00 81.75 348 ILE A N 1
ATOM 2887 C CA . ILE A 1 348 ? -11.047 -18.256 14.995 1.00 81.75 348 ILE A CA 1
ATOM 2888 C C . ILE A 1 348 ? -9.557 -18.442 15.324 1.00 81.75 348 ILE A C 1
ATOM 2890 O O . ILE A 1 348 ? -8.689 -18.095 14.522 1.00 81.75 348 ILE A O 1
ATOM 2894 N N . LYS A 1 349 ? -9.257 -19.022 16.494 1.00 81.00 349 LYS A N 1
ATOM 2895 C CA . LYS A 1 349 ? -7.892 -19.301 16.955 1.00 81.00 349 LYS A CA 1
ATOM 2896 C C . LYS A 1 349 ? -7.181 -20.299 16.036 1.00 81.00 349 LYS A C 1
ATOM 2898 O O . LYS A 1 349 ? -6.028 -20.087 15.677 1.00 81.00 349 LYS A O 1
ATOM 2903 N N . GLU A 1 350 ? -7.873 -21.346 15.598 1.00 84.62 350 GLU A N 1
ATOM 2904 C CA . GLU A 1 350 ? -7.323 -22.324 14.653 1.00 84.62 350 GLU A CA 1
ATOM 2905 C C . GLU A 1 350 ? -7.059 -21.717 13.271 1.00 84.62 350 GLU A C 1
ATOM 2907 O O . GLU A 1 350 ? -5.997 -21.949 12.695 1.00 84.62 350 GLU A O 1
ATOM 2912 N N . TRP A 1 351 ? -7.957 -20.861 12.768 1.00 87.31 351 TRP A N 1
ATOM 2913 C CA . TRP A 1 351 ? -7.712 -20.110 11.530 1.00 87.31 351 TRP A CA 1
ATOM 2914 C C . TRP A 1 351 ? -6.508 -19.175 11.639 1.00 87.31 351 TRP A C 1
ATOM 2916 O O . TRP A 1 351 ? -5.703 -19.086 10.710 1.00 87.31 351 TRP A O 1
ATOM 2926 N N . HIS A 1 352 ? -6.351 -18.509 12.786 1.00 87.44 352 HIS A N 1
ATOM 2927 C CA . HIS A 1 352 ? -5.185 -17.680 13.065 1.00 87.44 352 HIS A CA 1
ATOM 2928 C C . HIS A 1 352 ? -3.883 -18.489 12.993 1.00 87.44 352 HIS A C 1
ATOM 2930 O O . HIS A 1 352 ? -2.916 -18.056 12.370 1.00 87.44 352 HIS A O 1
ATOM 2936 N N . ASN A 1 353 ? -3.853 -19.680 13.583 1.00 88.31 353 ASN A N 1
ATOM 2937 C CA . ASN A 1 353 ? -2.671 -20.538 13.537 1.00 88.31 353 ASN A CA 1
ATOM 2938 C C . ASN A 1 353 ? -2.404 -21.051 12.115 1.00 88.31 353 ASN A C 1
ATOM 2940 O O . ASN A 1 353 ? -1.270 -20.994 11.640 1.00 88.31 353 ASN A O 1
ATOM 2944 N N . TYR A 1 354 ? -3.450 -21.470 11.397 1.00 90.25 354 TYR A N 1
ATOM 2945 C CA . TYR A 1 354 ? -3.331 -21.934 10.017 1.00 90.25 354 TYR A CA 1
ATOM 2946 C C . TYR A 1 354 ? -2.753 -20.855 9.094 1.00 90.25 354 TYR A C 1
ATOM 2948 O O . TYR A 1 354 ? -1.790 -21.116 8.372 1.00 90.25 354 TYR A O 1
ATOM 2956 N N . ARG A 1 355 ? -3.263 -19.616 9.148 1.00 87.75 355 ARG A N 1
ATOM 2957 C CA . ARG A 1 355 ? -2.757 -18.535 8.283 1.00 87.75 355 ARG A CA 1
ATOM 2958 C C . ARG A 1 355 ? -1.299 -18.160 8.566 1.00 87.75 355 ARG A C 1
ATOM 2960 O O . ARG A 1 355 ? -0.631 -17.687 7.653 1.00 87.75 355 ARG A O 1
ATOM 2967 N N . MET A 1 356 ? -0.827 -18.359 9.799 1.00 86.81 356 MET A N 1
ATOM 2968 C CA . MET A 1 356 ? 0.557 -18.087 10.206 1.00 86.81 356 MET A CA 1
ATOM 2969 C C . MET A 1 356 ? 1.512 -19.236 9.862 1.00 86.81 356 MET A C 1
ATOM 2971 O O . MET A 1 356 ? 2.718 -19.032 9.834 1.00 86.81 356 MET A O 1
ATOM 2975 N N . SER A 1 357 ? 0.992 -20.427 9.550 1.00 87.75 357 SER A N 1
ATOM 2976 C CA . SER A 1 357 ? 1.801 -21.614 9.237 1.00 87.75 357 SER A CA 1
ATOM 2977 C C . SER A 1 357 ? 2.514 -21.572 7.877 1.00 87.75 357 SER A C 1
ATOM 2979 O O . SER A 1 357 ? 3.213 -22.518 7.529 1.00 87.75 357 SER A O 1
ATOM 2981 N N . GLY A 1 358 ? 2.279 -20.537 7.061 1.00 83.00 358 GLY A N 1
ATOM 2982 C CA . GLY A 1 358 ? 2.775 -20.451 5.681 1.00 83.00 358 GLY A CA 1
ATOM 2983 C C . GLY A 1 358 ? 2.031 -21.343 4.676 1.00 83.00 358 GLY A C 1
ATOM 2984 O O . GLY A 1 358 ? 2.219 -21.185 3.477 1.00 83.00 358 GLY A O 1
ATOM 2985 N N . LYS A 1 359 ? 1.132 -22.229 5.132 1.00 86.25 359 LYS A N 1
ATOM 2986 C CA . LYS A 1 359 ? 0.367 -23.159 4.277 1.00 86.25 359 LYS A CA 1
ATOM 2987 C C . LYS A 1 359 ? -0.866 -22.538 3.606 1.00 86.25 359 LYS A C 1
ATOM 2989 O O . LYS A 1 359 ? -1.543 -23.221 2.844 1.00 86.25 359 LYS A O 1
ATOM 2994 N N . ARG A 1 360 ? -1.194 -21.275 3.906 1.00 90.31 360 ARG A N 1
ATOM 2995 C CA . ARG A 1 360 ? -2.365 -20.574 3.353 1.00 90.31 360 ARG A CA 1
ATOM 2996 C C . ARG A 1 360 ? -2.118 -20.209 1.879 1.00 90.31 360 ARG A C 1
ATOM 2998 O O . ARG A 1 360 ? -1.183 -19.450 1.625 1.00 90.31 360 ARG A O 1
ATOM 3005 N N . PRO A 1 361 ? -2.979 -20.639 0.939 1.00 86.25 361 PRO A N 1
ATOM 3006 C CA . PRO A 1 361 ? -2.892 -20.222 -0.459 1.00 86.25 361 PRO A CA 1
ATOM 3007 C C . PRO A 1 361 ? -2.946 -18.696 -0.636 1.00 86.25 361 PRO A C 1
ATOM 3009 O O . PRO A 1 361 ? -3.618 -17.983 0.118 1.00 86.25 361 PRO A O 1
ATOM 3012 N N . ASN A 1 362 ? -2.246 -18.185 -1.651 1.00 81.88 362 ASN A N 1
ATOM 3013 C CA . ASN A 1 362 ? -2.130 -16.743 -1.902 1.00 81.88 362 ASN A CA 1
ATOM 3014 C C . ASN A 1 362 ? -3.456 -16.073 -2.293 1.00 81.88 362 ASN A C 1
ATOM 3016 O O . ASN A 1 362 ? -3.605 -14.874 -2.075 1.00 81.88 362 ASN A O 1
ATOM 3020 N N . ASP A 1 363 ? -4.408 -16.842 -2.814 1.00 85.69 363 ASP A N 1
ATOM 3021 C CA . ASP A 1 363 ? -5.747 -16.426 -3.246 1.00 85.69 363 ASP A CA 1
ATOM 3022 C C . ASP A 1 363 ? -6.826 -16.582 -2.152 1.00 85.69 363 ASP A C 1
ATOM 3024 O O . ASP A 1 363 ? -7.998 -16.270 -2.376 1.00 85.69 363 ASP A O 1
ATOM 3028 N N . ILE A 1 364 ? -6.444 -17.009 -0.943 1.00 89.06 364 ILE A N 1
ATOM 3029 C CA . ILE A 1 364 ? -7.315 -17.073 0.238 1.00 89.06 364 ILE A CA 1
ATOM 3030 C C . ILE A 1 364 ? -6.953 -15.927 1.186 1.00 89.06 364 ILE A C 1
ATOM 3032 O O . ILE A 1 364 ? -5.820 -15.881 1.660 1.00 89.06 364 ILE A O 1
ATOM 3036 N N . PRO A 1 365 ? -7.861 -15.004 1.534 1.00 90.31 365 PRO A N 1
ATOM 3037 C CA . PRO A 1 365 ? -7.515 -13.854 2.363 1.00 90.31 365 PRO A CA 1
ATOM 3038 C C . PRO A 1 365 ? -7.124 -14.252 3.791 1.00 90.31 365 PRO A C 1
ATOM 3040 O O . PRO A 1 365 ? -7.718 -15.135 4.402 1.00 90.31 365 PRO A O 1
ATOM 3043 N N . SER A 1 366 ? -6.149 -13.550 4.374 1.00 87.94 366 SER A N 1
ATOM 3044 C CA . SER A 1 366 ? -5.756 -13.739 5.782 1.00 87.94 366 SER A CA 1
ATOM 3045 C C . SER A 1 366 ? -6.831 -13.264 6.771 1.00 87.94 366 SER A C 1
ATOM 3047 O O . SER A 1 366 ? -6.913 -13.772 7.897 1.00 87.94 366 SER A O 1
ATOM 3049 N N . ASN A 1 367 ? -7.651 -12.298 6.343 1.00 90.94 367 ASN A N 1
ATOM 3050 C CA . ASN A 1 367 ? -8.800 -11.762 7.064 1.00 90.94 367 ASN A CA 1
ATOM 3051 C C . ASN A 1 367 ? -10.068 -11.816 6.182 1.00 90.94 367 ASN A C 1
ATOM 3053 O O . ASN A 1 367 ? -10.446 -10.803 5.584 1.00 90.94 367 ASN A O 1
ATOM 3057 N N . PRO A 1 368 ? -10.725 -12.986 6.071 1.00 90.06 368 PRO A N 1
ATOM 3058 C CA . PRO A 1 368 ? -11.910 -13.149 5.229 1.00 90.06 368 PRO A CA 1
ATOM 3059 C C . PRO A 1 368 ? -13.087 -12.275 5.690 1.00 90.06 368 PRO A C 1
ATOM 3061 O O . PRO A 1 368 ? -13.821 -11.770 4.848 1.00 90.06 368 PRO A O 1
ATOM 3064 N N . ALA A 1 369 ? -13.210 -11.986 6.990 1.00 88.75 369 ALA A N 1
ATOM 3065 C CA . ALA A 1 369 ? -14.256 -11.106 7.520 1.00 88.75 369 ALA A CA 1
ATOM 3066 C C . ALA A 1 369 ? -14.203 -9.682 6.947 1.00 88.75 369 ALA A C 1
ATOM 3068 O O . ALA A 1 369 ? -15.233 -9.062 6.693 1.00 88.75 369 ALA A O 1
ATOM 3069 N N . GLN A 1 370 ? -12.995 -9.163 6.726 1.00 89.44 370 GLN A N 1
ATOM 3070 C CA . GLN A 1 370 ? -12.798 -7.834 6.152 1.00 89.44 370 GLN A CA 1
ATOM 3071 C C . GLN A 1 370 ? -12.993 -7.829 4.633 1.00 89.44 370 GLN A C 1
ATOM 3073 O O . GLN A 1 370 ? -13.548 -6.878 4.089 1.00 89.44 370 GLN A O 1
ATOM 3078 N N . VAL A 1 371 ? -12.536 -8.882 3.953 1.00 91.25 371 VAL A N 1
ATOM 3079 C CA . VAL A 1 371 ? -12.625 -8.994 2.491 1.00 91.25 371 VAL A CA 1
ATOM 3080 C C . VAL A 1 371 ? -14.065 -9.225 2.035 1.00 91.25 371 VAL A C 1
ATOM 3082 O O . VAL A 1 371 ? -14.515 -8.572 1.098 1.00 91.25 371 VAL A O 1
ATOM 3085 N N . TYR A 1 372 ? -14.806 -10.089 2.728 1.00 91.75 372 TYR A N 1
ATOM 3086 C CA . TYR A 1 372 ? -16.177 -10.467 2.379 1.00 91.75 372 TYR A CA 1
ATOM 3087 C C . TYR A 1 372 ? -17.219 -9.741 3.234 1.00 91.75 372 TYR A C 1
ATOM 3089 O O . TYR A 1 372 ? -18.264 -10.300 3.537 1.00 91.75 372 TYR A O 1
ATOM 3097 N N . LYS A 1 373 ? -16.952 -8.491 3.640 1.00 88.88 373 LYS A N 1
ATOM 3098 C CA . LYS A 1 373 ? -17.774 -7.740 4.609 1.00 88.88 373 LYS A CA 1
ATOM 3099 C C . LYS A 1 373 ? -19.281 -7.739 4.298 1.00 88.88 373 LYS A C 1
ATOM 3101 O O . LYS A 1 373 ? -20.073 -7.733 5.230 1.00 88.88 373 LYS A O 1
ATOM 3106 N N . LYS A 1 374 ? -19.670 -7.724 3.015 1.00 85.56 374 LYS A N 1
ATOM 3107 C CA . LYS A 1 374 ? -21.082 -7.729 2.587 1.00 85.56 374 LYS A CA 1
ATOM 3108 C C . LYS A 1 374 ? -21.768 -9.084 2.796 1.00 85.56 374 LYS A C 1
ATOM 3110 O O . LYS A 1 374 ? -22.931 -9.112 3.175 1.00 85.56 374 LYS A O 1
ATOM 3115 N N . ASP A 1 375 ? -21.037 -10.177 2.593 1.00 86.50 375 ASP A N 1
ATOM 3116 C CA . ASP A 1 375 ? -21.554 -11.551 2.656 1.00 86.50 375 ASP A CA 1
ATOM 3117 C C . ASP A 1 375 ? -21.258 -12.231 4.007 1.00 86.50 375 ASP A C 1
ATOM 3119 O O . ASP A 1 375 ? -21.714 -13.341 4.283 1.00 86.50 375 ASP A O 1
ATOM 3123 N N . TRP A 1 376 ? -20.478 -11.572 4.871 1.00 87.44 376 TRP A N 1
ATOM 3124 C CA . TRP A 1 376 ? -19.972 -12.135 6.115 1.00 87.44 376 TRP A CA 1
ATOM 3125 C C . TRP A 1 376 ? -21.049 -12.238 7.200 1.00 87.44 376 TRP A C 1
ATOM 3127 O O . TRP A 1 376 ? -21.383 -11.260 7.866 1.00 87.44 376 TRP A O 1
ATOM 3137 N N . LYS A 1 377 ? -21.522 -13.460 7.458 1.00 81.25 377 LYS A N 1
ATOM 3138 C CA . LYS A 1 377 ? -22.514 -13.765 8.511 1.00 81.25 377 LYS A CA 1
ATOM 3139 C C . LYS A 1 377 ? -21.891 -14.207 9.842 1.00 81.25 377 LYS A C 1
ATOM 3141 O O . LYS A 1 377 ? -22.592 -14.595 10.775 1.00 81.25 377 LYS A O 1
ATOM 3146 N N . GLY A 1 378 ? -20.563 -14.137 9.940 1.00 79.25 378 GLY A N 1
ATOM 3147 C CA . GLY A 1 378 ? -19.796 -14.553 11.109 1.00 79.25 378 GLY A CA 1
ATOM 3148 C C . GLY A 1 378 ? -18.958 -15.807 10.872 1.00 79.25 378 GLY A C 1
ATOM 3149 O O . GLY A 1 378 ? -19.130 -16.548 9.906 1.00 79.25 378 GLY A O 1
ATOM 3150 N N . TRP A 1 379 ? -18.032 -16.055 11.797 1.00 81.75 379 TRP A N 1
ATOM 3151 C CA . TRP A 1 379 ? -17.093 -17.178 11.716 1.00 81.75 379 TRP A CA 1
ATOM 3152 C C . TRP A 1 379 ? -17.772 -18.549 11.752 1.00 81.75 379 TRP A C 1
ATOM 3154 O O . TRP A 1 379 ? -17.228 -19.521 11.238 1.00 81.75 379 TRP A O 1
ATOM 3164 N N . THR A 1 380 ? -18.961 -18.637 12.336 1.00 78.19 380 THR A N 1
ATOM 3165 C CA . THR A 1 380 ? -19.693 -19.895 12.483 1.00 78.19 380 THR A CA 1
ATOM 3166 C C . THR A 1 380 ? -20.356 -20.326 11.180 1.00 78.19 380 THR A C 1
ATOM 3168 O O . THR A 1 380 ? -20.244 -21.491 10.802 1.00 78.19 380 THR A O 1
ATOM 3171 N N . ASP A 1 381 ? -20.934 -19.383 10.431 1.00 83.56 381 ASP A N 1
ATOM 3172 C CA . ASP A 1 381 ? -21.365 -19.601 9.047 1.00 83.56 381 ASP A CA 1
ATOM 3173 C C . ASP A 1 381 ? -20.170 -19.973 8.153 1.00 83.56 381 ASP A C 1
ATOM 3175 O O . ASP A 1 381 ? -20.222 -20.957 7.406 1.00 83.56 381 ASP A O 1
ATOM 3179 N N . PHE A 1 382 ? -19.062 -19.237 8.288 1.00 86.06 382 PHE A N 1
ATOM 3180 C CA . PHE A 1 382 ? -17.854 -19.438 7.489 1.00 86.06 382 PHE A CA 1
ATOM 3181 C C . PHE A 1 382 ? -17.247 -20.841 7.666 1.00 86.06 382 PHE A C 1
ATOM 3183 O O . PHE A 1 382 ? -16.992 -21.527 6.678 1.00 86.06 382 PHE A O 1
ATOM 3190 N N . PHE A 1 383 ? -17.095 -21.323 8.904 1.00 84.62 383 PHE A N 1
ATOM 3191 C CA . PHE A 1 383 ? -16.596 -22.678 9.174 1.00 84.62 383 PHE A CA 1
ATOM 3192 C C . PHE A 1 383 ? -17.673 -23.768 9.102 1.00 84.62 383 PHE A C 1
ATOM 3194 O O . PHE A 1 383 ? -17.337 -24.948 9.091 1.00 84.62 383 PHE A O 1
ATOM 3201 N N . GLY A 1 384 ? -18.958 -23.404 9.048 1.00 76.50 384 GLY A N 1
ATOM 3202 C CA . GLY A 1 384 ? -20.060 -24.370 9.078 1.00 76.50 384 GLY A CA 1
ATOM 3203 C C . GLY A 1 384 ? -20.158 -25.135 10.402 1.00 76.50 384 GLY A C 1
ATOM 3204 O O . GLY A 1 384 ? -20.554 -26.293 10.405 1.00 76.50 384 GLY A O 1
ATOM 3205 N N . THR A 1 385 ? -19.774 -24.513 11.523 1.00 68.81 385 THR A N 1
ATOM 3206 C CA . THR A 1 385 ? -19.679 -25.179 12.839 1.00 68.81 385 THR A CA 1
ATOM 3207 C C . THR A 1 385 ? -20.997 -25.235 13.612 1.00 68.81 385 THR A C 1
ATOM 3209 O O . THR A 1 385 ? -21.022 -25.779 14.710 1.00 68.81 385 THR A O 1
ATOM 3212 N N . GLY A 1 386 ? -22.083 -24.657 13.087 1.00 59.78 386 GLY A N 1
ATOM 3213 C CA . GLY A 1 386 ? -23.415 -24.708 13.712 1.00 59.78 386 GLY A CA 1
ATOM 3214 C C . GLY A 1 386 ? -23.576 -23.890 15.003 1.00 59.78 386 GLY A C 1
ATOM 3215 O O . GLY A 1 386 ? -24.661 -23.855 15.571 1.00 59.78 386 GLY A O 1
ATOM 3216 N N . ASN A 1 387 ? -22.536 -23.191 15.470 1.00 61.75 387 ASN A N 1
ATOM 3217 C CA . ASN A 1 387 ? -22.623 -22.342 16.658 1.00 61.75 387 ASN A CA 1
ATOM 3218 C C . ASN A 1 387 ? -23.346 -21.019 16.333 1.00 61.75 387 ASN A C 1
ATOM 3220 O O . ASN A 1 387 ? -22.906 -20.252 15.479 1.00 61.75 387 ASN A O 1
ATOM 3224 N N . LEU A 1 388 ? -24.450 -20.722 17.022 1.00 61.94 388 LEU A N 1
ATOM 3225 C CA . LEU A 1 388 ? -25.188 -19.465 16.836 1.00 61.94 388 LEU A CA 1
ATOM 3226 C C . LEU A 1 388 ? -24.373 -18.268 17.351 1.00 61.94 388 LEU A C 1
ATOM 3228 O O . LEU A 1 388 ? -23.743 -18.339 18.414 1.00 61.94 388 LEU A O 1
ATOM 3232 N N . ASN A 1 389 ? -24.382 -17.158 16.610 1.00 67.56 389 ASN A N 1
ATOM 3233 C CA . ASN A 1 389 ? -23.812 -15.896 17.086 1.00 67.56 389 ASN A CA 1
ATOM 3234 C C . ASN A 1 389 ? -24.716 -15.254 18.168 1.00 67.56 389 ASN A C 1
ATOM 3236 O O . ASN A 1 389 ? -25.815 -15.736 18.432 1.00 67.56 389 ASN A O 1
ATOM 3240 N N . ALA A 1 390 ? -24.256 -14.192 18.841 1.00 65.69 390 ALA A N 1
ATOM 3241 C CA . ALA A 1 390 ? -24.983 -13.604 19.977 1.00 65.69 390 ALA A CA 1
ATOM 3242 C C . ALA A 1 390 ? -26.403 -13.120 19.620 1.00 65.69 390 ALA A C 1
ATOM 3244 O O . ALA A 1 390 ? -27.319 -13.309 20.414 1.00 65.69 390 ALA A O 1
ATOM 3245 N N . GLN A 1 391 ? -26.588 -12.556 18.423 1.00 68.12 391 GLN A N 1
ATOM 3246 C CA . GLN A 1 391 ? -27.893 -12.104 17.936 1.00 68.12 391 GLN A CA 1
ATOM 3247 C C . GLN A 1 391 ? -28.816 -13.292 17.653 1.00 68.12 391 GLN A C 1
ATOM 3249 O O . GLN A 1 391 ? -29.935 -13.337 18.149 1.00 68.12 391 GLN A O 1
ATOM 3254 N N . GLN A 1 392 ? -28.307 -14.305 16.956 1.00 68.75 392 GLN A N 1
ATOM 3255 C CA . GLN A 1 392 ? -29.061 -15.521 16.660 1.00 68.75 392 GLN A CA 1
ATOM 3256 C C . GLN A 1 392 ? -29.427 -16.305 17.925 1.00 68.75 392 GLN A C 1
ATOM 3258 O O . GLN A 1 392 ? -30.469 -16.939 17.965 1.00 68.75 392 GLN A O 1
ATOM 3263 N N . LYS A 1 393 ? -28.594 -16.274 18.976 1.00 69.94 393 LYS A N 1
ATOM 3264 C CA . LYS A 1 393 ? -28.953 -16.839 20.289 1.00 69.94 393 LYS A CA 1
ATOM 3265 C C . LYS A 1 393 ? -30.093 -16.064 20.944 1.00 69.94 393 LYS A C 1
ATOM 3267 O O . LYS A 1 393 ? -30.955 -16.680 21.553 1.00 69.94 393 LYS A O 1
ATOM 3272 N N . HIS A 1 394 ? -30.089 -14.739 20.820 1.00 74.06 394 HIS A N 1
ATOM 3273 C CA . HIS A 1 394 ? -31.123 -13.882 21.392 1.00 74.06 394 HIS A CA 1
ATOM 3274 C C . HIS A 1 394 ? -32.489 -14.095 20.724 1.00 74.06 394 HIS A C 1
ATOM 3276 O O . HIS A 1 394 ? -33.493 -14.157 21.421 1.00 74.06 394 HIS A O 1
ATOM 3282 N N . GLU A 1 395 ? -32.517 -14.313 19.405 1.00 77.00 395 GLU A N 1
ATOM 3283 C CA . GLU A 1 395 ? -33.729 -14.665 18.639 1.00 77.00 395 GLU A CA 1
ATOM 3284 C C . GLU A 1 395 ? -34.367 -15.997 19.075 1.00 77.00 395 GLU A C 1
ATOM 3286 O O . GLU A 1 395 ? -35.536 -16.238 18.795 1.00 77.00 395 GLU A O 1
ATOM 3291 N N . GLN A 1 396 ? -33.615 -16.863 19.763 1.00 78.19 396 GLN A N 1
ATOM 3292 C CA . GLN A 1 396 ? -34.113 -18.135 20.296 1.00 78.19 396 GLN A CA 1
ATOM 3293 C C . GLN A 1 396 ? -34.644 -18.013 21.729 1.00 78.19 396 GLN A C 1
ATOM 3295 O O . GLN A 1 396 ? -35.154 -18.997 22.263 1.00 78.19 396 GLN A O 1
ATOM 3300 N N . TYR A 1 397 ? -34.479 -16.865 22.397 1.00 88.31 397 TYR A N 1
ATOM 3301 C CA . TYR A 1 397 ? -34.926 -16.721 23.777 1.00 88.31 397 TYR A CA 1
ATOM 3302 C C . TYR A 1 397 ? -36.445 -16.696 23.869 1.00 88.31 397 TYR A C 1
ATOM 3304 O O . TYR A 1 397 ? -37.132 -16.044 23.087 1.00 88.31 397 TYR A O 1
ATOM 3312 N N . TYR A 1 398 ? -36.959 -17.376 24.886 1.00 88.81 398 TYR A N 1
ATOM 3313 C CA . TYR A 1 398 ? -38.343 -17.219 25.295 1.00 88.81 398 TYR A CA 1
ATOM 3314 C C . TYR A 1 398 ? -38.627 -15.772 25.689 1.00 88.81 398 TYR A C 1
ATOM 3316 O O . TYR A 1 398 ? -37.729 -15.043 26.128 1.00 88.81 398 TYR A O 1
ATOM 3324 N N . SER A 1 399 ? -39.896 -15.379 25.557 1.00 92.06 399 SER A N 1
ATOM 3325 C CA . SER A 1 399 ? -40.399 -14.130 26.126 1.00 92.06 399 SER A CA 1
ATOM 3326 C C . SER A 1 399 ? -40.101 -14.078 27.631 1.00 92.06 399 SER A C 1
ATOM 3328 O O . SER A 1 399 ? -39.894 -15.119 28.265 1.00 92.06 399 SER A O 1
ATOM 3330 N N . TYR A 1 400 ? -40.084 -12.880 28.223 1.00 94.00 400 TYR A N 1
ATOM 3331 C CA . TYR A 1 400 ? -39.875 -12.730 29.668 1.00 94.00 400 TYR A CA 1
ATOM 3332 C C . TYR A 1 400 ? -40.842 -13.610 30.479 1.00 94.00 400 TYR A C 1
ATOM 3334 O O . TYR A 1 400 ? -40.411 -14.340 31.371 1.00 94.00 400 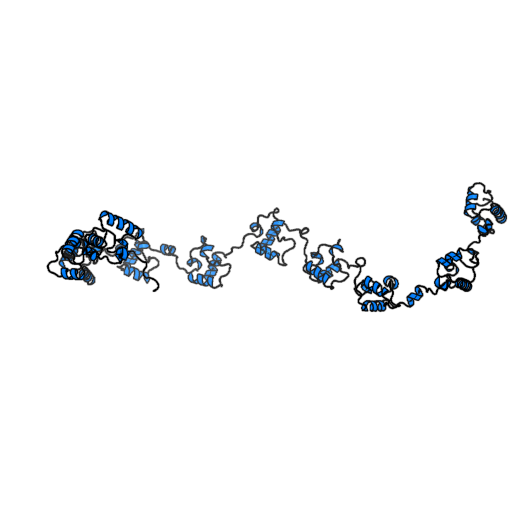TYR A O 1
ATOM 3342 N N . GLU A 1 401 ? -42.126 -13.611 30.109 1.00 93.81 401 GLU A N 1
ATOM 3343 C CA . GLU A 1 401 ? -43.172 -14.385 30.783 1.00 93.81 401 GLU A CA 1
ATOM 3344 C C . GLU A 1 401 ? -42.979 -15.900 30.651 1.00 93.81 401 GLU A C 1
ATOM 3346 O O . GLU A 1 401 ? -43.138 -16.637 31.627 1.00 93.81 401 GLU A O 1
ATOM 3351 N N . ASP A 1 402 ? -42.587 -16.390 29.475 1.00 92.56 402 ASP A N 1
ATOM 3352 C CA . ASP A 1 402 ? -42.381 -17.826 29.264 1.00 92.56 402 ASP A CA 1
ATOM 3353 C C . ASP A 1 402 ? -41.094 -18.318 29.934 1.00 92.56 402 ASP A C 1
ATOM 3355 O O . ASP A 1 402 ? -41.071 -19.399 30.529 1.00 92.56 402 ASP A O 1
ATOM 3359 N N . ALA A 1 403 ? -40.031 -17.507 29.908 1.00 94.25 403 ALA A N 1
ATOM 3360 C CA . ALA A 1 403 ? -38.792 -17.799 30.619 1.00 94.25 403 ALA A CA 1
ATOM 3361 C C . ALA A 1 403 ? -39.012 -17.826 32.138 1.00 94.25 403 ALA A C 1
ATOM 3363 O O . ALA A 1 403 ? -38.557 -18.756 32.806 1.00 94.25 403 ALA A O 1
ATOM 3364 N N . LYS A 1 404 ? -39.766 -16.858 32.673 1.00 94.81 404 LYS A N 1
ATOM 3365 C CA . LYS A 1 404 ? -40.196 -16.805 34.076 1.00 94.81 404 LYS A CA 1
ATOM 3366 C C . LYS A 1 404 ? -40.983 -18.057 34.467 1.00 94.81 404 LYS A C 1
ATOM 3368 O O . LYS A 1 404 ? -40.585 -18.753 35.399 1.00 94.81 404 LYS A O 1
ATOM 3373 N N . LYS A 1 405 ? -42.041 -18.413 33.727 1.00 95.06 405 LYS A N 1
ATOM 3374 C CA . LYS A 1 405 ? -42.838 -19.634 33.980 1.00 95.06 405 LYS A CA 1
ATOM 3375 C C . LYS A 1 405 ? -41.978 -20.899 33.962 1.00 95.06 405 LYS A C 1
ATOM 3377 O O . LYS A 1 405 ? -42.137 -21.767 34.821 1.00 95.06 405 LYS A O 1
ATOM 3382 N N . TYR A 1 406 ? -41.054 -20.997 33.005 1.00 93.94 406 TYR A N 1
ATOM 3383 C CA . TYR A 1 406 ? -40.145 -22.134 32.888 1.00 93.94 406 TYR A CA 1
ATOM 3384 C C . TYR A 1 406 ? -39.235 -22.262 34.115 1.00 93.94 406 TYR A C 1
ATOM 3386 O O . TYR A 1 406 ? -39.189 -23.317 34.745 1.00 93.94 406 TYR A O 1
ATOM 3394 N N . VAL A 1 407 ? -38.547 -21.181 34.493 1.00 94.44 407 VAL A N 1
ATOM 3395 C CA . VAL A 1 407 ? -37.610 -21.173 35.628 1.00 94.44 407 VAL A CA 1
ATOM 3396 C C . VAL A 1 407 ? -38.337 -21.420 36.952 1.00 94.44 407 VAL A C 1
ATOM 3398 O O . VAL A 1 407 ? -37.846 -22.176 37.790 1.00 94.44 407 VAL A O 1
ATOM 3401 N N . GLN A 1 408 ? -39.542 -20.871 37.122 1.00 94.56 408 GLN A N 1
ATOM 3402 C CA . GLN A 1 408 ? -40.379 -21.123 38.297 1.00 94.56 408 GLN A CA 1
ATOM 3403 C C . GLN A 1 408 ? -40.779 -22.600 38.427 1.00 94.56 408 GLN A C 1
ATOM 3405 O O . GLN A 1 408 ? -40.756 -23.141 39.535 1.00 94.56 408 GLN A O 1
ATOM 3410 N N . LYS A 1 409 ? -41.086 -23.275 37.308 1.00 94.44 409 LYS A N 1
ATOM 3411 C CA . LYS A 1 409 ? -41.419 -24.711 37.280 1.00 94.44 409 LYS A CA 1
ATOM 3412 C C . LYS A 1 409 ? -40.248 -25.600 37.711 1.00 94.44 409 LYS A C 1
ATOM 3414 O O . LYS A 1 409 ? -40.480 -26.670 38.264 1.00 94.44 409 LYS A O 1
ATOM 3419 N N . LEU A 1 410 ? -39.006 -25.154 37.506 1.00 92.50 410 LEU A N 1
ATOM 3420 C CA . LEU A 1 410 ? -37.804 -25.855 37.977 1.00 92.50 410 LEU A CA 1
ATOM 3421 C C . LEU A 1 410 ? -37.590 -25.747 39.493 1.00 92.50 410 LEU A C 1
ATOM 3423 O O . LEU A 1 410 ? -36.712 -26.410 40.034 1.00 92.50 410 LEU A O 1
ATOM 3427 N N . GLY A 1 411 ? -38.363 -24.906 40.185 1.00 91.62 411 GLY A N 1
ATOM 3428 C CA . GLY A 1 411 ? -38.266 -24.754 41.632 1.00 91.62 411 GLY A CA 1
ATOM 3429 C C . GLY A 1 411 ? -37.044 -23.967 42.112 1.00 91.62 411 GLY A C 1
ATOM 3430 O O . GLY A 1 411 ? -36.805 -23.947 43.313 1.00 91.62 411 GLY A O 1
ATOM 3431 N N . ILE A 1 412 ? -36.312 -23.291 41.222 1.00 93.44 412 ILE A N 1
ATOM 3432 C CA . ILE A 1 412 ? -35.159 -22.438 41.557 1.00 93.44 412 ILE A CA 1
ATOM 3433 C C . ILE A 1 412 ? -35.639 -21.229 42.374 1.00 93.44 412 ILE A C 1
ATOM 3435 O O . ILE A 1 412 ? -36.535 -20.507 41.936 1.00 93.44 412 ILE A O 1
ATOM 3439 N N . LYS A 1 413 ? -35.064 -20.995 43.562 1.00 90.88 413 LYS A N 1
ATOM 3440 C CA . LYS A 1 413 ? -35.531 -19.960 44.509 1.00 90.88 413 LYS A CA 1
ATOM 3441 C C . LYS A 1 413 ? -34.553 -18.818 44.730 1.00 90.88 413 LYS A C 1
ATOM 3443 O O . LYS A 1 413 ? -34.962 -17.776 45.243 1.00 90.88 413 LYS A O 1
ATOM 3448 N N . THR A 1 414 ? -33.288 -18.968 44.348 1.00 91.75 414 THR A N 1
ATOM 3449 C CA . THR A 1 414 ? -32.286 -17.903 44.493 1.00 91.75 414 THR A CA 1
ATOM 3450 C C . THR A 1 414 ? -31.554 -17.613 43.185 1.00 91.75 414 THR A C 1
ATOM 3452 O O . THR A 1 414 ? -31.414 -18.474 42.320 1.00 91.75 414 THR A O 1
ATOM 3455 N N . SER A 1 415 ? -31.049 -16.385 43.031 1.00 92.19 415 SER A N 1
ATOM 3456 C CA . SER A 1 415 ? -30.217 -16.018 41.875 1.00 92.19 415 SER A CA 1
ATOM 3457 C C . SER A 1 415 ? -28.939 -16.858 41.802 1.00 92.19 415 SER A C 1
ATOM 3459 O O . SER A 1 415 ? -28.473 -17.185 40.715 1.00 92.19 415 SER A O 1
ATOM 3461 N N . LYS A 1 416 ? -28.398 -17.261 42.959 1.00 92.19 416 LYS A N 1
ATOM 3462 C CA . LYS A 1 416 ? -27.256 -18.174 43.053 1.00 92.19 416 LYS A CA 1
ATOM 3463 C C . LYS A 1 416 ? -27.586 -19.543 42.450 1.00 92.19 416 LYS A C 1
ATOM 3465 O O . LYS A 1 416 ? -26.870 -19.983 41.557 1.00 92.19 416 LYS A O 1
ATOM 3470 N N . GLU A 1 417 ? -28.688 -20.162 42.877 1.00 93.69 417 GLU A N 1
ATOM 3471 C CA . GLU A 1 417 ? -29.166 -21.429 42.303 1.00 93.69 417 GLU A CA 1
ATOM 3472 C C . GLU A 1 417 ? -29.422 -21.301 40.797 1.00 93.69 417 GLU A C 1
ATOM 3474 O O . GLU A 1 417 ? -29.063 -22.196 40.036 1.00 93.69 417 GLU A O 1
ATOM 3479 N N . PHE A 1 418 ? -29.985 -20.171 40.349 1.00 95.75 418 PHE A N 1
ATOM 3480 C CA . PHE A 1 418 ? -30.198 -19.918 38.926 1.00 95.75 418 PHE A CA 1
ATOM 3481 C C . PHE A 1 418 ? -28.885 -19.935 38.141 1.00 95.75 418 PHE A C 1
ATOM 3483 O O . PHE A 1 418 ? -28.817 -20.587 37.105 1.00 95.75 418 PHE A O 1
ATOM 3490 N N . TYR A 1 419 ? -27.841 -19.247 38.611 1.00 94.38 419 TYR A N 1
ATOM 3491 C CA . TYR A 1 419 ? -26.552 -19.227 37.917 1.00 94.38 419 TYR A CA 1
ATOM 3492 C C . TYR A 1 419 ? -25.850 -20.589 37.938 1.00 94.38 419 TYR A C 1
ATOM 3494 O O . TYR A 1 419 ? -25.268 -20.990 36.930 1.00 94.38 419 TYR A O 1
ATOM 3502 N N . GLU A 1 420 ? -25.937 -21.321 39.050 1.00 93.00 420 GLU A N 1
ATOM 3503 C CA . GLU A 1 420 ? -25.382 -22.673 39.169 1.00 93.00 420 GLU A CA 1
ATOM 3504 C C . GLU A 1 420 ? -26.070 -23.657 38.215 1.00 93.00 420 GLU A C 1
ATOM 3506 O O . GLU A 1 420 ? -25.391 -24.405 37.507 1.00 93.00 420 GLU A O 1
ATOM 3511 N N . TRP A 1 421 ? -27.403 -23.617 38.135 1.00 94.38 421 TRP A N 1
ATOM 3512 C CA . TRP A 1 421 ? -28.179 -24.376 37.152 1.00 94.38 421 TRP A CA 1
ATOM 3513 C C . TRP A 1 421 ? -27.876 -23.917 35.720 1.00 94.38 421 TRP A C 1
ATOM 3515 O O . TRP A 1 421 ? -27.621 -24.735 34.833 1.00 94.38 421 TRP A O 1
ATOM 3525 N N . SER A 1 422 ? -27.821 -22.599 35.502 1.00 90.94 422 SER A N 1
ATOM 3526 C CA . SER A 1 422 ? -27.580 -21.981 34.198 1.00 90.94 422 SER A CA 1
ATOM 3527 C C . SER A 1 422 ? -26.237 -22.398 33.586 1.00 90.94 422 SER A C 1
ATOM 3529 O O . SER A 1 422 ? -26.080 -22.364 32.364 1.00 90.94 422 SER A O 1
ATOM 3531 N N . ALA A 1 423 ? -25.242 -22.701 34.415 1.00 89.19 423 ALA A N 1
ATOM 3532 C CA . ALA A 1 423 ? -23.918 -23.113 33.967 1.00 89.19 423 ALA A CA 1
ATOM 3533 C C . ALA A 1 423 ? -23.865 -24.584 33.520 1.00 89.19 423 ALA A C 1
ATOM 3535 O O . ALA A 1 423 ? -22.958 -24.945 32.772 1.00 89.19 423 ALA A O 1
ATOM 3536 N N . LYS A 1 424 ? -24.810 -25.419 33.974 1.00 87.00 424 LYS A N 1
ATOM 3537 C CA . LYS A 1 424 ? -24.819 -26.870 33.741 1.00 87.00 424 LYS A CA 1
ATOM 3538 C C . LYS A 1 424 ? -25.828 -27.282 32.673 1.00 87.00 424 LYS A C 1
ATOM 3540 O O . LYS A 1 424 ? -25.434 -27.795 31.633 1.00 87.00 424 LYS A O 1
ATOM 3545 N N . ASP A 1 425 ? -27.107 -26.984 32.904 1.00 79.12 425 ASP A N 1
ATOM 3546 C CA . ASP A 1 425 ? -28.227 -27.644 32.213 1.00 79.12 425 ASP A CA 1
ATOM 3547 C C . ASP A 1 425 ? -29.173 -26.653 31.519 1.00 79.12 425 ASP A C 1
ATOM 3549 O O . ASP A 1 425 ? -30.328 -26.959 31.214 1.00 79.12 425 ASP A O 1
ATOM 3553 N N . LYS A 1 426 ? -28.707 -25.422 31.278 1.00 87.31 426 LYS A N 1
ATOM 3554 C CA . LYS A 1 426 ? -29.548 -24.369 30.706 1.00 87.31 426 LYS A CA 1
ATOM 3555 C C . LYS A 1 426 ? -29.915 -24.673 29.252 1.00 87.31 426 LYS A C 1
ATOM 3557 O O . LYS A 1 426 ? -29.024 -24.679 28.394 1.00 87.31 426 LYS A O 1
ATOM 3562 N N . PRO A 1 427 ? -31.208 -24.759 28.910 1.00 84.62 427 PRO A N 1
ATOM 3563 C CA . PRO A 1 427 ? -31.617 -24.827 27.517 1.00 84.62 427 PRO A CA 1
ATOM 3564 C C . PRO A 1 427 ? -31.259 -23.536 26.762 1.00 84.62 427 PRO A C 1
ATOM 3566 O O . PRO A 1 427 ? -31.051 -22.465 27.344 1.00 84.62 427 PRO A O 1
ATOM 3569 N N . ILE A 1 428 ? -31.169 -23.625 25.435 1.00 80.12 428 ILE A N 1
ATOM 3570 C CA . ILE A 1 428 ? -30.718 -22.510 24.589 1.00 80.12 428 ILE A CA 1
ATOM 3571 C C . ILE A 1 428 ? -31.654 -21.292 24.640 1.00 80.12 428 ILE A C 1
ATOM 3573 O O . ILE A 1 428 ? -31.173 -20.166 24.550 1.00 80.12 428 ILE A O 1
ATOM 3577 N N . PHE A 1 429 ? -32.950 -21.519 24.867 1.00 86.44 429 PHE A N 1
ATOM 3578 C CA . PHE A 1 429 ? -34.000 -20.497 24.897 1.00 86.44 429 PHE A CA 1
ATOM 3579 C C . PHE A 1 429 ? -34.119 -19.735 26.227 1.00 86.44 429 PHE A C 1
ATOM 3581 O O . PHE A 1 429 ? -34.904 -18.798 26.330 1.00 86.44 429 PHE A O 1
ATOM 3588 N N . ILE A 1 430 ? -33.345 -20.098 27.253 1.00 90.94 430 ILE A N 1
ATOM 3589 C CA . ILE A 1 430 ? -33.260 -19.321 28.498 1.00 90.94 430 ILE A CA 1
ATOM 3590 C C . ILE A 1 430 ? -31.956 -18.518 28.475 1.00 90.94 430 ILE A C 1
ATOM 3592 O O . ILE A 1 430 ? -30.901 -19.105 28.231 1.00 90.94 430 ILE A O 1
ATOM 3596 N N . PRO A 1 431 ? -31.948 -17.200 28.717 1.00 91.19 431 PRO A N 1
ATOM 3597 C CA . PRO A 1 431 ? -30.706 -16.442 28.834 1.00 91.19 431 PRO A CA 1
ATOM 3598 C C . PRO A 1 431 ? -29.940 -16.804 30.109 1.00 91.19 431 PRO A C 1
ATOM 3600 O O . PRO A 1 431 ? -30.535 -17.037 31.156 1.00 91.19 431 PRO A O 1
ATOM 3603 N N . SER A 1 432 ? -28.605 -16.781 30.058 1.00 90.75 432 SER A N 1
ATOM 3604 C CA . SER A 1 432 ? -27.778 -16.982 31.263 1.00 90.75 432 SER A CA 1
ATOM 3605 C C . SER A 1 432 ? -27.782 -15.773 32.205 1.00 90.75 432 SER A C 1
ATOM 3607 O O . SER A 1 432 ? -27.445 -15.901 33.374 1.00 90.75 432 SER A O 1
ATOM 3609 N N . HIS A 1 433 ? -28.145 -14.595 31.690 1.00 92.62 433 HIS A N 1
ATOM 3610 C CA . HIS A 1 433 ? -28.278 -13.348 32.442 1.00 92.62 433 HIS A CA 1
ATOM 3611 C C . HIS A 1 433 ? -29.632 -12.713 32.086 1.00 92.62 433 HIS A C 1
ATOM 3613 O O . HIS A 1 433 ? -29.712 -11.886 31.170 1.00 92.62 433 HIS A O 1
ATOM 3619 N N . PRO A 1 434 ? -30.730 -13.145 32.727 1.00 93.56 434 PRO A N 1
ATOM 3620 C CA . PRO A 1 434 ? -32.072 -12.694 32.368 1.00 93.56 434 PRO A CA 1
ATOM 3621 C C . PRO A 1 434 ? -32.284 -11.202 32.666 1.00 93.56 434 PRO A C 1
ATOM 3623 O O . PRO A 1 434 ? -32.913 -10.513 31.873 1.00 93.56 434 PRO A O 1
ATOM 3626 N N . ASN A 1 435 ? -31.654 -10.664 33.713 1.00 92.88 435 ASN A N 1
ATOM 3627 C CA . ASN A 1 435 ? -31.718 -9.243 34.072 1.00 92.88 435 ASN A CA 1
ATOM 3628 C C . ASN A 1 435 ? -31.136 -8.294 33.016 1.00 92.88 435 ASN A C 1
ATOM 3630 O O . ASN A 1 435 ? -31.541 -7.137 32.929 1.00 92.88 435 ASN A O 1
ATOM 3634 N N . THR A 1 436 ? -30.176 -8.762 32.219 1.00 91.88 436 THR A N 1
ATOM 3635 C CA . THR A 1 436 ? -29.616 -7.980 31.109 1.00 91.88 436 THR A CA 1
ATOM 3636 C C . THR A 1 436 ? -30.313 -8.281 29.789 1.00 91.88 436 THR A C 1
ATOM 3638 O O . THR A 1 436 ? -30.448 -7.383 28.962 1.00 91.88 436 THR A O 1
ATOM 3641 N N . SER A 1 437 ? -30.772 -9.520 29.596 1.00 90.81 437 SER A N 1
ATOM 3642 C CA . SER A 1 437 ? -31.435 -9.954 28.360 1.00 90.81 437 SER A CA 1
ATOM 3643 C C . SER A 1 437 ? -32.858 -9.407 28.239 1.00 90.81 437 SER A C 1
ATOM 3645 O O . SER A 1 437 ? -33.262 -9.033 27.145 1.00 90.81 437 SER A O 1
ATOM 3647 N N . TYR A 1 438 ? -33.580 -9.298 29.357 1.00 93.75 438 TYR A N 1
ATOM 3648 C CA . TYR A 1 438 ? -34.943 -8.764 29.444 1.00 93.75 438 TYR A CA 1
ATOM 3649 C C . TYR A 1 438 ? -34.957 -7.358 30.044 1.00 93.75 438 TYR A C 1
ATOM 3651 O O . TYR A 1 438 ? -35.798 -7.034 30.868 1.00 93.75 438 TYR A O 1
ATOM 3659 N N . LYS A 1 439 ? -33.978 -6.513 29.703 1.00 92.25 439 LYS A N 1
ATOM 3660 C CA . LYS A 1 439 ? -33.749 -5.227 30.387 1.00 92.25 439 LYS A CA 1
ATOM 3661 C C . LYS A 1 439 ? -34.991 -4.318 30.462 1.00 92.25 439 LYS A C 1
ATOM 3663 O O . LYS A 1 439 ? -35.062 -3.503 31.376 1.00 92.25 439 LYS A O 1
ATOM 3668 N N . LYS A 1 440 ? -35.919 -4.401 29.500 1.00 92.00 440 LYS A N 1
ATOM 3669 C CA . LYS A 1 440 ? -37.129 -3.560 29.468 1.00 92.00 440 LYS A CA 1
ATOM 3670 C C . LYS A 1 440 ? -38.257 -4.132 30.328 1.00 92.00 440 LYS A C 1
ATOM 3672 O O . LYS A 1 440 ? -39.028 -3.368 30.890 1.00 92.00 440 LYS A O 1
ATOM 3677 N N . GLU A 1 441 ? -38.338 -5.453 30.412 1.00 94.50 441 GLU A N 1
ATOM 3678 C CA . GLU A 1 441 ? -39.389 -6.215 31.087 1.00 94.50 441 GLU A CA 1
ATOM 3679 C C . GLU A 1 441 ? -38.982 -6.662 32.500 1.00 94.50 441 GLU A C 1
ATOM 3681 O O . GLU A 1 441 ? -39.821 -7.088 33.288 1.00 94.50 441 GLU A O 1
ATOM 3686 N N . TRP A 1 442 ? -37.692 -6.583 32.829 1.00 95.12 442 TRP A N 1
ATOM 3687 C CA . TRP A 1 442 ? -37.136 -7.067 34.085 1.00 95.12 442 TRP A CA 1
ATOM 3688 C C . TRP A 1 442 ? -37.633 -6.252 35.280 1.00 95.12 442 TRP A C 1
ATOM 3690 O O . TRP A 1 442 ? -37.339 -5.063 35.399 1.00 95.12 442 TRP A O 1
ATOM 3700 N N . ILE A 1 443 ? -38.315 -6.929 36.205 1.00 92.38 443 ILE A N 1
ATOM 3701 C CA . ILE A 1 443 ? -38.781 -6.344 37.466 1.00 92.38 443 ILE A CA 1
ATOM 3702 C C . ILE A 1 443 ? -37.703 -6.537 38.538 1.00 92.38 443 ILE A C 1
ATOM 3704 O O . ILE A 1 443 ? -36.963 -5.615 38.875 1.00 92.38 443 ILE A O 1
ATOM 3708 N N . ASP A 1 444 ? -37.577 -7.757 39.056 1.00 91.38 444 ASP A N 1
ATOM 3709 C CA . ASP A 1 444 ? -36.508 -8.178 39.953 1.00 91.38 444 ASP A CA 1
ATOM 3710 C C . ASP A 1 444 ? -36.403 -9.715 39.988 1.00 91.38 444 ASP A C 1
ATOM 3712 O O . ASP A 1 444 ? -37.147 -10.443 39.328 1.00 91.38 444 ASP A O 1
ATOM 3716 N N . TRP A 1 445 ? -35.449 -10.230 40.766 1.00 93.44 445 TRP A N 1
ATOM 3717 C CA . TRP A 1 445 ? -35.273 -11.673 40.936 1.00 93.44 445 TRP A CA 1
ATOM 3718 C C . TRP A 1 445 ? -36.447 -12.355 41.646 1.00 93.44 445 TRP A C 1
ATOM 3720 O O . TRP A 1 445 ? -36.645 -13.551 41.449 1.00 93.44 445 TRP A O 1
ATOM 3730 N N . TYR A 1 446 ? -37.206 -11.635 42.474 1.00 91.94 446 TYR A N 1
ATOM 3731 C CA . TYR A 1 446 ? -38.333 -12.213 43.200 1.00 91.94 446 TYR A CA 1
ATOM 3732 C C . TYR A 1 446 ? -39.471 -12.530 42.233 1.00 91.94 446 TYR A C 1
ATOM 3734 O O . TYR A 1 446 ? -39.992 -13.646 42.252 1.00 91.94 446 TYR A O 1
ATOM 3742 N N . ASP A 1 447 ? -39.771 -11.604 41.321 1.00 93.56 447 ASP A N 1
ATOM 3743 C CA . ASP A 1 447 ? -40.737 -11.828 40.248 1.00 93.56 447 ASP A CA 1
ATOM 3744 C C . ASP A 1 447 ? -40.298 -12.972 39.317 1.00 93.56 447 ASP A C 1
ATOM 3746 O O . ASP A 1 447 ? -41.036 -13.942 39.123 1.00 93.56 447 ASP A O 1
ATOM 3750 N N . PHE A 1 448 ? -39.060 -12.925 38.812 1.00 95.38 448 PHE A N 1
ATOM 3751 C CA . PHE A 1 448 ? -38.562 -13.917 37.854 1.00 95.38 448 PHE A CA 1
ATOM 3752 C C . PHE A 1 448 ? -38.496 -15.343 38.432 1.00 95.38 448 PHE A C 1
ATOM 3754 O O . PHE A 1 448 ? -38.810 -16.308 37.740 1.00 95.38 448 PHE A O 1
ATOM 3761 N N . LEU A 1 449 ? -38.139 -15.490 39.713 1.00 94.50 449 LEU A N 1
ATOM 3762 C CA . LEU A 1 449 ? -38.040 -16.792 40.394 1.00 94.50 449 LEU A CA 1
ATOM 3763 C C . LEU A 1 449 ? -39.335 -17.213 41.107 1.00 94.50 449 LEU A C 1
ATOM 3765 O O . LEU A 1 449 ? -39.398 -18.298 41.689 1.00 94.50 449 LEU A O 1
ATOM 3769 N N . GLY A 1 450 ? -40.374 -16.371 41.093 1.00 90.56 450 GLY A N 1
ATOM 3770 C CA . GLY A 1 450 ? -41.641 -16.649 41.776 1.00 90.56 450 GLY A CA 1
ATOM 3771 C C . GLY A 1 450 ? -41.470 -16.770 43.292 1.00 90.56 450 GLY A C 1
ATOM 3772 O O . GLY A 1 450 ? -42.073 -17.636 43.931 1.00 90.56 450 GLY A O 1
ATOM 3773 N N . THR A 1 451 ? -40.593 -15.948 43.871 1.00 88.50 451 THR A N 1
ATOM 3774 C CA . THR A 1 451 ? -40.344 -15.898 45.315 1.00 88.50 451 THR A CA 1
ATOM 3775 C C . THR A 1 451 ? -40.915 -14.617 45.909 1.00 88.50 451 THR A C 1
ATOM 3777 O O . THR A 1 451 ? -41.079 -13.608 45.232 1.00 88.50 451 THR A O 1
ATOM 3780 N N . LYS A 1 452 ? -41.274 -14.643 47.197 1.00 82.25 452 LYS A N 1
ATOM 3781 C CA . LYS A 1 452 ? -41.808 -13.455 47.871 1.00 82.25 452 LYS A CA 1
ATOM 3782 C C . LYS A 1 452 ? -40.660 -12.540 48.291 1.00 82.25 452 LYS A C 1
ATOM 3784 O O . LYS A 1 452 ? -39.770 -12.967 49.031 1.00 82.25 452 LYS A O 1
ATOM 3789 N N . LYS A 1 453 ? -40.715 -11.276 47.866 1.00 80.50 453 LYS A N 1
ATOM 3790 C CA . LYS A 1 453 ? -39.818 -10.223 48.354 1.00 80.50 453 LYS A CA 1
ATOM 3791 C C . LYS A 1 453 ? -39.999 -10.071 49.863 1.00 80.50 453 LYS A C 1
ATOM 3793 O O . LYS A 1 453 ? -41.117 -9.881 50.340 1.00 80.50 453 LYS A O 1
ATOM 3798 N N . ARG A 1 454 ? -38.910 -10.184 50.626 1.00 73.50 454 ARG A N 1
ATOM 3799 C CA . ARG A 1 454 ? -38.958 -9.972 52.079 1.00 73.50 454 ARG A CA 1
ATOM 3800 C C . ARG A 1 454 ? -39.149 -8.487 52.360 1.00 73.50 454 ARG A C 1
ATOM 3802 O O . ARG A 1 454 ? -38.372 -7.667 51.874 1.00 73.50 454 ARG A O 1
ATOM 3809 N N . VAL A 1 455 ? -40.169 -8.159 53.143 1.00 80.06 455 VAL A N 1
ATOM 3810 C CA . VAL A 1 455 ? -40.386 -6.805 53.656 1.00 80.06 455 VAL A CA 1
ATOM 3811 C C . VAL A 1 455 ? -39.572 -6.666 54.938 1.00 80.06 455 VAL A C 1
ATOM 3813 O O . VAL A 1 455 ? -39.674 -7.511 55.826 1.00 80.06 455 VAL A O 1
ATOM 3816 N N . LYS A 1 456 ? -38.714 -5.645 54.995 1.00 86.44 456 LYS A N 1
ATOM 3817 C CA . LYS A 1 456 ? -37.927 -5.333 56.193 1.00 86.44 456 LYS A CA 1
ATOM 3818 C C . LYS A 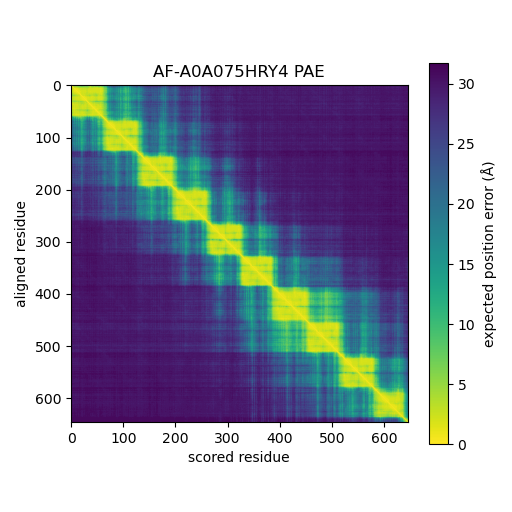1 456 ? -38.826 -4.684 57.250 1.00 86.44 456 LYS A C 1
ATOM 3820 O O . LYS A 1 456 ? -39.706 -3.899 56.896 1.00 86.44 456 LYS A O 1
ATOM 3825 N N . ARG A 1 457 ? -38.606 -5.009 58.523 1.00 90.31 457 ARG A N 1
ATOM 3826 C CA . ARG A 1 457 ? -39.317 -4.413 59.664 1.00 90.31 457 ARG A CA 1
ATOM 3827 C C . ARG A 1 457 ? -39.101 -2.889 59.689 1.00 90.31 457 ARG A C 1
ATOM 3829 O O . ARG A 1 457 ? -37.998 -2.457 59.370 1.00 90.31 457 ARG A O 1
ATOM 3836 N N . PRO A 1 458 ? -40.086 -2.055 60.061 1.00 92.56 458 PRO A N 1
ATOM 3837 C CA . PRO A 1 458 ? -39.872 -0.612 60.184 1.00 92.56 458 PRO A CA 1
ATOM 3838 C C . PRO A 1 458 ? -38.742 -0.264 61.166 1.00 92.56 458 PRO A C 1
ATOM 3840 O O . PRO A 1 458 ? -38.583 -0.924 62.196 1.00 92.56 458 PRO A O 1
ATOM 3843 N N . PHE A 1 459 ? -37.987 0.807 60.887 1.00 92.12 459 PHE A N 1
ATOM 3844 C CA . PHE A 1 459 ? -36.812 1.196 61.682 1.00 92.12 459 PHE A CA 1
ATOM 3845 C C . PHE A 1 459 ? -37.085 1.294 63.192 1.00 92.12 459 PHE A C 1
ATOM 3847 O O . PHE A 1 459 ? -36.290 0.800 63.990 1.00 92.12 459 PHE A O 1
ATOM 3854 N N . LYS A 1 460 ? -38.212 1.899 63.598 1.00 92.50 460 LYS A N 1
ATOM 3855 C CA . LYS A 1 460 ? -38.564 2.079 65.020 1.00 92.50 460 LYS A CA 1
ATOM 3856 C C . LYS A 1 460 ? -38.685 0.742 65.756 1.00 92.50 460 LYS A C 1
ATOM 3858 O O . LYS A 1 460 ? -38.023 0.549 66.770 1.00 92.50 460 LYS A O 1
ATOM 3863 N N . GLU A 1 461 ? -39.440 -0.196 65.194 1.00 91.88 461 GLU A N 1
ATOM 3864 C CA . GLU A 1 461 ? -39.635 -1.534 65.764 1.00 91.88 461 GLU A CA 1
ATOM 3865 C C . GLU A 1 461 ? -38.345 -2.370 65.720 1.00 91.88 461 GLU A C 1
ATOM 3867 O O . GLU A 1 461 ? -38.030 -3.104 66.657 1.00 91.88 461 GLU A O 1
ATOM 3872 N N . ALA A 1 462 ? -37.558 -2.247 64.642 1.00 92.62 462 ALA A N 1
ATOM 3873 C CA . ALA A 1 462 ? -36.257 -2.902 64.533 1.00 92.62 462 ALA A CA 1
ATOM 3874 C C . ALA A 1 462 ? -35.268 -2.397 65.600 1.00 92.62 462 ALA A C 1
ATOM 3876 O O . ALA A 1 462 ? -34.532 -3.196 66.177 1.00 92.62 462 ALA A O 1
ATOM 3877 N N . ARG A 1 463 ? -35.279 -1.090 65.892 1.00 93.25 463 ARG A N 1
ATOM 3878 C CA . ARG A 1 463 ? -34.466 -0.438 66.931 1.00 93.25 463 ARG A CA 1
ATOM 3879 C C . ARG A 1 463 ? -34.909 -0.834 68.338 1.00 93.25 463 ARG A C 1
ATOM 3881 O O . ARG A 1 463 ? -34.063 -1.117 69.179 1.00 93.25 463 ARG A O 1
ATOM 3888 N N . GLU A 1 464 ? -36.210 -0.895 68.603 1.00 92.69 464 GLU A N 1
ATOM 3889 C CA . GLU A 1 464 ? -36.745 -1.382 69.884 1.00 92.69 464 GLU A CA 1
ATOM 3890 C C . GLU A 1 464 ? -36.326 -2.829 70.158 1.00 92.69 464 GLU A C 1
ATOM 3892 O O . GLU A 1 464 ? -35.795 -3.128 71.230 1.00 92.69 464 GLU A O 1
ATOM 3897 N N . PHE A 1 465 ? -36.457 -3.704 69.157 1.00 93.25 465 PHE A N 1
ATOM 3898 C CA . PHE A 1 465 ? -35.969 -5.077 69.243 1.00 93.25 465 PHE A CA 1
ATOM 3899 C C . PHE A 1 465 ? -34.445 -5.138 69.427 1.00 93.25 465 PHE A C 1
ATOM 3901 O O . PHE A 1 465 ? -33.939 -5.873 70.270 1.00 93.25 465 PHE A O 1
ATOM 3908 N N . ALA A 1 466 ? -33.681 -4.336 68.683 1.00 90.94 466 ALA A N 1
ATOM 3909 C CA . ALA A 1 466 ? -32.227 -4.329 68.810 1.00 90.94 466 ALA A CA 1
ATOM 3910 C C . ALA A 1 466 ? -31.756 -3.932 70.218 1.00 90.94 466 ALA A C 1
ATOM 3912 O O . ALA A 1 466 ? -30.808 -4.518 70.748 1.00 90.94 466 ALA A O 1
ATOM 3913 N N . ARG A 1 467 ? -32.465 -2.998 70.857 1.00 92.12 467 ARG A N 1
ATOM 3914 C CA . ARG A 1 467 ? -32.228 -2.573 72.243 1.00 92.12 467 ARG A CA 1
ATOM 3915 C C . ARG A 1 467 ? -32.599 -3.643 73.263 1.00 92.12 467 ARG A C 1
ATOM 3917 O O . ARG A 1 467 ? -31.887 -3.794 74.257 1.00 92.12 467 ARG A O 1
ATOM 3924 N N . SER A 1 468 ? -33.658 -4.421 73.024 1.00 91.31 468 SER A N 1
ATOM 3925 C CA . SER A 1 468 ? -34.066 -5.491 73.947 1.00 91.31 468 SER A CA 1
ATOM 3926 C C . SER A 1 468 ? -33.013 -6.596 74.068 1.00 91.31 468 SER A C 1
ATOM 3928 O O . SER A 1 468 ? -32.897 -7.218 75.122 1.00 91.31 468 SER A O 1
ATOM 3930 N N . LEU A 1 469 ? -32.200 -6.804 73.027 1.00 90.38 469 LEU A N 1
ATOM 3931 C CA . LEU A 1 469 ? -31.108 -7.783 73.029 1.00 90.38 469 LEU A CA 1
ATOM 3932 C C . LEU A 1 469 ? -29.883 -7.349 73.850 1.00 90.38 469 LEU A C 1
ATOM 3934 O O . LEU A 1 469 ? -29.000 -8.169 74.097 1.00 90.38 469 LEU A O 1
ATOM 3938 N N . LYS A 1 470 ? -29.798 -6.071 74.255 1.00 87.56 470 LYS A N 1
ATOM 3939 C CA . LYS A 1 470 ? -28.681 -5.503 75.040 1.00 87.56 470 LYS A CA 1
ATOM 3940 C C . LYS A 1 470 ? -27.293 -5.780 74.433 1.00 87.56 470 LYS A C 1
ATOM 3942 O O . LYS A 1 470 ? -26.295 -5.912 75.148 1.00 87.56 470 LYS A O 1
ATOM 3947 N N . LEU A 1 471 ? -27.213 -5.870 73.105 1.00 87.25 471 LEU A N 1
ATOM 3948 C CA . LEU A 1 471 ? -25.960 -6.094 72.388 1.00 87.25 471 LEU A CA 1
ATOM 3949 C C . LEU A 1 471 ? -25.109 -4.821 72.411 1.00 87.25 471 LEU A C 1
ATOM 3951 O O . LEU A 1 471 ? -25.593 -3.728 72.147 1.00 87.25 471 LEU A O 1
ATOM 3955 N N . LYS A 1 472 ? -23.814 -4.960 72.710 1.00 82.69 472 LYS A N 1
ATOM 3956 C CA . LYS A 1 472 ? -22.933 -3.804 72.957 1.00 82.69 472 LYS A CA 1
ATOM 3957 C C . LYS A 1 472 ? -22.201 -3.276 71.719 1.00 82.69 472 LYS A C 1
ATOM 3959 O O . LYS A 1 472 ? -21.533 -2.248 71.800 1.00 82.69 472 LYS A O 1
ATOM 3964 N N . SER A 1 473 ? -22.259 -3.982 70.589 1.00 84.62 473 SER A N 1
ATOM 3965 C CA . SER A 1 473 ? -21.483 -3.625 69.397 1.00 84.62 473 SER A CA 1
ATOM 3966 C C . SER A 1 473 ? -22.079 -4.165 68.099 1.00 84.62 473 SER A C 1
ATOM 3968 O O . SER A 1 473 ? -22.781 -5.180 68.089 1.00 84.62 473 SER A O 1
ATOM 3970 N N . ARG A 1 474 ? -21.702 -3.533 66.978 1.00 88.50 474 ARG A N 1
ATOM 3971 C CA . ARG A 1 474 ? -21.973 -4.019 65.613 1.00 88.50 474 ARG A CA 1
ATOM 3972 C C . ARG A 1 474 ? -21.520 -5.469 65.416 1.00 88.50 474 ARG A C 1
ATOM 3974 O O . ARG A 1 474 ? -22.203 -6.255 64.771 1.00 88.50 474 ARG A O 1
ATOM 3981 N N . THR A 1 475 ? -20.375 -5.844 65.982 1.00 86.06 475 THR A N 1
ATOM 3982 C CA . THR A 1 475 ? -19.843 -7.209 65.873 1.00 86.06 475 THR A CA 1
ATOM 3983 C C . THR A 1 475 ? -20.764 -8.224 66.547 1.00 86.06 475 THR A C 1
ATOM 3985 O O . THR A 1 475 ? -21.036 -9.276 65.972 1.00 86.06 475 THR A O 1
ATOM 3988 N N . ALA A 1 476 ? -21.285 -7.902 67.735 1.00 87.75 476 ALA A N 1
ATOM 3989 C CA . ALA A 1 476 ? -22.224 -8.766 68.446 1.00 87.75 476 ALA A CA 1
ATOM 3990 C C . ALA A 1 476 ? -23.555 -8.914 67.683 1.00 87.75 476 ALA A C 1
ATOM 3992 O O . ALA A 1 476 ? -24.081 -10.023 67.574 1.00 87.75 476 ALA A O 1
ATOM 3993 N N . TRP A 1 477 ? -24.043 -7.827 67.077 1.00 91.88 477 TRP A N 1
ATOM 3994 C CA . TRP A 1 477 ? -25.201 -7.841 66.176 1.00 91.88 477 TRP A CA 1
ATOM 3995 C C . TRP A 1 477 ? -24.988 -8.757 64.962 1.00 91.88 477 TRP A C 1
ATOM 3997 O O . TRP A 1 477 ? -25.743 -9.706 64.750 1.00 91.88 477 TRP A O 1
ATOM 4007 N N . ASN A 1 478 ? -23.904 -8.540 64.212 1.00 89.94 478 ASN A N 1
ATOM 4008 C CA . ASN A 1 478 ? -23.589 -9.314 63.009 1.00 89.94 478 ASN A CA 1
ATOM 4009 C C . ASN A 1 478 ? -23.416 -10.811 63.304 1.00 89.94 478 ASN A C 1
ATOM 4011 O O . ASN A 1 478 ? -23.841 -11.652 62.513 1.00 89.94 478 ASN A O 1
ATOM 4015 N N . ASN A 1 479 ? -22.796 -11.154 64.435 1.00 89.38 479 ASN A N 1
ATOM 4016 C CA . ASN A 1 479 ? -22.621 -12.546 64.842 1.00 89.38 479 ASN A CA 1
ATOM 4017 C C . ASN A 1 479 ? -23.955 -13.218 65.188 1.00 89.38 479 ASN A C 1
ATOM 4019 O O . ASN A 1 479 ? -24.153 -14.369 64.809 1.00 89.38 479 ASN A O 1
ATOM 4023 N N . SER A 1 480 ? -24.873 -12.503 65.844 1.00 88.12 480 SER A N 1
ATOM 4024 C CA . SER A 1 480 ? -26.219 -13.015 66.149 1.00 88.12 480 SER A CA 1
ATOM 4025 C C . SER A 1 480 ? -27.022 -13.260 64.864 1.00 88.12 480 SER A C 1
ATOM 4027 O O . SER A 1 480 ? -27.685 -14.284 64.725 1.00 88.12 480 SER A O 1
ATOM 4029 N N . HIS A 1 481 ? -26.884 -12.383 63.860 1.00 89.44 481 HIS A N 1
ATOM 4030 C CA . HIS A 1 481 ? -27.508 -12.583 62.544 1.00 89.44 481 HIS A CA 1
ATOM 4031 C C . HIS A 1 481 ? -26.962 -13.821 61.823 1.00 89.44 481 HIS A C 1
ATOM 4033 O O . HIS A 1 481 ? -27.728 -14.647 61.333 1.00 89.44 481 HIS A O 1
ATOM 4039 N N . LYS A 1 482 ? -25.633 -14.004 61.827 1.00 87.12 482 LYS A N 1
ATOM 4040 C CA . LYS A 1 482 ? -24.969 -15.174 61.223 1.00 87.12 482 LYS A CA 1
ATOM 4041 C C . LYS A 1 482 ? -25.386 -16.501 61.856 1.00 87.12 482 LYS A C 1
ATOM 4043 O O . LYS A 1 482 ? -25.442 -17.502 61.151 1.00 87.12 482 LYS A O 1
ATOM 4048 N N . LYS A 1 483 ? -25.654 -16.511 63.164 1.00 89.00 483 LYS A N 1
ATOM 4049 C CA . LYS A 1 483 ? -26.138 -17.695 63.891 1.00 89.00 483 LYS A CA 1
ATOM 4050 C C . LYS A 1 483 ? -27.615 -18.002 63.633 1.00 89.00 483 LYS A C 1
ATOM 4052 O O . LYS A 1 483 ? -28.050 -19.112 63.905 1.00 89.00 483 LYS A O 1
ATOM 4057 N N . GLY A 1 484 ? -28.362 -17.054 63.063 1.00 85.62 484 GLY A N 1
ATOM 4058 C CA . GLY A 1 484 ? -29.804 -17.181 62.862 1.00 85.62 484 GLY A CA 1
ATOM 4059 C C . GLY A 1 484 ? -30.630 -16.831 64.101 1.00 85.62 484 GLY A C 1
ATOM 4060 O O . GLY A 1 484 ? -31.827 -17.098 64.108 1.00 85.62 484 GLY A O 1
ATOM 4061 N N . ASP A 1 485 ? -30.017 -16.200 65.108 1.00 85.56 485 ASP A N 1
ATOM 4062 C CA . ASP A 1 485 ? -30.664 -15.825 66.375 1.00 85.56 485 ASP A CA 1
ATOM 4063 C C . ASP A 1 485 ? -31.567 -14.582 66.226 1.00 85.56 485 ASP A C 1
ATOM 4065 O O . ASP A 1 485 ? -32.310 -14.225 67.140 1.00 85.56 485 ASP A O 1
ATOM 4069 N N . LEU A 1 486 ? -31.492 -13.892 65.079 1.00 88.75 486 LEU A N 1
ATOM 4070 C CA . LEU A 1 486 ? -32.252 -12.675 64.790 1.00 88.75 486 LEU A CA 1
ATOM 4071 C C . LEU A 1 486 ? -33.403 -12.937 63.800 1.00 88.75 486 LEU A C 1
ATOM 4073 O O . LEU A 1 486 ? -33.240 -13.716 62.854 1.00 88.75 486 LEU A O 1
ATOM 4077 N N . PRO A 1 487 ? -34.549 -12.244 63.948 1.00 86.81 487 PRO A N 1
ATOM 4078 C CA . PRO A 1 487 ? -35.646 -12.293 62.988 1.00 86.81 487 PRO A CA 1
ATOM 4079 C C . PRO A 1 487 ? -35.201 -11.961 61.555 1.00 86.81 487 PRO A C 1
ATOM 4081 O O . PRO A 1 487 ? -34.458 -11.009 61.312 1.00 86.81 487 PRO A O 1
ATOM 4084 N N . LYS A 1 488 ? -35.681 -12.745 60.579 1.00 83.31 488 LYS A N 1
ATOM 4085 C CA . LYS A 1 488 ? -35.291 -12.639 59.156 1.00 83.31 488 LYS A CA 1
ATOM 4086 C C . LYS A 1 488 ? -35.757 -11.352 58.465 1.00 83.31 488 LYS A C 1
ATOM 4088 O O . LYS A 1 488 ? -35.293 -11.070 57.360 1.00 83.31 488 LYS A O 1
ATOM 4093 N N . ASP A 1 489 ? -36.697 -10.635 59.069 1.00 87.38 489 ASP A N 1
ATOM 4094 C CA . ASP A 1 489 ? -37.230 -9.342 58.639 1.00 87.38 489 ASP A CA 1
ATOM 4095 C C . ASP A 1 489 ? -36.396 -8.156 59.150 1.00 87.38 489 ASP A C 1
ATOM 4097 O O . ASP A 1 489 ? -36.614 -7.032 58.705 1.00 87.38 489 ASP A O 1
ATOM 4101 N N . ILE A 1 490 ? -35.404 -8.384 60.020 1.00 89.94 490 ILE A N 1
ATOM 4102 C CA . ILE A 1 490 ? -34.438 -7.359 60.418 1.00 89.94 490 ILE A CA 1
ATOM 4103 C C . ILE A 1 490 ? -33.107 -7.600 59.677 1.00 89.94 490 ILE A C 1
ATOM 4105 O O . ILE A 1 490 ? -32.490 -8.661 59.828 1.00 89.94 490 ILE A O 1
ATOM 4109 N N . PRO A 1 491 ? -32.636 -6.642 58.857 1.00 88.62 491 PRO A N 1
ATOM 4110 C CA . PRO A 1 491 ? -31.395 -6.788 58.097 1.00 88.62 491 PRO A CA 1
ATOM 4111 C C . PRO A 1 491 ? -30.146 -6.913 58.984 1.00 88.62 491 PRO A C 1
ATOM 4113 O O . PRO A 1 491 ? -30.031 -6.257 60.019 1.00 88.62 491 PRO A O 1
ATOM 4116 N N . SER A 1 492 ? -29.165 -7.710 58.543 1.00 88.38 492 SER A N 1
ATOM 4117 C CA . SER A 1 492 ? -27.848 -7.803 59.197 1.00 88.38 492 SER A CA 1
ATOM 4118 C C . SER A 1 492 ? -27.093 -6.478 59.136 1.00 88.38 492 SER A C 1
ATOM 4120 O O . SER A 1 492 ? -26.467 -6.072 60.110 1.00 88.38 492 SER A O 1
ATOM 4122 N N . TYR A 1 493 ? -27.200 -5.792 57.999 1.00 90.00 493 TYR A N 1
ATOM 4123 C CA . TYR A 1 493 ? -26.644 -4.466 57.738 1.00 90.00 493 TYR A CA 1
ATOM 4124 C C . TYR A 1 493 ? -27.720 -3.412 57.994 1.00 90.00 493 TYR A C 1
ATOM 4126 O O . TYR A 1 493 ? -28.255 -2.800 57.071 1.00 90.00 493 TYR A O 1
ATOM 4134 N N . ALA A 1 494 ? -28.115 -3.275 59.261 1.00 89.00 494 ALA A N 1
ATOM 4135 C CA . ALA A 1 494 ? -29.147 -2.323 59.666 1.00 89.00 494 ALA A CA 1
ATOM 4136 C C . ALA A 1 494 ? -28.741 -0.867 59.362 1.00 89.00 494 ALA A C 1
ATOM 4138 O O . ALA A 1 494 ? -29.604 -0.050 59.054 1.00 89.00 494 ALA A O 1
ATOM 4139 N N . ASP A 1 495 ? -27.437 -0.578 59.375 1.00 88.69 495 ASP A N 1
ATOM 4140 C CA . ASP A 1 495 ? -26.869 0.720 59.018 1.00 88.69 495 ASP A CA 1
ATOM 4141 C C . ASP A 1 495 ? -27.164 1.131 57.578 1.00 88.69 495 ASP A C 1
ATOM 4143 O O . ASP A 1 495 ? -27.568 2.262 57.339 1.00 88.69 495 ASP A O 1
ATOM 4147 N N . GLU A 1 496 ? -27.035 0.200 56.637 1.00 88.88 496 GLU A N 1
ATOM 4148 C CA . GLU A 1 496 ? -27.350 0.447 55.226 1.00 88.88 496 GLU A CA 1
ATOM 4149 C C . GLU A 1 496 ? -28.860 0.403 54.981 1.00 88.88 496 GLU A C 1
ATOM 4151 O O . GLU A 1 496 ? -29.424 1.213 54.249 1.00 88.88 496 GLU A O 1
ATOM 4156 N N . ALA A 1 497 ? -29.550 -0.548 55.615 1.00 87.62 497 ALA A N 1
ATOM 4157 C CA . ALA A 1 497 ? -30.967 -0.753 55.365 1.00 87.62 497 ALA A CA 1
ATOM 4158 C C . ALA A 1 497 ? -31.846 0.390 55.887 1.00 87.62 497 ALA A C 1
ATOM 4160 O O . ALA A 1 497 ? -32.912 0.613 55.316 1.00 87.62 497 ALA A O 1
ATOM 4161 N N . TYR A 1 498 ? -31.434 1.090 56.946 1.00 91.81 498 TYR A N 1
ATOM 4162 C CA . TYR A 1 498 ? -32.214 2.165 57.566 1.00 91.81 498 TYR A CA 1
ATOM 4163 C C . TYR A 1 498 ? -31.561 3.546 57.455 1.00 91.81 498 TYR A C 1
ATOM 4165 O O . TYR A 1 498 ? -32.019 4.473 58.122 1.00 91.81 498 TYR A O 1
ATOM 4173 N N . GLU A 1 499 ? -30.539 3.705 56.608 1.00 89.75 499 GLU A N 1
ATOM 4174 C CA . GLU A 1 499 ? -29.783 4.956 56.430 1.00 89.75 499 GLU A CA 1
ATOM 4175 C C . GLU A 1 499 ? -30.700 6.186 56.298 1.00 89.75 499 GLU A C 1
ATOM 4177 O O . GLU A 1 499 ? -30.515 7.185 56.987 1.00 89.75 499 GLU A O 1
ATOM 4182 N N . ASN A 1 500 ? -31.762 6.068 55.494 1.00 87.44 500 ASN A N 1
ATOM 4183 C CA . ASN A 1 500 ? -32.724 7.144 55.229 1.00 87.44 500 ASN A CA 1
ATOM 4184 C C . ASN A 1 500 ? -34.014 7.056 56.071 1.00 87.44 500 ASN A C 1
ATOM 4186 O O . ASN A 1 500 ? -34.973 7.777 55.814 1.00 87.44 500 ASN A O 1
ATOM 4190 N N . GLU A 1 501 ? -34.066 6.165 57.063 1.00 87.62 501 GLU A N 1
ATOM 4191 C CA . GLU A 1 501 ? -35.261 5.877 57.878 1.00 87.62 501 GLU A CA 1
ATOM 4192 C C . GLU A 1 501 ? -35.078 6.259 59.357 1.00 87.62 501 GLU A C 1
ATOM 4194 O O . GLU A 1 501 ? -35.808 5.787 60.228 1.00 87.62 501 GLU A O 1
ATOM 4199 N N . GLY A 1 502 ? -34.122 7.148 59.646 1.00 82.50 502 GLY A N 1
ATOM 4200 C CA . GLY A 1 502 ? -33.834 7.644 60.996 1.00 82.50 502 GLY A CA 1
ATOM 4201 C C . GLY A 1 502 ? -32.615 7.005 61.660 1.00 82.50 502 GLY A C 1
ATOM 4202 O O . GLY A 1 502 ? -32.389 7.221 62.853 1.00 82.50 502 GLY A O 1
ATOM 4203 N N . TRP A 1 503 ? -31.818 6.236 60.912 1.00 89.19 503 TRP A N 1
ATOM 4204 C CA . TRP A 1 503 ? -30.526 5.751 61.383 1.00 89.19 503 TRP A CA 1
ATOM 4205 C C . TRP A 1 503 ? -29.570 6.911 61.689 1.00 89.19 503 TRP A C 1
ATOM 4207 O O . TRP A 1 503 ? -29.473 7.875 60.937 1.00 89.19 503 TRP A O 1
ATOM 4217 N N . THR A 1 504 ? -28.821 6.797 62.786 1.00 83.62 504 THR A N 1
ATOM 4218 C CA . THR A 1 504 ? -27.775 7.766 63.152 1.00 83.62 504 THR A CA 1
ATOM 4219 C C . THR A 1 504 ? -26.438 7.063 63.328 1.00 83.62 504 THR A C 1
ATOM 4221 O O . THR A 1 504 ? -25.482 7.310 62.599 1.00 83.62 504 THR A O 1
ATOM 4224 N N . ASN A 1 505 ? -26.359 6.146 64.287 1.00 84.25 505 ASN A N 1
ATOM 4225 C CA . ASN A 1 505 ? -25.201 5.300 64.511 1.00 84.25 505 ASN A CA 1
ATOM 4226 C C . ASN A 1 505 ? -25.597 4.033 65.283 1.00 84.25 505 ASN A C 1
ATOM 4228 O O . ASN A 1 505 ? -26.693 3.912 65.831 1.00 84.25 505 ASN A O 1
ATOM 4232 N N . TRP A 1 506 ? -24.660 3.088 65.367 1.00 87.81 506 TRP A N 1
ATOM 4233 C CA . TRP A 1 506 ? -24.849 1.835 66.098 1.00 87.81 506 TRP A CA 1
ATOM 4234 C C . TRP A 1 506 ? -25.118 2.027 67.596 1.00 87.81 506 TRP A C 1
ATOM 4236 O O . TRP A 1 506 ? -25.794 1.194 68.192 1.00 87.81 506 TRP A O 1
ATOM 4246 N N . GLY A 1 507 ? -24.608 3.100 68.206 1.00 83.94 507 GLY A N 1
ATOM 4247 C CA . GLY A 1 507 ? -24.854 3.402 69.613 1.00 83.94 507 GLY A CA 1
ATOM 4248 C C . GLY A 1 507 ? -26.310 3.763 69.887 1.00 83.94 507 GLY A C 1
ATOM 4249 O O . GLY A 1 507 ? -26.883 3.307 70.876 1.00 83.94 507 GLY A O 1
ATOM 4250 N N . ASP A 1 508 ? -26.933 4.504 68.974 1.00 87.19 508 ASP A N 1
ATOM 4251 C CA . ASP A 1 508 ? -28.362 4.794 69.015 1.00 87.19 508 ASP A CA 1
ATOM 4252 C C . ASP A 1 508 ? -29.216 3.550 68.733 1.00 87.19 508 ASP A C 1
ATOM 4254 O O . ASP A 1 508 ? -30.131 3.234 69.502 1.00 87.19 508 ASP A O 1
ATOM 4258 N N . PHE A 1 509 ? -28.899 2.822 67.660 1.00 90.69 509 PHE A N 1
ATOM 4259 C CA . PHE A 1 509 ? -29.674 1.657 67.233 1.00 90.69 509 PHE A CA 1
ATOM 4260 C C . PHE A 1 509 ? -29.674 0.538 68.283 1.00 90.69 509 PHE A C 1
ATOM 4262 O O . PHE A 1 509 ? -30.718 -0.039 68.566 1.00 90.69 509 PHE A O 1
ATOM 4269 N N . LEU A 1 510 ? -28.526 0.278 68.919 1.00 89.69 510 LEU A N 1
ATOM 4270 C CA . LEU A 1 510 ? -28.387 -0.738 69.970 1.00 89.69 510 LEU A CA 1
ATOM 4271 C C . LEU A 1 510 ? -28.712 -0.212 71.379 1.00 89.69 510 LEU A C 1
ATOM 4273 O O . LEU A 1 510 ? -28.788 -0.997 72.320 1.00 89.69 510 LEU A O 1
ATOM 4277 N N . GLY A 1 511 ? -28.892 1.103 71.546 1.00 84.19 511 GLY A N 1
ATOM 4278 C CA . GLY A 1 511 ? -29.152 1.729 72.848 1.00 84.19 511 GLY A CA 1
ATOM 4279 C C . GLY A 1 511 ? -27.958 1.703 73.806 1.00 84.19 511 GLY A C 1
ATOM 4280 O O . GLY A 1 511 ? -28.151 1.687 75.017 1.00 84.19 511 GLY A O 1
ATOM 4281 N N . THR A 1 512 ? -26.727 1.684 73.288 1.00 79.38 512 THR A N 1
ATOM 4282 C CA . THR A 1 512 ? -25.508 1.663 74.115 1.00 79.38 512 THR A CA 1
ATOM 4283 C C . THR A 1 512 ? -25.042 3.055 74.536 1.00 79.38 512 THR A C 1
ATOM 4285 O O . THR A 1 512 ? -24.164 3.162 75.387 1.00 79.38 512 THR A O 1
ATOM 4288 N N . GLY A 1 513 ? -25.592 4.119 73.940 1.00 64.50 513 GLY A N 1
ATOM 4289 C CA . GLY A 1 513 ? -25.213 5.505 74.244 1.00 64.50 513 GLY A CA 1
ATOM 4290 C C . GLY A 1 513 ? -23.825 5.912 73.731 1.00 64.50 513 GLY A C 1
ATOM 4291 O O . GLY A 1 513 ? -23.373 7.021 74.007 1.00 64.50 513 GLY A O 1
ATOM 4292 N N . ASN A 1 514 ? -23.147 5.044 72.972 1.00 66.69 514 ASN A N 1
ATOM 4293 C CA . ASN A 1 514 ? -21.855 5.358 72.370 1.00 66.69 514 ASN A CA 1
ATOM 4294 C C . ASN A 1 514 ? -22.020 6.463 71.317 1.00 66.69 514 ASN A C 1
ATOM 4296 O O . ASN A 1 514 ? -22.688 6.264 70.302 1.00 66.69 514 ASN A O 1
ATOM 4300 N N . LEU A 1 515 ? -21.400 7.619 71.567 1.00 58.78 515 LEU A N 1
ATOM 4301 C CA . LEU A 1 515 ? -21.416 8.766 70.662 1.00 58.78 515 LEU A CA 1
ATOM 4302 C C . LEU A 1 515 ? -20.571 8.504 69.411 1.00 58.78 515 LEU A C 1
ATOM 4304 O O . LEU A 1 515 ? -19.592 7.755 69.438 1.00 58.78 515 LEU A O 1
ATOM 4308 N N . SER A 1 516 ? -20.932 9.170 68.314 1.00 58.97 516 SER A N 1
ATOM 4309 C CA . SER A 1 516 ? -20.075 9.233 67.132 1.00 58.97 516 SER A CA 1
ATOM 4310 C C . SER A 1 516 ? -18.758 9.958 67.472 1.00 58.97 516 SER A C 1
ATOM 4312 O O . SER A 1 516 ? -18.754 10.824 68.355 1.00 58.97 516 SER A O 1
ATOM 4314 N N . PRO A 1 517 ? -17.637 9.679 66.775 1.00 58.62 517 PRO A N 1
ATOM 4315 C CA . PRO A 1 517 ? -16.399 10.442 66.954 1.00 58.62 517 PRO A CA 1
ATOM 4316 C C . PRO A 1 517 ? -16.601 11.963 66.833 1.00 58.62 517 PRO A C 1
ATOM 4318 O O . PRO A 1 517 ? -16.021 12.724 67.599 1.00 58.62 517 PRO A O 1
ATOM 4321 N N . ALA A 1 518 ? -17.484 12.414 65.935 1.00 58.06 518 ALA A N 1
ATOM 4322 C CA . ALA A 1 518 ? -17.805 13.829 65.754 1.00 58.06 518 ALA A CA 1
ATOM 4323 C C . ALA A 1 518 ? -18.507 14.450 66.977 1.00 58.06 518 ALA A C 1
ATOM 4325 O O . ALA A 1 518 ? -18.203 15.579 67.359 1.00 58.06 518 ALA A O 1
ATOM 4326 N N . ASP A 1 519 ? -19.411 13.715 67.627 1.00 62.97 519 ASP A N 1
ATOM 4327 C CA . ASP A 1 519 ? -20.099 14.193 68.832 1.00 62.97 519 ASP A CA 1
ATOM 4328 C C . ASP A 1 519 ? -19.227 14.083 70.089 1.00 62.97 519 ASP A C 1
ATOM 4330 O O . ASP A 1 519 ? -19.393 14.869 71.022 1.00 62.97 519 ASP A O 1
ATOM 4334 N N . ALA A 1 520 ? -18.252 13.169 70.103 1.00 62.47 520 ALA A N 1
ATOM 4335 C CA . ALA A 1 520 ? -17.224 13.120 71.140 1.00 62.47 520 ALA A CA 1
ATOM 4336 C C . ALA A 1 520 ? -16.294 14.350 71.089 1.00 62.47 520 ALA A C 1
ATOM 4338 O O . ALA A 1 520 ? -15.931 14.879 72.139 1.00 62.47 520 ALA A O 1
ATOM 4339 N N . HIS A 1 521 ? -15.961 14.854 69.893 1.00 63.22 521 HIS A N 1
ATOM 4340 C CA . HIS A 1 521 ? -15.085 16.021 69.725 1.00 63.22 521 HIS A CA 1
ATOM 4341 C C . HIS A 1 521 ? -15.674 17.338 70.254 1.00 63.22 521 HIS A C 1
ATOM 4343 O O . HIS A 1 521 ? -14.921 18.180 70.738 1.00 63.22 521 HIS A O 1
ATOM 4349 N N . LYS A 1 522 ? -17.005 17.504 70.252 1.00 65.31 522 LYS A N 1
ATOM 4350 C CA . LYS A 1 522 ? -17.692 18.710 70.768 1.00 65.31 522 LYS A CA 1
ATOM 4351 C C . LYS A 1 522 ? -17.486 18.956 72.272 1.00 65.31 522 LYS A C 1
ATOM 4353 O O . LYS A 1 522 ? -17.870 20.012 72.764 1.00 65.31 522 LYS A O 1
ATOM 4358 N N . LYS A 1 523 ? -16.918 17.993 73.008 1.00 73.44 523 LYS A N 1
ATOM 4359 C CA . LYS A 1 523 ? -16.645 18.100 74.451 1.00 73.44 523 LYS A CA 1
ATOM 4360 C C . LYS A 1 523 ? -15.284 18.718 74.791 1.00 73.44 523 LYS A C 1
ATOM 4362 O O . LYS A 1 523 ? -15.062 19.042 75.953 1.00 73.44 523 LYS A O 1
ATOM 4367 N N . PHE A 1 524 ? -14.372 18.860 73.828 1.00 80.56 524 PHE A N 1
ATOM 4368 C CA . PHE A 1 524 ? -13.045 19.426 74.079 1.00 80.56 524 PHE A CA 1
ATOM 4369 C C . PHE A 1 524 ? -13.037 20.938 73.857 1.00 80.56 524 PHE A C 1
ATOM 4371 O O . PHE A 1 524 ? -13.682 21.440 72.936 1.00 80.56 524 PHE A O 1
ATOM 4378 N N . ARG A 1 525 ? -12.283 21.672 74.684 1.00 85.06 525 ARG A N 1
ATOM 4379 C CA . ARG A 1 525 ? -12.122 23.125 74.508 1.00 85.06 525 ARG A CA 1
ATOM 4380 C C . ARG A 1 525 ? -11.383 23.446 73.210 1.00 85.06 525 ARG A C 1
ATOM 4382 O O . ARG A 1 525 ? -10.734 22.572 72.629 1.00 85.06 525 ARG A O 1
ATOM 4389 N N . SER A 1 526 ? -11.441 24.699 72.760 1.00 86.44 526 SER A N 1
ATOM 4390 C CA . SER A 1 526 ? -10.792 25.090 71.504 1.00 86.44 526 SER A CA 1
ATOM 4391 C C . SER A 1 526 ? -9.274 24.857 71.541 1.00 86.44 526 SER A C 1
ATOM 4393 O O . SER A 1 526 ? -8.640 24.911 72.600 1.00 86.44 526 SER A O 1
ATOM 4395 N N . PHE A 1 527 ? -8.669 24.626 70.373 1.00 84.94 527 PHE A N 1
ATOM 4396 C CA . PHE A 1 527 ? -7.231 24.367 70.254 1.00 84.94 527 PHE A CA 1
ATOM 4397 C C . PHE A 1 527 ? -6.367 25.467 70.893 1.00 84.94 527 PHE A C 1
ATOM 4399 O O . PHE A 1 527 ? -5.400 25.168 71.590 1.00 84.94 527 PHE A O 1
ATOM 4406 N N . GLU A 1 528 ? -6.727 26.740 70.710 1.00 82.19 528 GLU A N 1
ATOM 4407 C CA . GLU A 1 528 ? -5.978 27.875 71.266 1.00 82.19 528 GLU A CA 1
ATOM 4408 C C . GLU A 1 528 ? -6.070 27.957 72.795 1.00 82.19 528 GLU A C 1
ATOM 4410 O O . GLU A 1 528 ? -5.076 28.233 73.471 1.00 82.19 528 GLU A O 1
ATOM 4415 N N . GLU A 1 529 ? -7.243 27.685 73.365 1.00 84.75 529 GLU A N 1
ATOM 4416 C CA . GLU A 1 529 ? -7.432 27.661 74.818 1.00 84.75 529 GLU A CA 1
ATOM 4417 C C . GLU A 1 529 ? -6.719 26.467 75.451 1.00 84.75 529 GLU A C 1
ATOM 4419 O O . GLU A 1 529 ? -6.072 26.612 76.492 1.00 84.75 529 GLU A O 1
ATOM 4424 N N . ALA A 1 530 ? -6.773 25.303 74.798 1.00 88.81 530 ALA A N 1
ATOM 4425 C CA . ALA A 1 530 ? -6.038 24.124 75.227 1.00 88.81 530 ALA A CA 1
ATOM 4426 C C . ALA A 1 530 ? -4.518 24.354 75.161 1.00 88.81 530 ALA A C 1
ATOM 4428 O O . ALA A 1 530 ? -3.823 24.052 76.129 1.00 88.81 530 ALA A O 1
ATOM 4429 N N . ARG A 1 531 ? -3.996 24.990 74.102 1.00 88.06 531 ARG A N 1
ATOM 4430 C CA . ARG A 1 531 ? -2.575 25.388 74.001 1.00 88.06 531 ARG A CA 1
ATOM 4431 C C . ARG A 1 531 ? -2.151 26.334 75.110 1.00 88.06 531 ARG A C 1
ATOM 4433 O O . ARG A 1 531 ? -1.105 26.126 75.721 1.00 88.06 531 ARG A O 1
ATOM 4440 N N . LYS A 1 532 ? -2.934 27.386 75.371 1.00 86.00 532 LYS A N 1
ATOM 4441 C CA . LYS A 1 532 ? -2.644 28.343 76.452 1.00 86.00 532 LYS A CA 1
ATOM 4442 C C . LYS A 1 532 ? -2.583 27.640 77.804 1.00 86.00 532 LYS A C 1
ATOM 4444 O O . LYS A 1 532 ? -1.630 27.856 78.549 1.00 86.00 532 LYS A O 1
ATOM 4449 N N . PHE A 1 533 ? -3.550 26.763 78.072 1.00 88.38 533 PHE A N 1
ATOM 4450 C CA . PHE A 1 533 ? -3.579 25.955 79.285 1.00 88.38 533 PHE A CA 1
ATOM 4451 C C . PHE A 1 533 ? -2.350 25.045 79.395 1.00 88.38 533 PHE A C 1
ATOM 4453 O O . PHE A 1 533 ? -1.652 25.073 80.403 1.00 88.38 533 PHE A O 1
ATOM 4460 N N . VAL A 1 534 ? -2.019 24.286 78.347 1.00 87.69 534 VAL A N 1
ATOM 4461 C CA . VAL A 1 534 ? -0.863 23.379 78.386 1.00 87.69 534 VAL A CA 1
ATOM 4462 C C . VAL A 1 534 ? 0.447 24.143 78.588 1.00 87.69 534 VAL A C 1
ATOM 4464 O O . VAL A 1 534 ? 1.300 23.712 79.362 1.00 87.69 534 VAL A O 1
ATOM 4467 N N . ARG A 1 535 ? 0.591 25.324 77.980 1.00 87.06 535 ARG A N 1
ATOM 4468 C CA . ARG A 1 535 ? 1.760 26.193 78.183 1.00 87.06 535 ARG A CA 1
ATOM 4469 C C . ARG A 1 535 ? 1.863 26.723 79.613 1.00 87.06 535 ARG A C 1
ATOM 4471 O O . ARG A 1 535 ? 2.980 26.837 80.117 1.00 87.06 535 ARG A O 1
ATOM 4478 N N . SER A 1 536 ? 0.743 26.999 80.293 1.00 84.00 536 SER A N 1
ATOM 4479 C CA . SER A 1 536 ? 0.772 27.427 81.701 1.00 84.00 536 SER A CA 1
ATOM 4480 C C . SER A 1 536 ? 1.210 26.324 82.666 1.00 84.00 536 SER A C 1
ATOM 4482 O O . SER A 1 536 ? 1.658 26.632 83.764 1.00 84.00 536 SER A O 1
ATOM 4484 N N . LEU A 1 537 ? 1.144 25.050 82.260 1.00 86.38 537 LEU A N 1
ATOM 4485 C CA . LEU A 1 537 ? 1.636 23.927 83.069 1.00 86.38 537 LEU A CA 1
ATOM 4486 C C . LEU A 1 537 ? 3.170 23.855 83.121 1.00 86.38 537 LEU A C 1
ATOM 4488 O O . LEU A 1 537 ? 3.718 23.120 83.937 1.00 86.38 537 LEU A O 1
ATOM 4492 N N . GLY A 1 538 ? 3.873 24.565 82.232 1.00 79.25 538 GLY A N 1
ATOM 4493 C CA . GLY A 1 538 ? 5.335 24.537 82.159 1.00 79.25 538 GLY A CA 1
ATOM 4494 C C . GLY A 1 538 ? 5.928 23.223 81.635 1.00 79.25 538 GLY A C 1
ATOM 4495 O O . GLY A 1 538 ? 7.147 23.067 81.673 1.00 79.25 538 GLY A O 1
ATOM 4496 N N . VAL A 1 539 ? 5.092 22.310 81.127 1.00 82.81 539 VAL A N 1
ATOM 4497 C CA . VAL A 1 539 ? 5.481 21.047 80.478 1.00 82.81 539 VAL A CA 1
ATOM 4498 C C . VAL A 1 539 ? 6.188 21.347 79.158 1.00 82.81 539 VAL A C 1
ATOM 4500 O O . VAL A 1 539 ? 5.660 22.084 78.326 1.00 82.81 539 VAL A O 1
ATOM 4503 N N . LYS A 1 540 ? 7.383 20.786 78.947 1.00 78.56 540 LYS A N 1
ATOM 4504 C CA . LYS A 1 540 ? 8.229 21.093 77.778 1.00 78.56 540 LYS A CA 1
ATOM 4505 C C . LYS A 1 540 ? 8.487 19.894 76.872 1.00 78.56 540 LYS A C 1
ATOM 4507 O O . LYS A 1 540 ? 8.994 20.077 75.761 1.00 78.56 540 LYS A O 1
ATOM 4512 N N . THR A 1 541 ? 8.164 18.680 77.309 1.00 79.25 541 THR A N 1
ATOM 4513 C CA . THR A 1 541 ? 8.417 17.459 76.536 1.00 79.25 541 THR A CA 1
ATOM 4514 C C . THR A 1 541 ? 7.210 16.524 76.509 1.00 79.25 541 THR A C 1
ATOM 4516 O O . THR A 1 541 ? 6.351 16.551 77.386 1.00 79.25 541 THR A O 1
ATOM 4519 N N . GLU A 1 542 ? 7.129 15.678 75.479 1.00 81.00 542 GLU A N 1
ATOM 4520 C CA . GLU A 1 542 ? 6.058 14.681 75.371 1.00 81.00 542 GLU A CA 1
ATOM 4521 C C . GLU A 1 542 ? 6.049 13.667 76.533 1.00 81.00 542 GLU A C 1
ATOM 4523 O O . GLU A 1 542 ? 4.961 13.352 77.014 1.00 81.00 542 GLU A O 1
ATOM 4528 N N . PRO A 1 543 ? 7.198 13.181 77.045 1.00 82.25 543 PRO A N 1
ATOM 4529 C CA . PRO A 1 543 ? 7.212 12.365 78.257 1.00 82.25 543 PRO A CA 1
ATOM 4530 C C . PRO A 1 543 ? 6.634 13.085 79.482 1.00 82.25 543 PRO A C 1
ATOM 4532 O O . PRO A 1 543 ? 5.792 12.512 80.167 1.00 82.25 543 PRO A O 1
ATOM 4535 N N . GLU A 1 544 ? 7.006 14.349 79.720 1.00 83.69 544 GLU A N 1
ATOM 4536 C CA . GLU A 1 544 ? 6.433 15.160 80.809 1.00 83.69 544 GLU A CA 1
ATOM 4537 C C . GLU A 1 544 ? 4.919 15.348 80.641 1.00 83.69 544 GLU A C 1
ATOM 4539 O O . GLU A 1 544 ? 4.174 15.288 81.614 1.00 83.69 544 GLU A O 1
ATOM 4544 N N . TRP A 1 545 ? 4.445 15.521 79.404 1.00 86.19 545 TRP A N 1
ATOM 4545 C CA . TRP A 1 545 ? 3.019 15.609 79.091 1.00 86.19 545 TRP A CA 1
ATOM 4546 C C . TRP A 1 545 ? 2.272 14.314 79.382 1.00 86.19 545 TRP A C 1
ATOM 4548 O O . TRP A 1 545 ? 1.222 14.340 80.019 1.00 86.19 545 TRP A O 1
ATOM 4558 N N . ARG A 1 546 ? 2.817 13.170 78.956 1.00 85.56 546 ARG A N 1
ATOM 4559 C CA . ARG A 1 546 ? 2.218 11.856 79.221 1.00 85.56 546 ARG A CA 1
ATOM 4560 C C . ARG A 1 546 ? 2.195 11.538 80.708 1.00 85.56 546 ARG A C 1
ATOM 4562 O O . ARG A 1 546 ? 1.247 10.909 81.162 1.00 85.56 546 ARG A O 1
ATOM 4569 N N . GLU A 1 547 ? 3.204 11.972 81.455 1.00 84.31 547 GLU A N 1
ATOM 4570 C CA . GLU A 1 547 ? 3.227 11.799 82.904 1.00 84.31 547 GLU A CA 1
ATOM 4571 C C . GLU A 1 547 ? 2.225 12.730 83.594 1.00 84.31 547 GLU A C 1
ATOM 4573 O O . GLU A 1 547 ? 1.456 12.284 84.442 1.00 84.31 547 GLU A O 1
ATOM 4578 N N . TRP A 1 548 ? 2.125 13.986 83.151 1.00 86.88 548 TRP A N 1
ATOM 4579 C CA . TRP A 1 548 ? 1.107 14.914 83.640 1.00 86.88 548 TRP A CA 1
ATOM 4580 C C . TRP A 1 548 ? -0.320 14.405 83.374 1.00 86.88 548 TRP A C 1
ATOM 4582 O O . TRP A 1 548 ? -1.163 14.459 84.269 1.00 86.88 548 TRP A O 1
ATOM 4592 N N . LEU A 1 549 ? -0.582 13.835 82.193 1.00 83.62 549 LEU A N 1
ATOM 4593 C CA . LEU A 1 549 ? -1.884 13.264 81.823 1.00 83.62 549 LEU A CA 1
ATOM 4594 C C . LEU A 1 549 ? -2.326 12.089 82.707 1.00 83.62 549 LEU A C 1
ATOM 4596 O O . LEU A 1 549 ? -3.522 11.816 82.780 1.00 83.62 549 LEU A O 1
ATOM 4600 N N . LYS A 1 550 ? -1.393 11.390 83.365 1.00 82.25 550 LYS A N 1
ATOM 4601 C CA . LYS A 1 550 ? -1.709 10.318 84.325 1.00 82.25 550 LYS A CA 1
ATOM 4602 C C . LYS A 1 550 ? -2.088 10.852 85.707 1.00 82.25 550 LYS A C 1
ATOM 4604 O O . LYS A 1 550 ? -2.583 10.094 86.536 1.00 82.25 550 LYS A O 1
ATOM 4609 N N . THR A 1 551 ? -1.842 12.131 85.986 1.00 76.12 551 THR A N 1
ATOM 4610 C CA . THR A 1 551 ? -2.220 12.739 87.264 1.00 76.12 551 THR A CA 1
ATOM 4611 C C . THR A 1 551 ? -3.719 13.046 87.289 1.00 76.12 551 THR A C 1
ATOM 4613 O O . THR A 1 551 ? -4.313 13.397 86.272 1.00 76.12 551 THR A O 1
ATOM 4616 N N . HIS A 1 552 ? -4.337 13.016 88.472 1.00 64.88 552 HIS A N 1
ATOM 4617 C CA . HIS A 1 552 ? -5.759 13.349 88.675 1.00 64.88 552 HIS A CA 1
ATOM 4618 C C . HIS A 1 552 ? -6.080 14.850 88.477 1.00 64.88 552 HIS A C 1
ATOM 4620 O O . HIS A 1 552 ? -7.096 15.343 88.953 1.00 64.88 552 HIS A O 1
ATOM 4626 N N . LYS A 1 553 ? -5.195 15.602 87.810 1.00 71.19 553 LYS A N 1
ATOM 4627 C CA . LYS A 1 553 ? -5.291 17.053 87.596 1.00 71.19 553 LYS A CA 1
ATOM 4628 C C . LYS A 1 553 ? -5.646 17.425 86.147 1.00 71.19 553 LYS A C 1
ATOM 4630 O O . LYS A 1 553 ? -5.662 18.612 85.829 1.00 71.19 553 LYS A O 1
ATOM 4635 N N . LYS A 1 554 ? -5.916 16.446 85.268 1.00 82.81 554 LYS A N 1
ATOM 4636 C CA . LYS A 1 554 ? -6.308 16.676 83.866 1.00 82.81 554 LYS A CA 1
ATOM 4637 C C . LYS A 1 554 ? -7.784 17.101 83.767 1.00 82.81 554 LYS A C 1
ATOM 4639 O O . LYS A 1 554 ? -8.640 16.283 84.089 1.00 82.81 554 LYS A O 1
ATOM 4644 N N . PRO A 1 555 ? -8.108 18.296 83.242 1.00 82.31 555 PRO A N 1
ATOM 4645 C CA . PRO A 1 555 ? -9.489 18.667 82.939 1.00 82.31 555 PRO A CA 1
ATOM 4646 C C . PRO A 1 555 ? -10.117 17.742 81.885 1.00 82.31 555 PRO A C 1
ATOM 4648 O O . PRO A 1 555 ? -9.428 17.273 80.971 1.00 82.31 555 PRO A O 1
ATOM 4651 N N . ASP A 1 556 ? -11.421 17.489 81.982 1.00 76.31 556 ASP A N 1
ATOM 4652 C CA . ASP A 1 556 ? -12.147 16.594 81.066 1.00 76.31 556 ASP A CA 1
ATOM 4653 C C . ASP A 1 556 ? -12.174 17.097 79.619 1.00 76.31 556 ASP A C 1
ATOM 4655 O O . ASP A 1 556 ? -12.171 16.304 78.680 1.00 76.31 556 ASP A O 1
ATOM 4659 N N . ASP A 1 557 ? -12.105 18.412 79.441 1.00 82.75 557 ASP A N 1
ATOM 4660 C CA . ASP A 1 557 ? -12.127 19.100 78.153 1.00 82.75 557 ASP A CA 1
ATOM 4661 C C . ASP A 1 557 ? -10.734 19.270 77.517 1.00 82.75 557 ASP A C 1
ATOM 4663 O O . ASP A 1 557 ? -10.608 19.896 76.462 1.00 82.75 557 ASP A O 1
ATOM 4667 N N . ILE A 1 558 ? -9.696 18.676 78.118 1.00 84.62 558 ILE A N 1
ATOM 4668 C CA . ILE A 1 558 ? -8.357 18.547 77.536 1.00 84.62 558 ILE A CA 1
ATOM 4669 C C . ILE A 1 558 ? -8.181 17.127 76.979 1.00 84.62 558 ILE A C 1
ATOM 4671 O O . ILE A 1 558 ? -8.253 16.150 77.745 1.00 84.62 558 ILE A O 1
ATOM 4675 N N . PRO A 1 559 ? -7.932 16.974 75.664 1.00 83.81 559 PRO A N 1
ATOM 4676 C CA . PRO A 1 559 ? -7.816 15.659 75.058 1.00 83.81 559 PRO A CA 1
ATOM 4677 C C . PRO A 1 559 ? -6.525 14.959 75.476 1.00 83.81 559 PRO A C 1
ATOM 4679 O O . PRO A 1 559 ? -5.481 15.580 75.678 1.00 83.81 559 PRO A O 1
ATOM 4682 N N . TYR A 1 560 ? -6.606 13.633 75.575 1.00 82.88 560 TYR A N 1
ATOM 4683 C CA . TYR A 1 560 ? -5.444 12.786 75.837 1.00 82.88 560 TYR A CA 1
ATOM 4684 C C . TYR A 1 560 ? -4.464 12.803 74.654 1.00 82.88 560 TYR A C 1
ATOM 4686 O O . TYR A 1 560 ? -3.258 12.967 74.839 1.00 82.88 560 TYR A O 1
ATOM 4694 N N . ASP A 1 561 ? -5.001 12.687 73.435 1.00 84.50 561 ASP A N 1
ATOM 4695 C CA . ASP A 1 561 ? -4.261 12.844 72.185 1.00 84.50 561 ASP A CA 1
ATOM 4696 C C . ASP A 1 561 ? -4.768 14.084 71.430 1.00 84.50 561 ASP A C 1
ATOM 4698 O O . ASP A 1 561 ? -5.742 14.007 70.676 1.00 84.50 561 ASP A O 1
ATOM 4702 N N . PRO A 1 562 ? -4.137 15.251 71.631 1.00 84.62 562 PRO A N 1
ATOM 4703 C CA . PRO A 1 562 ? -4.544 16.472 70.950 1.00 84.62 562 PRO A CA 1
ATOM 4704 C C . PRO A 1 562 ? -4.302 16.428 69.431 1.00 84.62 562 PRO A C 1
ATOM 4706 O O . PRO A 1 562 ? -4.948 17.183 68.709 1.00 84.62 562 PRO A O 1
ATOM 4709 N N . SER A 1 563 ? -3.442 15.538 68.920 1.00 82.62 563 SER A N 1
ATOM 4710 C CA . SER A 1 563 ? -3.212 15.411 67.474 1.00 82.62 563 SER A CA 1
ATOM 4711 C C . SER A 1 563 ? -4.386 14.760 66.744 1.00 82.62 563 SER A C 1
ATOM 4713 O O . SER A 1 563 ? -4.666 15.111 65.600 1.00 82.62 563 SER A O 1
ATOM 4715 N N . ALA A 1 564 ? -5.099 13.860 67.425 1.00 78.00 564 ALA A N 1
ATOM 4716 C CA . ALA A 1 564 ? -6.287 13.193 66.904 1.00 78.00 564 ALA A CA 1
ATOM 4717 C C . ALA A 1 564 ? -7.551 14.062 67.000 1.00 78.00 564 ALA A C 1
ATOM 4719 O O . ALA A 1 564 ? -8.483 13.867 66.227 1.00 78.00 564 ALA A O 1
ATOM 4720 N N . VAL A 1 565 ? -7.580 15.009 67.943 1.00 81.19 565 VAL A N 1
ATOM 4721 C CA . VAL A 1 565 ? -8.737 15.888 68.180 1.00 81.19 565 VAL A CA 1
ATOM 4722 C C . VAL A 1 565 ? -8.642 17.188 67.385 1.00 81.19 565 VAL A C 1
ATOM 4724 O O . VAL A 1 565 ? -9.639 17.640 66.833 1.00 81.19 565 VAL A O 1
ATOM 4727 N N . TYR A 1 566 ? -7.453 17.787 67.292 1.00 83.44 566 TYR A N 1
ATOM 4728 C CA . TYR A 1 566 ? -7.239 19.061 66.599 1.00 83.44 566 TYR A CA 1
ATOM 4729 C C . TYR A 1 566 ? -6.524 18.866 65.262 1.00 83.44 566 TYR A C 1
ATOM 4731 O O . TYR A 1 566 ? -5.609 19.621 64.945 1.00 83.44 566 TYR A O 1
ATOM 4739 N N . THR A 1 567 ? -6.908 17.847 64.489 1.00 79.69 567 THR A N 1
ATOM 4740 C CA . THR A 1 567 ? -6.185 17.396 63.282 1.00 79.69 567 THR A CA 1
ATOM 4741 C C . THR A 1 567 ? -5.825 18.525 62.319 1.00 79.69 567 THR A C 1
ATOM 4743 O O . THR A 1 567 ? -4.713 18.547 61.798 1.00 79.69 567 THR A O 1
ATOM 4746 N N . ASP A 1 568 ? -6.730 19.488 62.133 1.00 78.00 568 ASP A N 1
ATOM 4747 C CA . ASP A 1 568 ? -6.574 20.570 61.152 1.00 78.00 568 ASP A CA 1
ATOM 4748 C C . ASP A 1 568 ? -5.709 21.731 61.668 1.00 78.00 568 ASP A C 1
ATOM 4750 O O . ASP A 1 568 ? -5.153 22.500 60.886 1.00 78.00 568 ASP A O 1
ATOM 4754 N N . GLN A 1 569 ? -5.587 21.869 62.991 1.00 80.50 569 GLN A N 1
ATOM 4755 C CA . GLN A 1 569 ? -4.839 22.949 63.649 1.00 80.50 569 GLN A CA 1
ATOM 4756 C C . GLN A 1 569 ? -3.501 22.459 64.227 1.00 80.50 569 GLN A C 1
ATOM 4758 O O . GLN A 1 569 ? -2.615 23.253 64.551 1.00 80.50 569 GLN A O 1
ATOM 4763 N N . TRP A 1 570 ? -3.346 21.143 64.367 1.00 81.94 570 TRP A N 1
ATOM 4764 C CA . TRP A 1 570 ? -2.204 20.501 64.989 1.00 81.94 570 TRP A CA 1
ATOM 4765 C C . TRP A 1 570 ? -0.949 20.598 64.120 1.00 81.94 570 TRP A C 1
ATOM 4767 O O . TRP A 1 570 ? -0.918 20.140 62.980 1.00 81.94 570 TRP A O 1
ATOM 4777 N N . THR A 1 571 ? 0.137 21.127 64.686 1.00 74.44 571 THR A N 1
ATOM 4778 C CA . THR A 1 571 ? 1.428 21.229 63.985 1.00 74.44 571 THR A CA 1
ATOM 4779 C C . THR A 1 571 ? 2.476 20.293 64.583 1.00 74.44 571 THR A C 1
ATOM 4781 O O . THR A 1 571 ? 3.033 19.432 63.902 1.00 74.44 571 THR A O 1
ATOM 4784 N N . SER A 1 572 ? 2.780 20.447 65.872 1.00 77.94 572 SER A N 1
ATOM 4785 C CA . SER A 1 572 ? 3.739 19.605 66.580 1.00 77.94 572 SER A CA 1
ATOM 4786 C C . SER A 1 572 ? 3.589 19.717 68.092 1.00 77.94 572 SER A C 1
ATOM 4788 O O . SER A 1 572 ? 3.113 20.724 68.613 1.00 77.94 572 SER A O 1
ATOM 4790 N N . MET A 1 573 ? 4.132 18.732 68.808 1.00 79.12 573 MET A N 1
ATOM 4791 C CA . MET A 1 573 ? 4.245 18.788 70.267 1.00 79.12 573 MET A CA 1
ATOM 4792 C C . MET A 1 573 ? 5.038 20.011 70.752 1.00 79.12 573 MET A C 1
ATOM 4794 O O . MET A 1 573 ? 4.710 20.599 71.775 1.00 79.12 573 MET A O 1
ATOM 4798 N N . GLY A 1 574 ? 6.055 20.460 70.012 1.00 76.38 574 GLY A N 1
ATOM 4799 C CA . GLY A 1 574 ? 6.811 21.651 70.408 1.00 76.38 574 GLY A CA 1
ATOM 4800 C C . GLY A 1 574 ? 6.015 22.952 70.293 1.00 76.38 574 GLY A C 1
ATOM 4801 O O . GLY A 1 574 ? 6.236 23.867 71.087 1.00 76.38 574 GLY A O 1
ATOM 4802 N N . ASP A 1 575 ? 5.069 23.021 69.354 1.00 81.44 575 ASP A N 1
ATOM 4803 C CA . ASP A 1 575 ? 4.106 24.119 69.269 1.00 81.44 575 ASP A CA 1
ATOM 4804 C C . ASP A 1 575 ? 3.068 24.046 70.395 1.00 81.44 575 ASP A C 1
ATOM 4806 O O . ASP A 1 575 ? 2.813 25.043 71.077 1.00 81.44 575 ASP A O 1
ATOM 4810 N N . TRP A 1 576 ? 2.541 22.848 70.647 1.00 85.75 576 TRP A N 1
ATOM 4811 C CA . TRP A 1 576 ? 1.616 22.576 71.744 1.00 85.75 576 TRP A CA 1
ATOM 4812 C C . TRP A 1 576 ? 2.180 23.033 73.099 1.00 85.75 576 TRP A C 1
ATOM 4814 O O . TRP A 1 576 ? 1.518 23.765 73.830 1.00 85.75 576 TRP A O 1
ATOM 4824 N N . PHE A 1 577 ? 3.455 22.735 73.372 1.00 82.56 577 PHE A N 1
ATOM 4825 C CA . PHE A 1 577 ? 4.158 23.142 74.598 1.00 82.56 577 PHE A CA 1
ATOM 4826 C C . PHE A 1 577 ? 4.750 24.561 74.568 1.00 82.56 577 PHE A C 1
ATOM 4828 O O . PHE A 1 577 ? 5.241 25.043 75.585 1.00 82.56 577 PHE A O 1
ATOM 4835 N N . GLY A 1 578 ? 4.764 25.245 73.419 1.00 74.19 578 GLY A N 1
ATOM 4836 C CA . GLY A 1 578 ? 5.381 26.575 73.295 1.00 74.19 578 GLY A CA 1
ATOM 4837 C C . GLY A 1 578 ? 6.911 26.583 73.446 1.00 74.19 578 GLY A C 1
ATOM 4838 O O . GLY A 1 578 ? 7.494 27.594 73.826 1.00 74.19 578 GLY A O 1
ATOM 4839 N N . THR A 1 579 ? 7.587 25.468 73.152 1.00 70.12 579 THR A N 1
ATOM 4840 C CA . THR A 1 579 ? 9.046 25.315 73.339 1.00 70.12 579 THR A CA 1
ATOM 4841 C C . THR A 1 579 ? 9.873 25.726 72.121 1.00 70.12 579 THR A C 1
ATOM 4843 O O . THR A 1 579 ? 11.104 25.681 72.160 1.00 70.12 579 THR A O 1
ATOM 4846 N N . GLY A 1 580 ? 9.220 26.091 71.013 1.00 63.53 580 GLY A N 1
ATOM 4847 C CA . GLY A 1 580 ? 9.876 26.497 69.765 1.00 63.53 580 GLY A CA 1
ATOM 4848 C C . GLY A 1 580 ? 10.622 25.368 69.036 1.00 63.53 580 GLY A C 1
ATOM 4849 O O . GLY A 1 580 ? 11.267 25.612 68.015 1.00 63.53 580 GLY A O 1
ATOM 4850 N N . ARG A 1 581 ? 10.554 24.122 69.530 1.00 62.28 581 ARG A N 1
ATOM 4851 C CA . ARG A 1 581 ? 11.140 22.941 68.879 1.00 62.28 581 ARG A CA 1
ATOM 4852 C C . ARG A 1 581 ? 10.195 22.397 67.810 1.00 62.28 581 ARG A C 1
ATOM 4854 O O . ARG A 1 581 ? 9.260 21.667 68.107 1.00 62.28 581 ARG A O 1
ATOM 4861 N N . ILE A 1 582 ? 10.477 22.717 66.554 1.00 61.72 582 ILE A N 1
ATOM 4862 C CA . ILE A 1 582 ? 9.731 22.209 65.395 1.00 61.72 582 ILE A CA 1
ATOM 4863 C C . ILE A 1 582 ? 10.440 20.956 64.857 1.00 61.72 582 ILE A C 1
ATOM 4865 O O . ILE A 1 582 ? 11.667 20.950 64.733 1.00 61.72 582 ILE A O 1
ATOM 4869 N N . ALA A 1 583 ? 9.691 19.898 64.531 1.00 57.94 583 ALA A N 1
ATOM 4870 C CA . ALA A 1 583 ? 10.246 18.698 63.897 1.00 57.94 583 ALA A CA 1
ATOM 4871 C C . ALA A 1 583 ? 10.787 19.010 62.487 1.00 57.94 583 ALA A C 1
ATOM 4873 O O . ALA A 1 583 ? 10.183 19.785 61.749 1.00 57.94 583 ALA A O 1
ATOM 4874 N N . ASP A 1 584 ? 11.903 18.386 62.088 1.00 58.12 584 ASP A N 1
ATOM 4875 C CA . ASP A 1 584 ? 12.638 18.725 60.853 1.00 58.12 584 ASP A CA 1
ATOM 4876 C C . ASP A 1 584 ? 11.783 18.727 59.578 1.00 58.12 584 ASP A C 1
ATOM 4878 O O . ASP A 1 584 ? 12.007 19.563 58.700 1.00 58.12 584 ASP A O 1
ATOM 4882 N N . LYS A 1 585 ? 10.782 17.840 59.497 1.00 57.09 585 LYS A N 1
ATOM 4883 C CA . LYS A 1 585 ? 9.874 17.739 58.346 1.00 57.09 585 LYS A CA 1
ATOM 4884 C C . LYS A 1 585 ? 9.008 18.984 58.122 1.00 57.09 585 LYS A C 1
ATOM 4886 O O . LYS A 1 585 ? 8.705 19.271 56.977 1.00 57.09 585 LYS A O 1
ATOM 4891 N N . TYR A 1 586 ? 8.694 19.749 59.170 1.00 61.34 586 TYR A N 1
ATOM 4892 C CA . TYR A 1 586 ? 7.837 20.942 59.083 1.00 61.34 586 TYR A CA 1
ATOM 4893 C C . TYR A 1 586 ? 8.628 22.258 59.024 1.00 61.34 586 TYR A C 1
ATOM 4895 O O . TYR A 1 586 ? 8.065 23.320 58.777 1.00 61.34 586 TYR A O 1
ATOM 4903 N N . LYS A 1 587 ? 9.956 22.222 59.219 1.00 65.12 587 LYS A N 1
ATOM 4904 C CA . LYS A 1 587 ? 10.803 23.433 59.217 1.00 65.12 587 LYS A CA 1
ATOM 4905 C C . LYS A 1 587 ? 10.821 24.160 57.869 1.00 65.12 587 LYS A C 1
ATOM 4907 O O . LYS A 1 587 ? 11.069 25.359 57.844 1.00 65.12 587 LYS A O 1
ATOM 4912 N N . ARG A 1 588 ? 10.600 23.444 56.760 1.00 62.31 588 ARG A N 1
ATOM 4913 C CA . ARG A 1 588 ? 10.622 24.011 55.398 1.00 62.31 588 ARG A CA 1
ATOM 4914 C C . ARG A 1 588 ? 9.338 24.750 55.027 1.00 62.31 588 ARG A C 1
ATOM 4916 O O . ARG A 1 588 ? 9.418 25.660 54.216 1.00 62.31 588 ARG A O 1
ATOM 4923 N N . ASP A 1 589 ? 8.219 24.386 55.647 1.00 62.72 589 ASP A N 1
ATOM 4924 C CA . ASP A 1 589 ? 6.909 24.988 55.374 1.00 62.72 589 ASP A CA 1
ATOM 4925 C C . ASP A 1 589 ? 6.631 26.190 56.295 1.00 62.72 589 ASP A C 1
ATOM 4927 O O . ASP A 1 589 ? 5.784 27.024 55.999 1.00 62.72 589 ASP A O 1
ATOM 4931 N N . ILE A 1 590 ? 7.366 26.294 57.412 1.00 67.56 590 ILE A N 1
ATOM 4932 C CA . ILE A 1 590 ? 7.175 27.325 58.446 1.00 67.56 590 ILE A CA 1
ATOM 4933 C C . ILE A 1 590 ? 8.223 28.451 58.360 1.00 67.56 590 ILE A C 1
ATOM 4935 O O . ILE A 1 590 ? 7.936 29.591 58.727 1.00 67.56 590 ILE A O 1
ATOM 4939 N N . TRP A 1 591 ? 9.456 28.166 57.922 1.00 79.81 591 TRP A N 1
ATOM 4940 C CA . TRP A 1 591 ? 10.525 29.172 57.865 1.00 79.81 591 TRP A CA 1
ATOM 4941 C C . TRP A 1 591 ? 10.761 29.694 56.455 1.00 79.81 591 TRP A C 1
ATOM 4943 O O . TRP A 1 591 ? 10.841 28.921 55.502 1.00 79.81 591 TRP A O 1
ATOM 4953 N N . LEU A 1 592 ? 10.932 31.015 56.349 1.00 78.69 592 LEU A N 1
ATOM 4954 C CA . LEU A 1 592 ? 11.142 31.686 55.068 1.00 78.69 592 LEU A CA 1
ATOM 4955 C C . LEU A 1 592 ? 12.360 31.117 54.318 1.00 78.69 592 LEU A C 1
ATOM 4957 O O . LEU A 1 592 ? 13.402 30.865 54.925 1.00 78.69 592 LEU A O 1
ATOM 4961 N N . PRO A 1 593 ? 12.308 30.972 52.986 1.00 78.31 593 PRO A N 1
ATOM 4962 C CA . PRO A 1 593 ? 13.488 30.629 52.201 1.00 78.31 593 PRO A CA 1
ATOM 4963 C C . PRO A 1 593 ? 14.627 31.631 52.437 1.00 78.31 593 PRO A C 1
ATOM 4965 O O . PRO A 1 593 ? 14.388 32.819 52.633 1.00 78.31 593 PRO A O 1
ATOM 4968 N N . LEU A 1 594 ? 15.890 31.190 52.356 1.00 77.06 594 LEU A N 1
ATOM 4969 C CA . LEU A 1 594 ? 17.069 32.018 52.679 1.00 77.06 594 LEU A CA 1
ATOM 4970 C C . LEU A 1 594 ? 17.063 33.411 52.017 1.00 77.06 594 LEU A C 1
ATOM 4972 O O . LEU A 1 594 ? 17.457 34.398 52.642 1.00 77.06 594 LEU A O 1
ATOM 4976 N N . LYS A 1 595 ? 16.617 33.493 50.756 1.00 79.75 595 LYS A N 1
ATOM 4977 C CA . LYS A 1 595 ? 16.554 34.753 49.998 1.00 79.75 595 LYS A CA 1
ATOM 4978 C C . LYS A 1 595 ? 15.614 35.781 50.637 1.00 79.75 595 LYS A C 1
ATOM 4980 O O . LYS A 1 595 ? 15.933 36.964 50.615 1.00 79.75 595 LYS A O 1
ATOM 4985 N N . GLU A 1 596 ? 14.518 35.329 51.238 1.00 81.25 596 GLU A N 1
ATOM 4986 C CA . GLU A 1 596 ? 13.508 36.162 51.905 1.00 81.25 596 GLU A CA 1
ATOM 4987 C C . GLU A 1 596 ? 13.811 36.335 53.399 1.00 81.25 596 GLU A C 1
ATOM 4989 O O . GLU A 1 596 ? 13.602 37.403 53.973 1.00 81.25 596 GLU A O 1
ATOM 4994 N N . ALA A 1 597 ? 14.405 35.313 54.019 1.00 82.38 597 ALA A N 1
ATOM 4995 C CA . ALA A 1 597 ? 14.741 35.311 55.434 1.00 82.38 597 ALA A CA 1
ATOM 4996 C C . ALA A 1 597 ? 15.768 36.389 55.811 1.00 82.38 597 ALA A C 1
ATOM 4998 O O . ALA A 1 597 ? 15.686 36.975 56.888 1.00 82.38 597 ALA A O 1
ATOM 4999 N N . LYS A 1 598 ? 16.752 36.665 54.944 1.00 82.44 598 LYS A N 1
ATOM 5000 C CA . LYS A 1 598 ? 17.838 37.616 55.240 1.00 82.44 598 LYS A CA 1
ATOM 5001 C C . LYS A 1 598 ? 17.370 39.085 55.257 1.00 82.44 598 LYS A C 1
ATOM 5003 O O . LYS A 1 598 ? 17.730 39.786 56.207 1.00 82.44 598 LYS A O 1
ATOM 5008 N N . PRO A 1 599 ? 16.588 39.579 54.275 1.00 84.81 599 PRO A N 1
ATOM 5009 C CA . PRO A 1 599 ? 15.939 40.889 54.365 1.00 84.81 599 PRO A CA 1
ATOM 5010 C C . PRO A 1 599 ? 15.012 41.002 55.578 1.00 84.81 599 PRO A C 1
ATOM 5012 O O . PRO A 1 599 ? 15.089 41.985 56.315 1.00 84.81 599 PRO A O 1
ATOM 5015 N N . GLU A 1 600 ? 14.196 39.976 55.827 1.00 84.25 600 GLU A N 1
ATOM 5016 C CA . GLU A 1 600 ? 13.200 40.014 56.896 1.00 84.25 600 GLU A CA 1
ATOM 5017 C C . GLU A 1 600 ? 13.843 40.015 58.288 1.00 84.25 600 GLU A C 1
ATOM 5019 O O . GLU A 1 600 ? 13.468 40.808 59.152 1.00 84.25 600 GLU A O 1
ATOM 5024 N N . ALA A 1 601 ? 14.903 39.226 58.486 1.00 85.06 601 ALA A N 1
ATOM 5025 C CA . ALA A 1 601 ? 15.673 39.242 59.725 1.00 85.06 601 ALA A CA 1
ATOM 5026 C C . ALA A 1 601 ? 16.273 40.627 60.015 1.00 85.06 601 ALA A C 1
ATOM 5028 O O . ALA A 1 601 ? 16.227 41.095 61.152 1.00 85.06 601 ALA A O 1
ATOM 5029 N N . ARG A 1 602 ? 16.785 41.320 58.986 1.00 86.31 602 ARG A N 1
ATOM 5030 C CA . ARG A 1 602 ? 17.311 42.691 59.116 1.00 86.31 602 ARG A CA 1
ATOM 5031 C C . ARG A 1 602 ? 16.209 43.692 59.451 1.00 86.31 602 ARG A C 1
ATOM 5033 O O . ARG A 1 602 ? 16.418 44.562 60.294 1.00 86.31 602 ARG A O 1
ATOM 5040 N N . ARG A 1 603 ? 15.038 43.558 58.820 1.00 89.25 603 ARG A N 1
ATOM 5041 C CA . ARG A 1 603 ? 13.866 44.403 59.082 1.00 89.25 603 ARG A CA 1
ATOM 5042 C C . ARG A 1 603 ? 13.400 44.264 60.531 1.00 89.25 603 ARG A C 1
ATOM 5044 O O . ARG A 1 603 ? 13.219 45.274 61.207 1.00 89.25 603 ARG A O 1
ATOM 5051 N N . ILE A 1 604 ? 13.263 43.029 61.017 1.00 87.62 604 ILE A N 1
ATOM 5052 C CA . ILE A 1 604 ? 12.862 42.730 62.398 1.00 87.62 604 ILE A CA 1
ATOM 5053 C C . ILE A 1 604 ? 13.917 43.231 63.385 1.00 87.62 604 ILE A C 1
ATOM 5055 O O . ILE A 1 604 ? 13.562 43.898 64.356 1.00 87.62 604 ILE A O 1
ATOM 5059 N N . ALA A 1 605 ? 15.204 42.983 63.119 1.00 88.38 605 ALA A N 1
ATOM 5060 C CA . ALA A 1 605 ? 16.284 43.452 63.982 1.00 88.38 605 ALA A CA 1
ATOM 5061 C C . ALA A 1 605 ? 16.289 44.982 64.110 1.00 88.38 605 ALA A C 1
ATOM 5063 O O . ALA A 1 605 ? 16.353 45.496 65.224 1.00 88.38 605 ALA A O 1
ATOM 5064 N N . LYS A 1 606 ? 16.121 45.711 62.995 1.00 91.50 606 LYS A N 1
ATOM 5065 C CA . LYS A 1 606 ? 16.015 47.178 62.999 1.00 91.50 606 LYS A CA 1
ATOM 5066 C C . LYS A 1 606 ? 14.770 47.659 63.751 1.00 91.50 606 LYS A C 1
ATOM 5068 O O . LYS A 1 606 ? 14.871 48.581 64.550 1.00 91.50 606 LYS A O 1
ATOM 5073 N N . LYS A 1 607 ? 13.612 47.024 63.528 1.00 90.81 607 LYS A N 1
ATOM 5074 C CA . LYS A 1 607 ? 12.343 47.382 64.189 1.00 90.81 607 LYS A CA 1
ATOM 5075 C C . LYS A 1 607 ? 12.396 47.184 65.706 1.00 90.81 607 LYS A C 1
ATOM 5077 O O . LYS A 1 607 ? 11.818 47.975 66.439 1.00 90.81 607 LYS A O 1
ATOM 5082 N N . LEU A 1 608 ? 13.048 46.119 66.166 1.00 88.06 608 LEU A N 1
ATOM 5083 C CA . LEU A 1 608 ? 13.114 45.748 67.582 1.00 88.06 608 LEU A CA 1
ATOM 5084 C C . LEU A 1 608 ? 14.380 46.262 68.288 1.00 88.06 608 LEU A C 1
ATOM 5086 O O . LEU A 1 608 ? 14.593 45.923 69.448 1.00 88.06 608 LEU A O 1
ATOM 5090 N N . GLY A 1 609 ? 15.229 47.038 67.602 1.00 89.44 609 GLY A N 1
ATOM 5091 C CA . GLY A 1 609 ? 16.487 47.546 68.160 1.00 89.44 609 GLY A CA 1
ATOM 5092 C C . GLY A 1 609 ? 17.489 46.447 68.540 1.00 89.44 609 GLY A C 1
ATOM 5093 O O . GLY A 1 609 ? 18.298 46.635 69.443 1.00 89.44 609 GLY A O 1
ATOM 5094 N N . ILE A 1 610 ? 17.426 45.281 67.890 1.00 89.62 610 ILE A N 1
ATOM 5095 C CA . ILE A 1 610 ? 18.271 44.123 68.203 1.00 89.62 610 ILE A CA 1
ATOM 5096 C C . ILE A 1 610 ? 19.643 44.324 67.561 1.00 89.62 610 ILE A C 1
ATOM 5098 O O . ILE A 1 610 ? 19.782 44.262 66.339 1.00 89.62 610 ILE A O 1
ATOM 5102 N N . THR A 1 611 ? 20.667 44.510 68.389 1.00 86.94 611 THR A N 1
ATOM 5103 C CA . THR A 1 611 ? 22.063 44.677 67.954 1.00 86.94 611 THR A CA 1
ATOM 5104 C C . THR A 1 611 ? 22.947 43.493 68.344 1.00 86.94 611 THR A C 1
ATOM 5106 O O . THR A 1 611 ? 24.052 43.353 67.824 1.00 86.94 611 THR A O 1
ATOM 5109 N N . THR A 1 612 ? 22.461 42.591 69.208 1.00 87.69 612 THR A N 1
ATOM 5110 C CA . THR A 1 612 ? 23.215 41.420 69.686 1.00 87.69 612 THR A CA 1
ATOM 5111 C C . THR A 1 612 ? 22.470 40.097 69.484 1.00 87.69 612 THR A C 1
ATOM 5113 O O . THR A 1 612 ? 21.240 40.023 69.477 1.00 87.69 612 THR A O 1
ATOM 5116 N N . LYS A 1 613 ? 23.225 38.992 69.400 1.00 82.50 613 LYS A N 1
ATOM 5117 C CA . LYS A 1 613 ? 22.664 37.631 69.314 1.00 82.50 613 LYS A CA 1
ATOM 5118 C C . LYS A 1 613 ? 21.832 37.256 70.547 1.00 82.50 613 LYS A C 1
ATOM 5120 O O . LYS A 1 613 ? 20.859 36.519 70.419 1.00 82.50 613 LYS A O 1
ATOM 5125 N N . LYS A 1 614 ? 22.194 37.757 71.734 1.00 85.19 614 LYS A N 1
ATOM 5126 C CA . LYS A 1 614 ? 21.442 37.511 72.975 1.00 85.19 614 LYS A CA 1
ATOM 5127 C C . LYS A 1 614 ? 20.043 38.134 72.900 1.00 85.19 614 LYS A C 1
ATOM 5129 O O . LYS A 1 614 ? 19.063 37.430 73.125 1.00 85.19 614 LYS A O 1
ATOM 5134 N N . GLN A 1 615 ? 19.955 39.390 72.459 1.00 87.69 615 GLN A N 1
ATOM 5135 C CA . GLN A 1 615 ? 18.679 40.079 72.231 1.00 87.69 615 GLN A CA 1
ATOM 5136 C C . GLN A 1 615 ? 17.817 39.371 71.173 1.00 87.69 615 GLN A C 1
ATOM 5138 O O . GLN A 1 615 ? 16.605 39.265 71.342 1.00 87.69 615 GLN A O 1
ATOM 5143 N N . TRP A 1 616 ? 18.428 38.817 70.117 1.00 87.62 616 TRP A N 1
ATOM 5144 C CA . TRP A 1 616 ? 17.704 38.002 69.131 1.00 87.62 616 TRP A CA 1
ATOM 5145 C C . TRP A 1 616 ? 17.060 36.761 69.764 1.00 87.62 616 TRP A C 1
ATOM 5147 O O . TRP A 1 616 ? 15.898 36.460 69.501 1.00 87.62 616 TRP A O 1
ATOM 5157 N N . LEU A 1 617 ? 17.793 36.043 70.622 1.00 81.44 617 LEU A N 1
ATOM 5158 C CA . LEU A 1 617 ? 17.290 34.834 71.282 1.00 81.44 617 LEU A CA 1
ATOM 5159 C C . LEU A 1 617 ? 16.159 35.130 72.267 1.00 81.44 617 LEU A C 1
ATOM 5161 O O . LEU A 1 617 ? 15.189 34.377 72.319 1.00 81.44 617 LEU A O 1
ATOM 5165 N N . GLU A 1 618 ? 16.270 36.213 73.030 1.00 81.25 618 GLU A N 1
ATOM 5166 C CA . GLU A 1 618 ? 15.223 36.648 73.957 1.00 81.25 618 GLU A CA 1
ATOM 5167 C C . GLU A 1 618 ? 13.961 37.084 73.203 1.00 81.25 618 GLU A C 1
ATOM 5169 O O . GLU A 1 618 ? 12.866 36.634 73.536 1.00 81.25 618 GLU A O 1
ATOM 5174 N N . ALA A 1 619 ? 14.104 37.864 72.127 1.00 81.00 619 ALA A N 1
ATOM 5175 C CA . ALA A 1 619 ? 12.981 38.265 71.283 1.00 81.00 619 ALA A CA 1
ATOM 5176 C C . ALA A 1 619 ? 12.307 37.067 70.588 1.00 81.00 619 ALA A C 1
ATOM 5178 O O . ALA A 1 619 ? 11.079 37.021 70.506 1.00 81.00 619 ALA A O 1
ATOM 5179 N N . HIS A 1 620 ? 13.081 36.075 70.131 1.00 80.88 620 HIS A N 1
ATOM 5180 C CA . HIS A 1 620 ? 12.546 34.840 69.543 1.00 80.88 620 HIS A CA 1
ATOM 5181 C C . HIS A 1 620 ? 11.759 34.016 70.568 1.00 80.88 620 HIS A C 1
ATOM 5183 O O . HIS A 1 620 ? 10.621 33.635 70.307 1.00 80.88 620 HIS A O 1
ATOM 5189 N N . ARG A 1 621 ? 12.317 33.822 71.773 1.00 75.44 621 ARG A N 1
ATOM 5190 C CA . ARG A 1 621 ? 11.647 33.111 72.879 1.00 75.44 621 ARG A CA 1
ATOM 5191 C C . ARG A 1 621 ? 10.398 33.832 73.380 1.00 75.44 621 ARG A C 1
ATOM 5193 O O . ARG A 1 621 ? 9.455 33.174 73.799 1.00 75.44 621 ARG A O 1
ATOM 5200 N N . ALA A 1 622 ? 10.372 35.159 73.295 1.00 74.12 622 ALA A N 1
ATOM 5201 C CA . ALA A 1 622 ? 9.189 35.970 73.569 1.00 74.12 622 ALA A CA 1
ATOM 5202 C C . ALA A 1 622 ? 8.160 35.966 72.416 1.00 74.12 622 ALA A C 1
ATOM 5204 O O . ALA A 1 622 ? 7.185 36.711 72.474 1.00 74.12 622 ALA A O 1
ATOM 5205 N N . GLY A 1 623 ? 8.379 35.181 71.351 1.00 73.00 623 GLY A N 1
ATOM 5206 C CA . GLY A 1 623 ? 7.467 35.059 70.210 1.00 73.00 623 GLY A CA 1
ATOM 5207 C C . GLY A 1 623 ? 7.469 36.256 69.252 1.00 73.00 623 GLY A C 1
ATOM 5208 O O . GLY A 1 623 ? 6.608 36.343 68.383 1.00 73.00 623 GLY A O 1
ATOM 5209 N N . LYS A 1 624 ? 8.427 37.184 69.376 1.00 77.94 624 LYS A N 1
ATOM 5210 C CA . LYS A 1 624 ? 8.474 38.436 68.592 1.00 77.94 624 LYS A CA 1
ATOM 5211 C C . LYS A 1 624 ? 9.139 38.287 67.218 1.00 77.94 624 LYS A C 1
ATOM 5213 O O . LYS A 1 624 ? 9.194 39.255 66.464 1.00 77.94 624 LYS A O 1
ATOM 5218 N N . ILE A 1 625 ? 9.658 37.101 66.895 1.00 79.31 625 ILE A N 1
ATOM 5219 C CA . ILE A 1 625 ? 10.350 36.805 65.633 1.00 79.31 625 ILE A CA 1
ATOM 5220 C C . ILE A 1 625 ? 9.600 35.676 64.904 1.00 79.31 625 ILE A C 1
ATOM 5222 O O . ILE A 1 625 ? 9.906 34.501 65.122 1.00 79.31 625 ILE A O 1
ATOM 5226 N N . PRO A 1 626 ? 8.604 36.003 64.062 1.00 74.00 626 PRO A N 1
ATOM 5227 C CA . PRO A 1 626 ? 7.845 35.003 63.320 1.00 74.00 626 PRO A CA 1
ATOM 5228 C C . PRO A 1 626 ? 8.651 34.445 62.138 1.00 74.00 626 PRO A C 1
ATOM 5230 O O . PRO A 1 626 ? 9.485 35.137 61.557 1.00 74.00 626 PRO A O 1
ATOM 5233 N N . ASN A 1 627 ? 8.371 33.191 61.767 1.00 75.75 627 ASN A N 1
ATOM 5234 C CA . ASN A 1 627 ? 8.789 32.547 60.508 1.00 75.75 627 ASN A CA 1
ATOM 5235 C C . ASN A 1 627 ? 10.304 32.530 60.223 1.00 75.75 627 ASN A C 1
ATOM 5237 O O . ASN A 1 627 ? 10.741 32.296 59.094 1.00 75.75 627 ASN A O 1
ATOM 5241 N N . LEU A 1 628 ? 11.121 32.732 61.260 1.00 79.50 628 LEU A N 1
ATOM 5242 C CA . LEU A 1 628 ? 12.572 32.622 61.210 1.00 79.50 628 LEU A CA 1
ATOM 5243 C C . LEU A 1 628 ? 13.070 31.672 62.308 1.00 79.50 628 LEU A C 1
ATOM 5245 O O . LEU A 1 628 ? 12.509 31.633 63.408 1.00 79.50 628 LEU A O 1
ATOM 5249 N N . PRO A 1 629 ? 14.138 30.904 62.042 1.00 75.88 629 PRO A N 1
ATOM 5250 C CA . PRO A 1 629 ? 14.738 30.016 63.032 1.00 75.88 629 PRO A CA 1
ATOM 5251 C C . PRO A 1 629 ? 15.362 30.785 64.206 1.00 75.88 629 PRO A C 1
ATOM 5253 O O . PRO A 1 629 ? 15.858 31.901 64.056 1.00 75.88 629 PRO A O 1
ATOM 5256 N N . LEU A 1 630 ? 15.440 30.121 65.365 1.00 76.00 630 LEU A N 1
ATOM 5257 C CA . LEU A 1 630 ? 16.109 30.625 66.575 1.00 76.00 630 LEU A CA 1
ATOM 5258 C C . LEU A 1 630 ? 17.589 30.990 66.322 1.00 76.00 630 LEU A C 1
ATOM 5260 O O . LEU A 1 630 ? 18.118 31.938 66.900 1.00 76.00 630 LEU A O 1
ATOM 5264 N N . HIS A 1 631 ? 18.248 30.254 65.420 1.00 78.38 631 HIS A N 1
ATOM 5265 C CA . HIS A 1 631 ? 19.613 30.513 64.957 1.00 78.38 631 HIS A CA 1
ATOM 5266 C C . HIS A 1 631 ? 19.654 30.614 63.419 1.00 78.38 631 HIS A C 1
ATOM 5268 O O . HIS A 1 631 ? 19.979 29.622 62.759 1.00 78.38 631 HIS A O 1
ATOM 5274 N N . PRO A 1 632 ? 19.349 31.791 62.833 1.00 75.25 632 PRO A N 1
ATOM 5275 C CA . PRO A 1 632 ? 19.326 31.987 61.380 1.00 75.25 632 PRO A CA 1
ATOM 5276 C C . PRO A 1 632 ? 20.638 31.635 60.691 1.00 75.25 632 PRO A C 1
ATOM 5278 O O . PRO A 1 632 ? 20.623 30.891 59.712 1.00 75.25 632 PRO A O 1
ATOM 5281 N N . ASP A 1 633 ? 21.769 32.064 61.250 1.00 70.69 633 ASP A N 1
ATOM 5282 C CA . ASP A 1 633 ? 23.079 31.778 60.661 1.00 70.69 633 ASP A CA 1
ATOM 5283 C C . ASP A 1 633 ? 23.362 30.277 60.615 1.00 70.69 633 ASP A C 1
ATOM 5285 O O . ASP A 1 633 ? 23.819 29.772 59.599 1.00 70.69 633 ASP A O 1
ATOM 5289 N N . SER A 1 634 ? 23.037 29.537 61.679 1.00 70.88 634 SER A N 1
ATOM 5290 C CA . SER A 1 634 ? 23.258 28.087 61.723 1.00 70.88 634 SER A CA 1
ATOM 5291 C C . SER A 1 634 ? 22.334 27.317 60.782 1.00 70.88 634 SER A C 1
ATOM 5293 O O . SER A 1 634 ? 22.710 26.242 60.322 1.00 70.88 634 SER A O 1
ATOM 5295 N N . PHE A 1 635 ? 21.120 27.814 60.544 1.00 71.06 635 PHE A N 1
ATOM 5296 C CA . PHE A 1 635 ? 20.141 27.121 59.712 1.00 71.06 635 PHE A CA 1
ATOM 5297 C C . PHE A 1 635 ? 20.370 27.372 58.215 1.00 71.06 635 PHE A C 1
ATOM 5299 O O . PHE A 1 635 ? 20.237 26.447 57.413 1.00 71.06 635 PHE A O 1
ATOM 5306 N N . TYR A 1 636 ? 20.748 28.598 57.835 1.00 74.31 636 TYR A N 1
ATOM 5307 C CA . TYR A 1 636 ? 20.908 28.972 56.430 1.00 74.31 636 TYR A CA 1
ATOM 5308 C C . TYR A 1 636 ? 22.348 28.903 55.889 1.00 74.31 636 TYR A C 1
ATOM 5310 O O . TYR A 1 636 ? 22.511 28.838 54.669 1.00 74.31 636 TYR A O 1
ATOM 5318 N N . ASN A 1 637 ? 23.402 28.862 56.722 1.00 67.19 637 ASN A N 1
ATOM 5319 C CA . ASN A 1 637 ? 24.758 28.592 56.217 1.00 67.19 637 ASN A CA 1
ATOM 5320 C C . ASN A 1 637 ? 24.936 27.104 55.886 1.00 67.19 637 ASN A C 1
ATOM 5322 O O . ASN A 1 637 ? 25.108 26.266 56.769 1.00 67.19 637 ASN A O 1
ATOM 5326 N N . ARG A 1 638 ? 24.955 26.780 54.589 1.00 57.03 638 ARG A N 1
ATOM 5327 C CA . ARG A 1 638 ? 25.055 25.410 54.053 1.00 57.03 638 ARG A CA 1
ATOM 5328 C C . ARG A 1 638 ? 26.385 25.080 53.350 1.00 57.03 638 ARG A C 1
ATOM 5330 O O . ARG A 1 638 ? 26.415 24.161 52.545 1.00 57.03 638 ARG A O 1
ATOM 5337 N N . ASN A 1 639 ? 27.493 25.755 53.677 1.00 52.81 639 ASN A N 1
ATOM 5338 C CA . ASN A 1 639 ? 28.828 25.467 53.105 1.00 52.81 639 ASN A CA 1
ATOM 5339 C C . ASN A 1 639 ? 29.802 24.728 54.048 1.00 52.81 639 ASN A C 1
ATOM 5341 O O . ASN A 1 639 ? 31.016 24.900 53.971 1.00 52.81 639 ASN A O 1
ATOM 5345 N N . ARG A 1 640 ? 29.307 23.822 54.901 1.00 48.38 640 ARG A N 1
ATOM 5346 C CA . ARG A 1 640 ? 30.155 22.794 55.534 1.00 48.38 640 ARG A CA 1
ATOM 5347 C C . ARG A 1 640 ? 29.522 21.406 55.395 1.00 48.38 640 ARG A C 1
ATOM 5349 O O . ARG A 1 640 ? 28.567 21.078 56.084 1.00 48.38 640 ARG A O 1
ATOM 5356 N N . LYS A 1 641 ? 30.150 20.599 54.529 1.00 43.75 641 LYS A N 1
ATOM 5357 C CA . LYS A 1 641 ? 30.075 19.129 54.410 1.00 43.75 641 LYS A CA 1
ATOM 5358 C C . LYS A 1 641 ? 28.768 18.518 53.880 1.00 43.75 641 LYS A C 1
ATOM 5360 O O . LYS A 1 641 ? 27.943 18.043 54.647 1.00 43.75 641 LYS A O 1
ATOM 5365 N N . ARG A 1 642 ? 28.707 18.341 52.556 1.00 43.16 642 ARG A N 1
ATOM 5366 C CA . ARG A 1 642 ? 28.273 17.082 51.913 1.00 43.16 642 ARG A CA 1
ATOM 5367 C C . ARG A 1 642 ? 29.075 16.872 50.621 1.00 43.16 642 ARG A C 1
ATOM 5369 O O . ARG A 1 642 ? 28.556 16.994 49.521 1.00 43.16 642 ARG A O 1
ATOM 5376 N N . SER A 1 643 ? 30.364 16.565 50.770 1.00 38.69 643 SER A N 1
ATOM 5377 C CA . SER A 1 643 ? 31.047 15.704 49.806 1.00 38.69 643 SER A CA 1
ATOM 5378 C C . SER A 1 643 ? 30.826 14.254 50.251 1.00 38.69 643 SER A C 1
ATOM 5380 O O . SER A 1 643 ? 30.965 13.938 51.430 1.00 38.69 643 SER A O 1
ATOM 5382 N N . LYS A 1 644 ? 30.438 13.409 49.290 1.00 40.44 644 LYS A N 1
ATOM 5383 C CA . LYS A 1 644 ? 30.511 11.937 49.290 1.00 40.44 644 LYS A CA 1
ATOM 5384 C C . LYS A 1 644 ? 29.889 11.188 50.484 1.00 40.44 644 LYS A C 1
ATOM 5386 O O . LYS A 1 644 ? 30.545 10.982 51.499 1.00 40.44 644 LYS A O 1
ATOM 5391 N N . LYS A 1 645 ? 28.677 10.647 50.284 1.00 38.41 645 LYS A N 1
ATOM 5392 C CA . LYS A 1 645 ? 28.319 9.233 50.568 1.00 38.41 645 LYS A CA 1
ATOM 5393 C C . LYS A 1 645 ? 26.833 8.963 50.282 1.00 38.41 645 LYS A C 1
ATOM 5395 O O . LYS A 1 645 ? 25.993 9.207 51.144 1.00 38.41 645 LYS A O 1
ATOM 5400 N N . LYS A 1 646 ? 26.575 8.459 49.077 1.00 35.34 646 LYS A N 1
ATOM 5401 C CA . LYS A 1 646 ? 25.862 7.226 48.690 1.00 35.34 646 LYS A CA 1
ATOM 5402 C C . LYS A 1 646 ? 25.127 7.466 47.385 1.00 35.34 646 LYS A C 1
ATOM 5404 O O . LYS A 1 646 ? 24.215 8.318 47.389 1.00 35.34 646 LYS A O 1
#

Solvent-accessible surface area (backbone atoms only — not comparable to full-atom values): 38873 Å² total; per-residue (Å²): 132,89,73,59,61,58,49,71,59,49,28,53,56,40,33,74,65,67,40,88,44,69,69,48,50,50,51,46,52,68,68,69,78,49,57,92,40,53,66,83,58,51,71,72,76,22,49,92,57,77,56,73,50,66,20,60,38,26,62,63,77,51,78,54,79,91,74,65,72,63,61,59,52,68,64,48,33,55,53,39,34,75,66,67,43,86,47,70,67,53,48,51,54,48,49,72,37,93,82,46,56,88,42,52,67,75,56,51,66,76,77,23,54,91,58,78,57,77,47,71,26,64,42,27,63,61,77,52,76,50,73,68,70,56,54,76,60,42,55,56,53,68,66,45,32,54,53,39,34,75,66,66,37,87,45,70,68,51,50,54,49,46,56,67,68,73,79,52,58,88,40,53,67,88,57,50,74,70,74,26,54,88,58,76,57,85,41,71,22,52,45,30,60,65,67,50,71,56,79,95,74,60,65,63,59,58,65,69,62,44,28,54,54,42,30,74,67,67,41,86,47,71,65,55,48,55,49,46,58,68,66,73,75,54,57,85,40,51,65,89,59,45,67,70,77,36,55,89,80,54,82,44,68,15,64,41,30,60,61,70,51,72,56,81,91,74,58,66,62,59,57,52,69,59,48,31,55,52,46,42,71,71,68,40,67,43,73,65,51,46,55,56,51,54,72,41,98,79,53,58,84,42,56,67,85,61,49,60,84,77,22,60,92,52,83,55,81,48,69,58,70,42,36,43,84,60,73,72,73,44,58,55,67,68,58,45,29,52,51,44,35,74,68,68,45,87,47,72,67,51,51,54,52,48,54,70,65,71,76,53,56,87,44,52,64,91,54,51,66,73,75,35,54,92,79,54,81,47,71,32,65,44,34,64,68,79,58,71,52,76,68,60,43,56,75,50,39,51,54,71,69,57,39,25,55,52,46,35,72,71,63,39,72,44,74,67,53,44,49,60,46,44,74,74,76,55,56,79,36,50,67,84,50,51,70,70,73,34,59,91,78,54,85,51,70,35,69,43,28,71,42,82,76,81,69,66,56,57,54,69,62,47,30,54,52,39,34,74,68,66,42,85,43,71,66,56,50,42,51,36,43,75,73,60,78,47,64,90,40,52,64,74,56,48,69,73,75,23,50,91,62,77,57,87,49,68,19,66,43,23,62,64,72,54,68,54,74,72,65,54,54,73,60,43,59,57,69,69,60,48,31,54,53,45,37,71,68,68,39,74,45,70,69,54,44,59,54,50,63,71,41,100,78,59,59,88,38,53,65,93,55,53,60,80,72,35,58,92,77,54,83,46,71,24,62,46,28,66,62,78,52,72,60,78,88,55,50,71,84,55,31,54,57,68,86,58,36,56,60,50,52,52,51,52,28,64,74,70,69,46,86,46,74,66,53,47,45,52,40,38,74,69,65,74,48,75,51,56,63,87,50,53,67,74,72,63,61,82,88,76,85,86,77,88,90,132

Radius of gyration: 74.46 Å; Cα contacts (8 Å, |Δi|>4): 560; chains: 1; bounding box: 127×76×211 Å

Mean predicted aligned error: 23.34 Å

Nearest PDB structures (foldseek):
  8a9k-assembly1_A  TM=8.572E-02  e=2.740E+00  Homo sapiens
  6k9k-assembly1_A  TM=8.108E-02  e=7.733E+00  Homo sapiens

InterPro domains:
  IPR028229 Integrase repeat unit [PF14882] (36-78)
  IPR028229 Integrase repeat unit [PF14882] (158-193)
  IPR028229 Integrase repeat unit [PF14882] (228-258)
  IPR028229 Integrase repeat unit [PF14882] (354-405)
  IPR028229 Integrase repeat unit [PF14882] (548-578)

Sequence (646 aa):
MRNYRPFNEARKFACSLNLKGVNDWYKFCLSGNRPSDIPSNPSQVYKDKGWNGFGDFLGTGNIAFINKKYRPFEDARKFAHSLKLKDQKQWTAFAKSSKKPADIPAGPDRVYKNKGWKGMGDWLGTGNIGWREKHEQIRNFEDARKFVHSLKLKSMNEYRKYCKSGEKPEDIPSVPNTVYKNDGWVSFGDWVGTGRIADQYKEFRPFEDARKFVCSLNLKNVDEWNQYCKSGKKPNDIPKAAHQTYKKDWKGYGDFLGTGTIASFKKKYRPFDDTRKFVRSLGVETQQEWHDWCKTHQKPDDIPVHVYDVYKNKGWEGWRNFLGPRRARWKSFEECKKFARSLKLKSIKEWHNYRMSGKRPNDIPSNPAQVYKKDWKGWTDFFGTGNLNAQQKHEQYYSYEDAKKYVQKLGIKTSKEFYEWSAKDKPIFIPSHPNTSYKKEWIDWYDFLGTKKRVKRPFKEAREFARSLKLKSRTAWNNSHKKGDLPKDIPSYADEAYENEGWTNWGDFLGTGNLSPADAHKKFRSFEEARKFVRSLGVKTEPEWREWLKTHKKPDDIPYDPSAVYTDQWTSMGDWFGTGRIADKYKRDIWLPLKEAKPEARRIAKKLGITTKKQWLEAHRAGKIPNLPLHPDSFYNRNRKRSKKK

Foldseek 3Di:
DQAADALVVLLVVLQVVLQQFDVSLLVCVVVVVDPSRRDSCCCVVCVVRDDQDGCSSNVNVDHDPVPQAADAPVVLLVVLQVVLDQDPVSLLVCLPDPNDDSNRDSCCCVVCVPRDDQDPCSSNVNPDHDPVVLLVLADAQVVLLVVLCVVLDQDLVSLLVCVVVPVDDSNRDSCCCVSCVVRDDDDRCSSNVNPDDDPVSQAADDLVVQLVVLLVVLQQDVVSLLVCVVPVVDDSNRDSPCCVVVVPPDQDPCSSNVVVDHDPVPAAADALVVQLVVLLVVLDADLVSLLVVCPDPPDDSNHDNPSCVVCVPRPDPDPCSRNDDRPQQADDLVVLLVVLQVVLDQDPVSLQVCLVVVVDDRRRDSCSCVVVVVPDPDPCSSNVNPDDDPVRLLVLADDLVVLLVVLLVVVDQDPVSLLVCLVPPDDSRHDSCCCVSVVPPDDDPCSSNVHDDQAADQLVVQLVVLQVVLDQDLVSLLVCVVVVVDDPNHDNPNCVVCVVRPDDDPCSSNVVVDDDPVVVLVLADDLVVQLVVLQVVVDQDPVSLQVVVPDPPDDPNRDPDVCVNVVPPDQDPRSSNLVLDHDPVCLVVFADDPVVNVVLVVVLCVVQVPPDLVSLLVCVSVVNRGRAHNDNCVVRPDPDDDDDDD

pLDDT: mean 82.51, std 9.74, range [35.34, 95.75]

Secondary structure (DSSP, 8-state):
---PPPHHHHHHHHHHTT--SHHHHHHHHHSS-S-TTS-S-HHHHSTTTT---HHHHTT-----GGG-----HHHHHHHHHHTT--SHHHHHHHHHSTTS-TTS-S-HHHHSTTTT---HHHHHT-----HHHHHTTSPPHHHHHHHHHHTT--SHHHHHHHHHSS-S-TTS-S-HHHHTTTTT---HHHHTTS----GGG-PPPPHHHHHHHHHHTT--SHHHHHHHHHSS-S-TTS-TTHHHHTTTT---HHHHTTS----GGG--PPPHHHHHHHHHHTT--SHHHHHHHHTSTT--TTS-SSHHHHHTTTT---HHHHH-PPPPSS--HHHHHHHHHHTT--SHHHHHHHHHTS-S-TTS-S-HHHHTTTT---HHHHHT--PPPHHHHHTTPPPHHHHHHHHHHTT--SHHHHHHHHHHS--TTS-S-HHHHTTTT---HHHHHT-PPPPPPPHHHHHHHHHHTT--SHHHHHHHHHHT-S-TTS-S-HHHHTTTTT---HHHHHT-----HHHHHTTSPPHHHHHHHHHHTT--SHHHHHHHHTSTT--TTS-S-HHHHSTTT---HHHHTT-----GGGHHHHSPPHHHHHHHHHHHHHHTT--SHHHHHHHHHTT-STTS-SSHHHHH---S------

Organism: NCBI:txid1456317